Protein 1KFW (pdb70)

B-factor: mean 19.28, std 8.69, range [9.49, 60.05]

Foldseek 3Di:
DQALDLLQFAEEFEDELPCCPPVVDALQLCQVLVVLVLHSEYEYPAFAAAPVLRATAADCAQQQDDLCSRHRHHRNCQFFNPWDPLCSANQSHTDDLPQLGHHRLVRLVSVCVVPQSYAYAHEYAALRRQQRPQVQLPDPVSLLRHLVRCCQCAAQPQHDDDNSHGGGSSSYPRHQEYEYERVFELDCPGDHNGDYDVVCRQVSVLVSLQSNQVVQVVVCVVVVGDGFYEYEAEFQVVRCVSNVVLPQSSCVSHVAYEYEQFCLDAQVVQWFFAAGGWQAFDPPAPDDPSSTTGQVSRLVSSVVSVHQQLRYAYEFEQKWFKYFQFQDQDGGGTGHGQPCEPVDTRMYFNVVQVPAADKDADLVRLWIWHDNNTMIITHHDLSSLLSVLVVSVVVQHRYYYYPHQSRCSSCRSSVSNSVNQNVDNRHNHPHHGRD

CATH classification: 3.20.20.80 (+1 more: 3.10.50.10)

Sequence (435 aa):
PLTSTVNGYRNVGYFAQWGVYGRAFQAKQLDVSGTAKNLTHINYSFGNINNQTLTCFMANKAQGTGPNGSDGAGDAWADFGMGYAADKSVSGKADTWDQPLAGSFNQLKQLKAKNPKLKVMISLGGWTWSKNFSKAAATEASRQKLVSSSCIDLYIKGNLPNFEGRGGAGAAAGIFDGIDIDWEWPGTNSGLAGNGVDTVNDRANFKALLAEFRKQLDAYGSTNNKKYVLSAFLPANPADIDAGGWDDPANFKSLDFGSIQGYDLHGAWNPTLTGHQANLYDDPADPRAPSKKFSADKAVKKYLAAGIDPKQLGLGLAAYGRGWTGAKNVSPWGPATDGAPGTYETANEDYDKLKTLGTDHYDAATGSAWRYDGTQWWSYDNIATTKQKTDYIVSKGLGGGMWWELSGDRNGELVGAMSSDKFRAAAPGPVTEAAPP

Solvent-accessible surface area: 16045 Å² total; per-residue (Å²): 174,99,37,0,11,4,56,11,8,15,0,2,0,4,0,3,12,104,1,9,94,66,30,64,4,37,1,66,53,3,34,95,35,34,3,2,132,26,0,0,0,0,5,0,0,24,2,5,1,20,49,158,66,39,15,8,34,29,30,88,110,89,77,36,132,58,105,99,9,8,25,13,0,14,28,2,90,0,4,0,3,32,46,12,52,48,91,111,1,11,55,43,155,46,21,62,221,81,39,76,7,0,0,1,0,13,0,0,96,30,0,30,89,114,14,96,33,1,4,0,0,0,0,0,1,0,119,58,27,0,53,9,1,11,139,0,0,49,73,141,75,20,35,83,101,1,0,44,25,0,6,57,14,4,5,81,0,46,8,59,136,45,118,72,34,12,19,100,32,13,0,53,62,2,4,5,0,0,3,0,2,1,16,13,0,8,27,101,53,10,72,85,48,16,20,50,46,105,123,70,0,136,65,23,0,96,33,0,1,46,36,0,32,145,31,0,55,60,55,2,94,109,64,141,46,100,17,2,0,2,1,14,0,0,1,31,36,63,7,0,68,26,0,5,3,28,46,65,34,4,13,178,9,4,34,6,0,7,0,24,0,7,46,8,2,0,16,156,48,51,81,30,1,0,3,0,5,5,0,73,70,17,134,64,12,90,40,54,109,89,115,61,39,0,0,13,60,0,0,93,53,0,49,90,33,60,6,58,47,86,29,1,5,0,1,0,0,2,10,0,37,0,0,32,24,2,154,72,61,68,28,25,7,60,8,93,81,16,0,93,27,67,96,97,104,8,19,14,9,9,37,97,0,59,113,41,44,84,61,49,93,42,55,80,6,0,4,1,23,14,30,71,47,71,39,0,2,2,5,1,10,59,32,0,0,98,36,1,0,68,9,0,48,92,79,29,0,0,1,1,0,0,50,15,2,0,1,2,58,88,7,61,0,2,9,10,0,0,90,64,0,102,91,29,72,111,15,54,8,108,23,59,13,22,151

Nearest PDB structures (foldseek):
  1kfw-assembly1_A  TM=1.002E+00  e=0.000E+00  Arthrobacter sp. TAD20
  4w5u-assembly2_A  TM=9.413E-01  e=2.271E-41  Streptomyces thermoviolaceus
  4mnl-assembly1_A  TM=8.510E-01  e=1.611E-26  Cycas revoluta
  4p8w-assembly1_A  TM=8.434E-01  e=6.894E-26  Homo sapiens
  4r5e-assembly1_A  TM=8.473E-01  e=1.007E-25  Cycas revoluta

Radius of gyration: 20.58 Å; Cα contacts (8 Å, |Δi|>4): 1080; chains: 1; bounding box: 59×48×52 Å

InterPro domains:
  IPR001223 Glycoside hydrolase family 18, catalytic domain [PF00704] (57-455)
  IPR001223 Glycoside hydrolase family 18, catalytic domain [PS51910] (56-471)
  IPR001579 Glycosyl hydrolase family 18, active site [PS01095] (222-230)
  IPR003610 Carbohydrate binding module family 5/12 [PF02839] (532-570)
  IPR003610 Carbohydrate binding module family 5/12 [SM00495] (529-573)
  IPR011583 Chitinase II/V-like, catalytic domain [SM00636] (56-455)
  IPR017853 Glycoside hydrolase superfamily [SSF51445] (50-477)
  IPR029070 Chitinase insertion domain superfamily [G3DSA:3.10.50.10] (377-439)
  IPR029070 Chitinase insertion domain superfamily [SSF54556] (366-426)
  IPR036573 Carbohydrate-binding module superfamily 5/12 [SSF51055] (526-576)
  IPR050314 Glycosyl hydrolase family 18 [PTHR11177] (55-488)

Secondary structure (DSSP, 8-state):
--BSSBTTBEEEEEEEGGGGSTT---HHHHHHTS-GGG-SEEEEEEE-B-TTT-SB---EE---SSTTTTTT-EEHIIIII----TTTSSSSSPPPTT-S--HHHHHHHHHHTT-TT-EEEEEEE-SSS-TTHHHHTSSHHHHHHHHHHHIIIIIS--EEEETTEEETTTTTTT--EEEEE-S-TTSS-SSTT----TTTHHHHHHHHHHHHHHHHHHHHHHTT---EEEEEE-SSHHHHHHHTTT-GGGGGT-SEEEE--S-SS-TTSTTB---SS-SS--TT--S-GGG---HHHHHHHHHHTT--GGGEEEEEESEEEEEES---SSSS-B-SEEPP-SSBTTEEEHHHHTTSSEEEEETTTTEEEEE-SS-EEEE--HHHHHHHHHHHHHTT--EEEEE-GGG-TT-HHHHHHHHHHHHSSPPS--PBPP-

Structure (mmCIF, N/CA/C/O backbone):
data_1KFW
#
_entry.id   1KFW
#
_cell.length_a   114.280
_cell.length_b   114.280
_cell.length_c   102.780
_cell.angle_alpha   90.00
_cell.angle_beta   90.00
_cell.angle_gamma   120.00
#
_symmetry.space_group_name_H-M   'P 32 2 1'
#
loop_
_entity.id
_entity.type
_entity.pdbx_description
1 polymer 'chitinase B'
2 non-polymer GLYCEROL
3 water water
#
loop_
_atom_site.group_PDB
_atom_site.id
_atom_site.type_symbol
_atom_site.label_atom_id
_atom_site.label_alt_id
_atom_site.label_comp_id
_atom_site.label_asym_id
_atom_site.label_entity_id
_atom_site.label_seq_id
_atom_site.pdbx_PDB_ins_code
_atom_site.Cartn_x
_atom_site.Cartn_y
_atom_site.Cartn_z
_atom_site.occupancy
_atom_site.B_iso_or_equiv
_atom_site.auth_seq_id
_atom_site.auth_comp_id
_atom_site.auth_asym_id
_atom_site.auth_atom_id
_atom_site.pdbx_PDB_model_num
ATOM 1 N N . PRO A 1 1 ? 24.857 62.208 43.247 1.00 35.82 10 PRO A N 1
ATOM 2 C CA . PRO A 1 1 ? 25.768 61.395 42.408 1.00 34.56 10 PRO A CA 1
ATOM 3 C C . PRO A 1 1 ? 25.569 61.714 40.931 1.00 32.61 10 PRO A C 1
ATOM 4 O O . PRO A 1 1 ? 24.446 61.953 40.487 1.00 33.81 10 PRO A O 1
ATOM 8 N N . LEU A 1 2 ? 26.661 61.716 40.173 1.00 29.63 11 LEU A N 1
ATOM 9 C CA . LEU A 1 2 ? 26.591 62.008 38.747 1.00 26.26 11 LEU A CA 1
ATOM 10 C C . LEU A 1 2 ? 25.820 60.918 38.016 1.00 23.59 11 LEU A C 1
ATOM 11 O O . LEU A 1 2 ? 26.052 59.727 38.230 1.00 22.30 11 LEU A O 1
ATOM 16 N N . THR A 1 3 ? 24.895 61.331 37.157 1.00 20.95 12 THR A N 1
ATOM 17 C CA . THR A 1 3 ? 24.096 60.379 36.397 1.00 19.52 12 THR A CA 1
ATOM 18 C C . THR A 1 3 ? 24.317 60.597 34.907 1.00 17.81 12 THR A C 1
ATOM 19 O O . THR A 1 3 ? 24.697 61.688 34.480 1.00 17.68 12 THR A O 1
ATOM 23 N N . SER A 1 4 ? 24.096 59.550 34.121 1.00 16.56 13 SER A N 1
ATOM 24 C CA . SER A 1 4 ? 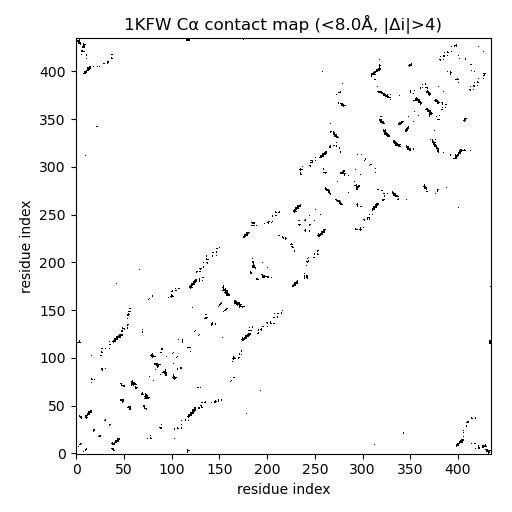24.270 59.658 32.679 1.00 15.53 13 SER A CA 1
ATOM 25 C C . SER A 1 4 ? 22.952 60.164 32.113 1.00 16.47 13 SER A C 1
ATOM 26 O O . SER A 1 4 ? 22.225 59.444 31.421 1.00 15.11 13 SER A O 1
ATOM 29 N N . THR A 1 5 ? 22.642 61.413 32.443 1.00 15.07 14 THR A N 1
ATOM 30 C CA . THR A 1 5 ? 21.417 62.051 31.985 1.00 15.47 14 THR A CA 1
ATOM 31 C C . THR A 1 5 ? 21.611 63.549 31.841 1.00 15.97 14 THR A C 1
ATOM 32 O O . THR A 1 5 ? 22.621 64.110 32.272 1.00 16.50 14 THR A O 1
ATOM 36 N N . VAL A 1 6 ? 20.621 64.176 31.216 1.00 15.40 15 VAL A N 1
ATOM 37 C CA . VAL A 1 6 ? 20.587 65.610 30.990 1.00 15.56 15 VAL A CA 1
ATOM 38 C C . VAL A 1 6 ? 19.323 65.938 31.778 1.00 16.52 15 VAL A C 1
ATOM 39 O O . VAL A 1 6 ? 18.211 65.743 31.294 1.00 15.05 15 VAL A O 1
ATOM 43 N N . ASN A 1 7 ? 19.506 66.390 33.014 1.00 16.91 16 ASN A N 1
ATOM 44 C CA . ASN A 1 7 ? 18.385 66.732 33.887 1.00 16.81 16 ASN A CA 1
ATOM 45 C C . ASN A 1 7 ? 17.408 65.560 34.024 1.00 17.04 16 ASN A C 1
ATOM 46 O O . ASN A 1 7 ? 16.191 65.737 33.964 1.00 16.59 16 ASN A O 1
ATOM 51 N N . GLY A 1 8 ? 17.956 64.357 34.182 1.00 15.94 17 GLY A N 1
ATOM 52 C CA . GLY A 1 8 ? 17.125 63.172 34.334 1.00 16.26 17 GLY A CA 1
ATOM 53 C C . GLY A 1 8 ? 16.601 62.492 33.082 1.00 15.56 17 GLY A C 1
ATOM 54 O O . GLY A 1 8 ? 15.765 61.593 33.177 1.00 15.90 17 GLY A O 1
ATOM 55 N N . TYR A 1 9 ? 17.074 62.915 31.916 1.00 14.18 18 TYR A N 1
ATOM 56 C CA . TYR A 1 9 ? 16.635 62.323 30.652 1.00 13.90 18 TYR A CA 1
ATOM 57 C C . TYR A 1 9 ? 17.833 61.839 29.855 1.00 13.40 18 TYR A C 1
ATOM 58 O O . TYR A 1 9 ? 18.908 62.432 29.921 1.00 13.83 18 TYR A O 1
ATOM 67 N N . ARG A 1 10 ? 17.646 60.766 29.094 1.00 13.10 19 ARG A N 1
ATOM 68 C CA . ARG A 1 10 ? 18.736 60.241 28.283 1.00 11.95 19 ARG A CA 1
ATOM 69 C C . ARG A 1 10 ? 18.652 60.879 26.902 1.00 11.75 19 ARG A C 1
ATOM 70 O O . ARG A 1 10 ? 17.579 61.288 26.457 1.00 10.98 19 ARG A O 1
ATOM 78 N N . ASN A 1 11 ? 19.797 60.978 26.239 1.00 11.71 20 ASN A N 1
ATOM 79 C CA . ASN A 1 11 ? 19.863 61.540 24.893 1.00 12.47 20 ASN A CA 1
ATOM 80 C C . ASN A 1 11 ? 20.946 60.663 24.279 1.00 12.51 20 ASN A C 1
ATOM 81 O O . ASN A 1 11 ? 22.141 60.949 24.375 1.00 13.32 20 ASN A O 1
ATOM 86 N N . VAL A 1 12 ? 20.495 59.567 23.679 1.00 12.15 21 VAL A N 1
ATOM 87 C CA . VAL A 1 12 ? 21.354 58.576 23.042 1.00 11.86 21 VAL A CA 1
ATOM 88 C C . VAL A 1 12 ? 21.652 58.850 21.575 1.00 11.02 21 VAL A C 1
ATOM 89 O O . VAL A 1 12 ? 20.756 59.168 20.803 1.00 13.23 21 VAL A O 1
ATOM 93 N N . GLY A 1 13 ? 22.917 58.714 21.190 1.00 10.41 22 GLY A N 1
ATOM 94 C CA . GLY A 1 13 ? 23.268 58.954 19.804 1.00 11.50 22 GLY A CA 1
ATOM 95 C C . GLY A 1 13 ? 24.047 57.808 19.190 1.00 11.39 22 GLY A C 1
ATOM 96 O O . GLY A 1 13 ? 25.018 57.325 19.778 1.00 12.61 22 GLY A O 1
ATOM 97 N N . TYR A 1 14 ? 23.618 57.350 18.017 1.00 11.82 23 TYR A N 1
ATOM 98 C CA . TYR A 1 14 ? 24.313 56.256 17.347 1.00 11.39 23 TYR A CA 1
ATOM 99 C C . TYR A 1 14 ? 25.500 56.809 16.565 1.00 12.15 23 TYR A C 1
ATOM 100 O O . TYR A 1 14 ? 25.379 57.827 15.876 1.00 12.76 23 TYR A O 1
ATOM 109 N N . PHE A 1 15 ? 26.646 56.144 16.687 1.00 11.39 24 PHE A N 1
ATOM 110 C CA . PHE A 1 15 ? 27.858 56.550 15.987 1.00 11.67 24 PHE A CA 1
ATOM 111 C C . PHE A 1 15 ? 28.150 55.415 15.009 1.00 11.96 24 PHE A C 1
ATOM 112 O O . PHE A 1 15 ? 28.371 54.270 15.411 1.00 11.82 24 PHE A O 1
ATOM 120 N N . ALA A 1 16 ? 28.138 55.736 13.723 1.00 11.70 25 ALA A N 1
ATOM 121 C CA . ALA A 1 16 ? 28.393 54.744 12.687 1.00 12.64 25 ALA A CA 1
ATOM 122 C C . ALA A 1 16 ? 29.865 54.418 12.467 1.00 13.75 25 ALA A C 1
ATOM 123 O O . ALA A 1 16 ? 30.683 55.299 12.215 1.00 14.03 25 ALA A O 1
ATOM 125 N N . GLN A 1 17 ? 30.184 53.132 12.554 1.00 12.63 26 GLN A N 1
ATOM 126 C CA . GLN A 1 17 ? 31.547 52.646 12.365 1.00 13.92 26 GLN A CA 1
ATOM 127 C C . GLN A 1 17 ? 32.113 53.102 11.022 1.00 13.65 26 GLN A C 1
ATOM 128 O O . GLN A 1 17 ? 33.252 53.568 10.931 1.00 13.42 26 GLN A O 1
ATOM 134 N N . TRP A 1 18 ? 31.295 52.972 9.984 1.00 13.50 27 TRP A N 1
ATOM 135 C CA . TRP A 1 18 ? 31.672 53.346 8.622 1.00 13.55 27 TRP A CA 1
ATOM 136 C C . TRP A 1 18 ? 31.706 54.844 8.331 1.00 14.08 27 TRP A C 1
ATOM 137 O O . TRP A 1 18 ? 32.218 55.264 7.290 1.00 14.03 27 TRP A O 1
ATOM 148 N N . GLY A 1 19 ? 31.168 55.649 9.240 1.00 13.29 28 GLY A N 1
ATOM 149 C CA . GLY A 1 19 ? 31.156 57.087 9.030 1.00 13.56 28 GLY A CA 1
ATOM 150 C C . GLY A 1 19 ? 32.502 57.787 8.976 1.00 15.75 28 GLY A C 1
ATOM 151 O O . GLY A 1 19 ? 32.595 58.905 8.468 1.00 15.12 28 GLY A O 1
ATOM 152 N N . VAL A 1 20 ? 33.549 57.138 9.480 1.00 14.83 29 VAL A N 1
ATOM 153 C CA . VAL A 1 20 ? 34.881 57.734 9.480 1.00 14.95 29 VAL A CA 1
ATOM 154 C C . VAL A 1 20 ? 35.550 57.777 8.111 1.00 16.56 29 VAL A C 1
ATOM 155 O O . VAL A 1 20 ? 36.562 58.455 7.933 1.00 16.69 29 VAL A O 1
ATOM 159 N N . TYR A 1 21 ? 34.976 57.064 7.151 1.00 16.10 30 TYR A N 1
ATOM 160 C CA . TYR A 1 21 ? 35.518 57.014 5.799 1.00 16.97 30 TYR A CA 1
ATOM 161 C C . TYR A 1 21 ? 34.992 58.127 4.885 1.00 16.28 30 TYR A C 1
ATOM 162 O O . TYR A 1 21 ? 35.332 59.296 5.068 1.00 17.25 30 TYR A O 1
ATOM 171 N N . GLY A 1 22 ? 34.165 57.760 3.911 1.00 16.57 31 GLY A N 1
ATOM 172 C CA . GLY A 1 22 ? 33.613 58.738 2.986 1.00 18.54 31 GLY A CA 1
ATOM 173 C C . GLY A 1 22 ? 32.942 59.939 3.629 1.00 18.37 31 GLY A C 1
ATOM 174 O O . GLY A 1 22 ? 33.172 61.081 3.227 1.00 19.54 31 GLY A O 1
ATOM 175 N N . ARG A 1 23 ? 32.108 59.687 4.630 1.00 17.22 32 ARG A N 1
ATOM 176 C CA . ARG A 1 23 ? 31.408 60.764 5.321 1.00 15.69 32 ARG A CA 1
ATOM 177 C C . ARG A 1 23 ? 32.374 61.615 6.138 1.00 15.89 32 ARG A C 1
ATOM 178 O O . ARG A 1 23 ? 32.059 62.742 6.520 1.00 16.56 32 ARG A O 1
ATOM 186 N N . ALA A 1 24 ? 33.554 61.064 6.404 1.00 15.83 33 ALA A N 1
ATOM 187 C CA . ALA A 1 24 ? 34.581 61.756 7.171 1.00 15.91 33 ALA A CA 1
ATOM 188 C C . ALA A 1 24 ? 34.069 62.316 8.492 1.00 15.82 33 ALA A C 1
ATOM 189 O O . ALA A 1 24 ? 34.410 63.440 8.873 1.00 16.50 33 ALA A O 1
ATOM 191 N N . PHE A 1 25 ? 33.239 61.539 9.184 1.00 15.26 34 PHE A N 1
ATOM 192 C CA . PHE A 1 25 ? 32.695 61.971 10.467 1.00 15.11 34 PHE A CA 1
ATOM 193 C C . PHE A 1 25 ? 33.404 61.189 11.563 1.00 14.79 34 PHE A C 1
ATOM 194 O O . PHE A 1 25 ? 33.222 59.975 11.696 1.00 14.29 34 PHE A O 1
ATOM 202 N N . GLN A 1 26 ? 34.214 61.893 12.343 1.00 14.23 35 GLN A N 1
ATOM 203 C CA . GLN A 1 26 ? 34.965 61.285 13.430 1.00 14.53 35 GLN A CA 1
ATOM 204 C C . GLN A 1 26 ? 34.593 61.884 14.782 1.00 14.17 35 GLN A C 1
ATOM 205 O O . GLN A 1 26 ? 34.009 62.963 14.852 1.00 15.18 35 GLN A O 1
ATOM 211 N N . ALA A 1 27 ? 34.943 61.178 15.854 1.00 15.00 36 ALA A N 1
ATOM 212 C CA . ALA A 1 27 ? 34.639 61.625 17.210 1.00 15.45 36 ALA A CA 1
ATOM 213 C C . ALA A 1 27 ? 34.998 63.073 17.521 1.00 15.47 36 ALA A C 1
ATOM 214 O O . ALA A 1 27 ? 34.305 63.728 18.296 1.00 14.66 36 ALA A O 1
ATOM 216 N N . LYS A 1 28 ? 36.075 63.579 16.928 1.00 15.87 37 LYS A N 1
ATOM 217 C CA . LYS A 1 28 ? 36.472 64.959 17.184 1.00 15.14 37 LYS A CA 1
ATOM 218 C C . LYS A 1 28 ? 35.351 65.965 16.934 1.00 16.33 37 LYS A C 1
ATOM 219 O O . LYS A 1 28 ? 35.194 66.917 17.696 1.00 15.19 37 LYS A O 1
ATOM 225 N N . GLN A 1 29 ? 34.569 65.758 15.877 1.00 15.74 38 GLN A N 1
ATOM 226 C CA . GLN A 1 29 ? 33.474 66.674 15.559 1.00 15.98 38 GLN A CA 1
ATOM 227 C C . GLN A 1 29 ? 32.446 66.765 16.688 1.00 15.65 38 GLN A C 1
ATOM 228 O O . GLN A 1 29 ? 31.844 67.816 16.898 1.00 15.71 38 GLN A O 1
ATOM 234 N N . LEU A 1 30 ? 32.251 65.668 17.413 1.00 15.91 39 LEU A N 1
ATOM 235 C CA . LEU A 1 30 ? 31.295 65.650 18.519 1.00 15.22 39 LEU A CA 1
ATOM 236 C C . LEU A 1 30 ? 31.802 66.547 19.644 1.00 16.23 39 LEU A C 1
ATOM 237 O O . LEU A 1 30 ? 31.019 67.144 20.384 1.00 17.06 39 LEU A O 1
ATOM 242 N N . ASP A 1 31 ? 33.121 66.645 19.769 1.00 16.42 40 ASP A N 1
ATOM 243 C CA . ASP A 1 31 ? 33.711 67.476 20.811 1.00 16.94 40 ASP A CA 1
ATOM 244 C C . ASP A 1 31 ? 33.678 68.960 20.454 1.00 17.52 40 ASP A C 1
ATOM 245 O O . ASP A 1 31 ? 33.066 69.762 21.163 1.00 17.19 40 ASP A O 1
ATOM 250 N N . VAL A 1 32 ? 34.317 69.321 19.345 1.00 17.60 41 VAL A N 1
ATOM 251 C CA . VAL A 1 32 ? 34.364 70.714 18.909 1.00 18.09 41 VAL A CA 1
ATOM 252 C C . VAL A 1 32 ? 33.015 71.373 18.633 1.00 18.47 41 VAL A C 1
ATOM 253 O O . VAL A 1 32 ? 32.887 72.591 18.750 1.00 18.21 41 VAL A O 1
ATOM 257 N N . SER A 1 33 ? 32.007 70.577 18.283 1.00 17.83 42 SER A N 1
ATOM 258 C CA . SER A 1 33 ? 30.679 71.114 17.996 1.00 17.28 42 SER A CA 1
ATOM 259 C C . SER A 1 33 ? 29.849 71.325 19.254 1.00 16.82 42 SER A C 1
ATOM 260 O O . SER A 1 33 ? 28.851 72.048 19.230 1.00 18.01 42 SER A O 1
ATOM 263 N N . GLY A 1 34 ? 30.257 70.681 20.342 1.00 17.47 43 GLY A N 1
ATOM 264 C CA . GLY A 1 34 ? 29.534 70.806 21.594 1.00 17.48 43 GLY A CA 1
ATOM 265 C C . GLY A 1 34 ? 28.423 69.773 21.683 1.00 17.11 43 GLY A C 1
ATOM 266 O O . GLY A 1 34 ? 27.699 69.704 22.676 1.00 16.81 43 GLY A O 1
ATOM 267 N N . THR A 1 35 ? 28.295 68.952 20.645 1.00 15.28 44 THR A N 1
ATOM 268 C CA . THR A 1 35 ? 27.261 67.921 20.618 1.00 15.40 44 THR A CA 1
ATOM 269 C C . THR A 1 35 ? 27.417 66.872 21.720 1.00 15.17 44 THR A C 1
ATOM 270 O O . THR A 1 35 ? 26.434 66.452 22.328 1.00 15.72 44 THR A O 1
ATOM 274 N N . ALA A 1 36 ? 28.650 66.450 21.984 1.00 15.42 45 ALA A N 1
ATOM 275 C CA . ALA A 1 36 ? 28.897 65.449 23.018 1.00 14.86 45 ALA A CA 1
ATOM 276 C C . ALA A 1 36 ? 28.407 65.891 24.398 1.00 15.39 45 ALA A C 1
ATOM 277 O O . ALA A 1 36 ? 27.977 65.064 25.203 1.00 15.05 45 ALA A O 1
ATOM 279 N N . LYS A 1 37 ? 28.471 67.192 24.668 1.00 15.15 46 LYS A N 1
ATOM 280 C CA . LYS A 1 37 ? 28.029 67.713 25.959 1.00 16.57 46 LYS A CA 1
ATOM 281 C C . LYS A 1 37 ? 26.523 67.525 26.128 1.00 16.24 46 LYS A C 1
ATOM 282 O O . LYS A 1 37 ? 26.006 67.532 27.248 1.00 15.93 46 LYS A O 1
ATOM 288 N N . ASN A 1 38 ? 25.821 67.346 25.013 1.00 15.50 47 ASN A N 1
ATOM 289 C CA . ASN A 1 38 ? 24.377 67.157 25.057 1.00 14.60 47 ASN A CA 1
ATOM 290 C C . ASN A 1 38 ? 23.933 65.704 24.955 1.00 14.98 47 ASN A C 1
ATOM 291 O O . ASN A 1 38 ? 22.734 65.418 24.946 1.00 15.22 47 ASN A O 1
ATOM 296 N N . LEU A 1 39 ? 24.895 64.789 24.883 1.00 13.38 48 LEU A N 1
ATOM 297 C CA . LEU A 1 39 ? 24.594 63.364 24.788 1.00 14.57 48 LEU A CA 1
ATOM 298 C C . LEU A 1 39 ? 24.869 62.682 26.124 1.00 15.23 48 LEU A C 1
ATOM 299 O O . LEU A 1 39 ? 25.679 63.163 26.919 1.00 16.23 48 LEU A O 1
ATOM 304 N N . THR A 1 40 ? 24.190 61.565 26.366 1.00 13.87 49 THR A N 1
ATOM 305 C CA . THR A 1 40 ? 24.365 60.814 27.601 1.00 12.93 49 THR A CA 1
ATOM 306 C C . THR A 1 40 ? 24.934 59.434 27.280 1.00 13.33 49 THR A C 1
ATOM 307 O O . THR A 1 40 ? 25.646 58.843 28.091 1.00 13.82 49 THR A O 1
ATOM 311 N N . HIS A 1 41 ? 24.605 58.925 26.095 1.00 12.65 50 HIS A N 1
ATOM 312 C CA . HIS A 1 41 ? 25.072 57.615 25.647 1.00 12.22 50 HIS A CA 1
ATOM 313 C C . HIS A 1 41 ? 25.364 57.631 24.154 1.00 12.96 50 HIS A C 1
ATOM 314 O O . HIS A 1 41 ? 24.649 58.267 23.383 1.00 13.37 50 HIS A O 1
ATOM 321 N N . ILE A 1 42 ? 26.414 56.928 23.752 1.00 13.22 51 ILE A N 1
ATOM 322 C CA . ILE A 1 42 ? 26.777 56.846 22.344 1.00 11.96 51 ILE A CA 1
ATOM 323 C C . ILE A 1 42 ? 26.787 55.356 22.027 1.00 12.22 51 ILE A C 1
ATOM 324 O O . ILE A 1 42 ? 27.497 54.581 22.674 1.00 13.19 51 ILE A O 1
ATOM 329 N N . ASN A 1 43 ? 25.965 54.947 21.065 1.00 11.00 52 ASN A N 1
ATOM 330 C CA . ASN A 1 43 ? 25.897 53.542 20.676 1.00 11.36 52 ASN A CA 1
ATOM 331 C C . ASN A 1 43 ? 26.843 53.337 19.499 1.00 12.50 52 ASN A C 1
ATOM 332 O O . ASN A 1 43 ? 26.606 53.885 18.424 1.00 12.83 52 ASN A O 1
ATOM 337 N N . TYR A 1 44 ? 27.909 52.563 19.691 1.00 11.56 53 TYR A N 1
ATOM 338 C CA . TYR A 1 44 ? 28.844 52.324 18.595 1.00 12.13 53 TYR A CA 1
ATOM 339 C C . TYR A 1 44 ? 28.227 51.238 17.714 1.00 11.79 53 TYR A C 1
ATOM 340 O O . TYR A 1 44 ? 27.973 50.127 18.180 1.00 12.24 53 TYR A O 1
ATOM 349 N N . SER A 1 45 ? 27.995 51.558 16.441 1.00 10.95 54 SER A N 1
ATOM 350 C CA . SER A 1 45 ? 27.395 50.611 15.497 1.00 13.12 54 SER A CA 1
ATOM 351 C C . SER A 1 45 ? 28.378 50.160 14.425 1.00 13.45 54 SER A C 1
ATOM 352 O O . SER A 1 45 ? 28.873 50.996 13.669 1.00 15.01 54 SER A O 1
ATOM 355 N N . PHE A 1 46 ? 28.643 48.857 14.312 1.00 13.33 55 PHE A N 1
ATOM 356 C CA . PHE A 1 46 ? 28.057 47.802 15.144 1.00 12.71 55 PHE A CA 1
ATOM 357 C C . PHE A 1 46 ? 29.090 46.702 15.383 1.00 13.71 55 PHE A C 1
ATOM 358 O O . PHE A 1 46 ? 30.228 46.767 14.911 1.00 13.85 55 PHE A O 1
ATOM 366 N N . GLY A 1 47 ? 28.638 45.679 16.103 1.00 13.84 56 GLY A N 1
ATOM 367 C CA . GLY A 1 47 ? 29.450 44.522 16.420 1.00 13.48 56 GLY A CA 1
ATOM 368 C C . GLY A 1 47 ? 28.693 43.447 15.654 1.00 13.97 56 GLY A C 1
ATOM 369 O O . GLY A 1 47 ? 27.460 43.437 15.675 1.00 13.77 56 GLY A O 1
ATOM 370 N N . ASN A 1 48 ? 29.404 42.553 14.972 1.00 12.68 57 ASN A N 1
ATOM 371 C CA . ASN A 1 48 ? 28.774 41.484 14.195 1.00 13.07 57 ASN A CA 1
ATOM 372 C C . ASN A 1 48 ? 28.785 40.179 14.990 1.00 14.21 57 ASN A C 1
ATOM 373 O O . ASN A 1 48 ? 29.478 40.067 16.001 1.00 15.02 57 ASN A O 1
ATOM 378 N N . ILE A 1 49 ? 27.990 39.212 14.546 1.00 14.30 58 ILE A N 1
ATOM 379 C CA . ILE A 1 49 ? 27.922 37.909 15.204 1.00 15.44 58 ILE A CA 1
ATOM 380 C C . ILE A 1 49 ? 28.419 36.940 14.138 1.00 15.07 58 ILE A C 1
ATOM 381 O O . ILE A 1 49 ? 27.897 36.915 13.023 1.00 14.70 58 ILE A O 1
ATOM 386 N N . ASN A 1 50 ? 29.436 36.153 14.476 1.00 15.47 59 ASN A N 1
ATOM 387 C CA . ASN A 1 50 ? 30.002 35.196 13.532 1.00 17.16 59 ASN A CA 1
ATOM 388 C C . ASN A 1 50 ? 29.047 34.073 13.144 1.00 17.30 59 ASN A C 1
ATOM 389 O O . ASN A 1 50 ? 28.494 33.387 14.000 1.00 18.13 59 ASN A O 1
ATOM 394 N N . ASN A 1 51 ? 28.865 33.886 11.839 1.00 16.89 60 ASN A N 1
ATOM 395 C CA . ASN A 1 51 ? 27.973 32.850 11.332 1.00 17.17 60 ASN A CA 1
ATOM 396 C C . ASN A 1 51 ? 28.455 31.435 11.631 1.00 17.95 60 ASN A C 1
ATOM 397 O O . ASN A 1 51 ? 27.651 30.507 11.730 1.00 18.16 60 ASN A O 1
ATOM 402 N N . GLN A 1 52 ? 29.764 31.273 11.781 1.00 19.15 61 GLN A N 1
ATOM 403 C CA . GLN A 1 52 ? 30.333 29.960 12.063 1.00 21.56 61 GLN A CA 1
ATOM 404 C C . GLN A 1 52 ? 30.431 29.613 13.541 1.00 20.87 61 GLN A C 1
ATOM 405 O O . GLN A 1 52 ? 30.062 28.512 13.945 1.00 23.74 61 GLN A O 1
ATOM 411 N N . THR A 1 53 ? 30.920 30.550 14.346 1.00 20.72 62 THR A N 1
ATOM 412 C CA . THR A 1 53 ? 31.067 30.322 15.781 1.00 19.95 62 THR A CA 1
ATOM 413 C C . THR A 1 53 ? 29.929 30.856 16.646 1.00 19.63 62 THR A C 1
ATOM 414 O O . THR A 1 53 ? 29.850 30.537 17.836 1.00 18.58 62 THR A O 1
ATOM 418 N N . LEU A 1 54 ? 29.059 31.668 16.050 1.00 18.60 63 LEU A N 1
ATOM 419 C CA . LEU A 1 54 ? 27.922 32.250 16.762 1.00 17.35 63 LEU A CA 1
ATOM 420 C C . LEU A 1 54 ? 28.366 33.018 18.003 1.00 17.24 63 LEU A C 1
ATOM 421 O O . LEU A 1 54 ? 27.773 32.907 19.082 1.00 17.21 63 LEU A O 1
ATOM 426 N N . THR A 1 55 ? 29.409 33.820 17.828 1.00 16.56 64 THR A N 1
ATOM 427 C CA . THR A 1 55 ? 29.967 34.626 18.905 1.00 15.54 64 THR A CA 1
ATOM 428 C C . THR A 1 55 ? 30.330 36.008 18.391 1.00 14.91 64 THR A C 1
ATOM 429 O O . THR A 1 55 ? 30.347 36.251 17.181 1.00 15.77 64 THR A O 1
ATOM 433 N N . CYS A 1 56 ? 30.604 36.918 19.318 1.00 15.33 65 CYS A N 1
ATOM 434 C CA . CYS A 1 56 ? 30.988 38.266 18.940 1.00 15.98 65 CYS A CA 1
ATOM 435 C C . CYS A 1 56 ? 32.416 38.040 18.475 1.00 16.31 65 CYS A C 1
ATOM 436 O O . CYS A 1 56 ? 33.087 37.124 18.957 1.00 17.34 65 CYS A O 1
ATOM 439 N N . PHE A 1 57 ? 32.889 38.854 17.544 1.00 16.19 66 PHE A N 1
ATOM 440 C CA . PHE A 1 57 ? 34.248 38.684 17.057 1.00 17.04 66 PHE A CA 1
ATOM 441 C C . PHE A 1 57 ? 34.785 39.957 16.442 1.00 17.68 66 PHE A C 1
ATOM 442 O O . PHE A 1 57 ? 34.058 40.932 16.263 1.00 16.44 66 PHE A O 1
ATOM 450 N N . MET A 1 58 ? 36.071 39.934 16.120 1.00 17.95 67 MET A N 1
ATOM 451 C CA . MET A 1 58 ? 36.732 41.075 15.521 1.00 19.33 67 MET A CA 1
ATOM 452 C C . MET A 1 58 ? 37.467 40.577 14.283 1.00 20.37 67 MET A C 1
ATOM 453 O O . MET A 1 58 ? 38.326 39.697 14.373 1.00 21.62 67 MET A O 1
ATOM 458 N N . ALA A 1 59 ? 37.109 41.122 13.126 1.00 17.94 68 ALA A N 1
ATOM 459 C CA . ALA A 1 59 ? 37.739 40.729 11.874 1.00 17.23 68 ALA A CA 1
ATOM 460 C C . ALA A 1 59 ? 37.844 41.931 10.953 1.00 17.22 68 ALA A C 1
ATOM 461 O O . ALA A 1 59 ? 37.300 42.996 11.241 1.00 15.82 68 ALA A O 1
ATOM 463 N N . ASN A 1 60 ? 38.557 41.755 9.846 1.00 15.74 69 ASN A N 1
ATOM 464 C CA . ASN A 1 60 ? 38.729 42.826 8.876 1.00 15.91 69 ASN A CA 1
ATOM 465 C C . ASN A 1 60 ? 38.319 42.238 7.532 1.00 15.33 69 ASN A C 1
ATOM 466 O O . ASN A 1 60 ? 39.154 41.795 6.744 1.00 15.75 69 ASN A O 1
ATOM 471 N N . LYS A 1 61 ? 37.014 42.231 7.285 1.00 14.73 70 LYS A N 1
ATOM 472 C CA . LYS A 1 61 ? 36.464 41.692 6.047 1.00 15.70 70 LYS A CA 1
ATOM 473 C C . LYS A 1 61 ? 35.265 42.523 5.623 1.00 15.95 70 LYS A C 1
ATOM 474 O O . LYS A 1 61 ? 34.346 42.746 6.408 1.00 15.76 70 LYS A O 1
ATOM 480 N N . ALA A 1 62 ? 35.274 42.979 4.377 1.00 16.29 71 ALA A N 1
ATOM 481 C CA . ALA A 1 62 ? 34.184 43.792 3.864 1.00 16.37 71 ALA A CA 1
ATOM 482 C C . ALA A 1 62 ? 32.828 43.095 3.802 1.00 16.50 71 ALA A C 1
ATOM 483 O O . ALA A 1 62 ? 32.732 41.891 3.559 1.00 16.54 71 ALA A O 1
ATOM 485 N N . GLN A 1 63 ? 31.779 43.872 4.048 1.00 16.21 72 GLN A N 1
ATOM 486 C CA . GLN A 1 63 ? 30.420 43.358 4.006 1.00 15.79 72 GLN A CA 1
ATOM 487 C C . GLN A 1 63 ? 30.172 43.203 2.508 1.00 16.45 72 GLN A C 1
ATOM 488 O O . GLN A 1 63 ? 30.425 44.132 1.740 1.00 17.79 72 GLN A O 1
ATOM 494 N N . GLY A 1 64 ? 29.708 42.031 2.091 1.00 16.50 73 GLY A N 1
ATOM 495 C CA . GLY A 1 64 ? 29.448 41.813 0.678 1.00 17.42 73 GLY A CA 1
ATOM 496 C C . GLY A 1 64 ? 27.958 41.845 0.413 1.00 17.99 73 GLY A C 1
ATOM 497 O O . GLY A 1 64 ? 27.202 42.449 1.171 1.00 18.40 73 GLY A O 1
ATOM 498 N N . THR A 1 65 ? 27.530 41.217 -0.675 1.00 18.74 74 THR A N 1
ATOM 499 C CA . THR A 1 65 ? 26.114 41.187 -1.008 1.00 18.67 74 THR A CA 1
ATOM 500 C C . THR A 1 65 ? 25.713 39.724 -1.106 1.00 19.21 74 THR A C 1
ATOM 501 O O . THR A 1 65 ? 26.547 38.833 -0.916 1.00 19.30 74 THR A O 1
ATOM 505 N N . GLY A 1 66 ? 24.444 39.472 -1.398 1.00 19.12 75 GLY A N 1
ATOM 506 C CA . GLY A 1 66 ? 23.988 38.101 -1.505 1.00 20.05 75 GLY A CA 1
ATOM 507 C C . GLY A 1 66 ? 23.693 37.553 -0.122 1.00 19.34 75 GLY A C 1
ATOM 508 O O . GLY A 1 66 ? 23.933 38.235 0.875 1.00 20.12 75 GLY A O 1
ATOM 509 N N . PRO A 1 67 ? 23.184 36.320 -0.025 1.00 20.05 76 PRO A N 1
ATOM 510 C CA . PRO A 1 67 ? 22.861 35.706 1.266 1.00 20.34 76 PRO A CA 1
ATOM 511 C C . PRO A 1 67 ? 24.027 35.497 2.233 1.00 20.32 76 PRO A C 1
ATOM 512 O O . PRO A 1 67 ? 23.808 35.331 3.432 1.00 20.11 76 PRO A O 1
ATOM 516 N N . ASN A 1 68 ? 25.259 35.522 1.728 1.00 18.64 77 ASN A N 1
ATOM 517 C CA . ASN A 1 68 ? 26.423 35.322 2.591 1.00 18.35 77 ASN A CA 1
ATOM 518 C C . ASN A 1 68 ? 27.298 36.555 2.782 1.00 17.25 77 ASN A C 1
ATOM 519 O O . ASN A 1 68 ? 28.381 36.467 3.358 1.00 16.99 77 ASN A O 1
ATOM 524 N N . GLY A 1 69 ? 26.824 37.705 2.315 1.00 16.90 78 GLY A N 1
ATOM 525 C CA . GLY A 1 69 ? 27.593 38.930 2.448 1.00 16.36 78 GLY A CA 1
ATOM 526 C C . GLY A 1 69 ? 28.065 39.318 3.840 1.00 15.57 78 GLY A C 1
ATOM 527 O O . GLY A 1 69 ? 29.149 39.884 3.990 1.00 15.38 78 GLY A O 1
ATOM 528 N N . SER A 1 70 ? 27.273 39.013 4.863 1.00 14.97 79 SER A N 1
ATOM 529 C CA . SER A 1 70 ? 27.654 39.363 6.227 1.00 15.56 79 SER A CA 1
ATOM 530 C C . SER A 1 70 ? 28.500 38.320 6.944 1.00 15.36 79 SER A C 1
ATOM 531 O O . SER A 1 70 ? 28.947 38.555 8.064 1.00 15.23 79 SER A O 1
ATOM 534 N N . ASP A 1 71 ? 28.729 37.175 6.309 1.00 14.94 80 ASP A N 1
ATOM 535 C CA . ASP A 1 71 ? 29.526 36.125 6.938 1.00 16.60 80 ASP A CA 1
ATOM 536 C C . ASP A 1 71 ? 30.951 36.568 7.256 1.00 16.55 80 ASP A C 1
ATOM 537 O O . ASP A 1 71 ? 31.753 36.828 6.354 1.00 17.17 80 ASP A O 1
ATOM 542 N N . GLY A 1 72 ? 31.256 36.656 8.549 1.00 15.35 81 GLY A N 1
ATOM 543 C CA . GLY A 1 72 ? 32.581 37.064 8.981 1.00 15.77 81 GLY A CA 1
ATOM 544 C C . GLY A 1 72 ? 32.948 38.511 8.710 1.00 15.89 81 GLY A C 1
ATOM 545 O O . GLY A 1 72 ? 34.109 38.890 8.862 1.00 15.69 81 GLY A O 1
ATOM 546 N N . ALA A 1 73 ? 31.968 39.327 8.329 1.00 14.95 82 ALA A N 1
ATOM 547 C CA . ALA A 1 73 ? 32.221 40.734 8.041 1.00 14.99 82 ALA A CA 1
ATOM 548 C C . ALA A 1 73 ? 32.581 41.539 9.286 1.00 14.89 82 ALA A C 1
ATOM 549 O O . ALA A 1 73 ? 32.058 41.295 10.372 1.00 15.84 82 ALA A O 1
ATOM 551 N N . GLY A 1 74 ? 33.481 42.502 9.119 1.00 13.94 83 GLY A N 1
ATOM 552 C CA . GLY A 1 74 ? 33.890 43.326 10.240 1.00 13.89 83 GLY A CA 1
ATOM 553 C C . GLY A 1 74 ? 34.904 44.372 9.832 1.00 13.96 83 GLY A C 1
ATOM 554 O O . GLY A 1 74 ? 35.497 44.281 8.756 1.00 14.81 83 GLY A O 1
ATOM 555 N N . ASP A 1 75 ? 35.105 45.377 10.679 1.00 13.47 84 ASP A N 1
ATOM 556 C CA . ASP A 1 75 ? 36.066 46.425 10.365 1.00 14.73 84 ASP A CA 1
ATOM 557 C C . ASP A 1 75 ? 36.934 46.759 11.570 1.00 14.35 84 ASP A C 1
ATOM 558 O O . ASP A 1 75 ? 36.776 47.809 12.196 1.00 14.60 84 ASP A O 1
ATOM 563 N N . ALA A 1 76 ? 37.853 45.854 11.891 1.00 12.78 85 ALA A N 1
ATOM 564 C CA . ALA A 1 76 ? 38.755 46.047 13.018 1.00 13.74 85 ALA A CA 1
ATOM 565 C C . ALA A 1 76 ? 39.591 47.307 12.801 1.00 13.38 85 ALA A C 1
ATOM 566 O O . ALA A 1 76 ? 40.010 47.957 13.754 1.00 13.71 85 ALA A O 1
ATOM 568 N N . TRP A 1 77 ? 39.831 47.650 11.539 1.00 14.25 86 TRP A N 1
ATOM 569 C CA . TRP A 1 77 ? 40.617 48.835 11.213 1.00 14.18 86 TRP A CA 1
ATOM 570 C C . TRP A 1 77 ? 39.929 50.095 11.745 1.00 14.50 86 TRP A C 1
ATOM 571 O O . TRP A 1 77 ? 40.523 50.873 12.492 1.00 14.13 86 TRP A O 1
ATOM 582 N N . ALA A 1 78 ? 38.671 50.290 11.369 1.00 13.77 87 ALA A N 1
ATOM 583 C CA . ALA A 1 78 ? 37.937 51.461 11.828 1.00 13.17 87 ALA A CA 1
ATOM 584 C C . ALA A 1 78 ? 37.755 51.427 13.343 1.00 12.28 87 ALA A C 1
ATOM 585 O O . ALA A 1 78 ? 37.857 52.458 14.010 1.00 14.17 87 ALA A O 1
ATOM 587 N N . ASP A 1 79 ? 37.492 50.237 13.878 1.00 13.29 88 ASP A N 1
ATOM 588 C CA . ASP A 1 79 ? 37.286 50.055 15.314 1.00 13.79 88 ASP A CA 1
ATOM 589 C C . ASP A 1 79 ? 38.468 50.414 16.209 1.00 14.42 88 ASP A C 1
ATOM 590 O O . ASP A 1 79 ? 38.336 51.251 17.102 1.00 14.48 88 ASP A O 1
ATOM 595 N N . PHE A 1 80 ? 39.624 49.792 15.984 1.00 15.34 89 PHE A N 1
ATOM 596 C CA . PHE A 1 80 ? 40.777 50.098 16.827 1.00 14.50 89 PHE A CA 1
ATOM 597 C C . PHE A 1 80 ? 42.147 50.130 16.154 1.00 15.52 89 PHE A C 1
ATOM 598 O O . PHE A 1 80 ? 43.150 50.364 16.823 1.00 15.48 89 PHE A O 1
ATOM 606 N N . GLY A 1 81 ? 42.204 49.911 14.847 1.00 15.81 90 GLY A N 1
ATOM 607 C CA . GLY A 1 81 ? 43.496 49.928 14.176 1.00 16.91 90 GLY A CA 1
ATOM 608 C C . GLY A 1 81 ? 43.949 51.250 13.580 1.00 17.90 90 GLY A C 1
ATOM 609 O O . GLY A 1 81 ? 45.119 51.628 13.693 1.00 18.89 90 GLY A O 1
ATOM 610 N N . MET A 1 82 ? 43.018 51.954 12.949 1.00 17.42 91 MET A N 1
ATOM 611 C CA . MET A 1 82 ? 43.277 53.241 12.310 1.00 17.97 91 MET A CA 1
ATOM 612 C C . MET A 1 82 ? 43.944 54.299 13.188 1.00 17.88 91 MET A C 1
ATOM 613 O O . MET A 1 82 ? 43.435 54.650 14.250 1.00 18.80 91 MET A O 1
ATOM 618 N N . GLY A 1 83 ? 45.076 54.822 12.726 1.00 18.44 92 GLY A N 1
ATOM 619 C CA . GLY A 1 83 ? 45.785 55.838 13.486 1.00 18.43 92 GLY A CA 1
ATOM 620 C C . GLY A 1 83 ? 45.313 57.245 13.170 1.00 19.47 92 GLY A C 1
ATOM 621 O O . GLY A 1 83 ? 45.098 57.588 12.008 1.00 21.47 92 GLY A O 1
ATOM 622 N N . TYR A 1 84 ? 45.145 58.063 14.206 1.00 18.25 93 TYR A N 1
ATOM 623 C CA . TYR A 1 84 ? 44.695 59.441 14.037 1.00 18.66 93 TYR A CA 1
ATOM 624 C C . TYR A 1 84 ? 45.811 60.459 14.241 1.00 20.56 93 TYR A C 1
ATOM 625 O O . TYR A 1 84 ? 46.575 60.364 15.200 1.00 21.29 93 TYR A O 1
ATOM 634 N N . ALA A 1 85 ? 45.883 61.435 13.341 1.00 21.56 94 ALA A N 1
ATOM 635 C CA . ALA A 1 85 ? 46.896 62.481 13.421 1.00 23.87 94 ALA A CA 1
ATOM 636 C C . ALA A 1 85 ? 46.470 63.462 14.514 1.00 24.69 94 ALA A C 1
ATOM 637 O O . ALA A 1 85 ? 45.304 63.500 14.904 1.00 24.78 94 ALA A O 1
ATOM 639 N N . ALA A 1 86 ? 47.416 64.258 15.001 1.00 25.60 95 ALA A N 1
ATOM 640 C CA . ALA A 1 86 ? 47.134 65.233 16.050 1.00 24.97 95 ALA A CA 1
ATOM 641 C C . ALA A 1 86 ? 46.032 66.230 15.689 1.00 24.85 95 ALA A C 1
ATOM 642 O O . ALA A 1 86 ? 45.285 66.675 16.561 1.00 24.43 95 ALA A O 1
ATOM 644 N N . ASP A 1 87 ? 45.930 66.577 14.410 1.00 24.88 96 ASP A N 1
ATOM 645 C CA . ASP A 1 87 ? 44.918 67.526 13.953 1.00 26.09 96 ASP A CA 1
ATOM 646 C C . ASP A 1 87 ? 43.566 66.882 13.648 1.00 25.29 96 ASP A C 1
ATOM 647 O O . ASP A 1 87 ? 42.644 67.557 13.186 1.00 25.14 96 ASP A O 1
ATOM 652 N N . LYS A 1 88 ? 43.443 65.583 13.908 1.00 24.35 97 LYS A N 1
ATOM 653 C CA . LYS A 1 88 ? 42.190 64.877 13.649 1.00 23.06 97 LYS A CA 1
ATOM 654 C C . LYS A 1 88 ? 41.637 64.177 14.886 1.00 22.17 97 LYS A C 1
ATOM 655 O O . LYS A 1 88 ? 40.494 63.723 14.887 1.00 21.55 97 LYS A O 1
ATOM 661 N N . SER A 1 89 ? 42.444 64.095 15.938 1.00 19.86 98 SER A N 1
ATOM 662 C CA . SER A 1 89 ? 42.022 63.441 17.173 1.00 19.37 98 SER A CA 1
ATOM 663 C C . SER A 1 89 ? 41.248 64.338 18.135 1.00 19.53 98 SER A C 1
ATOM 664 O O . SER A 1 89 ? 41.293 65.564 18.047 1.00 19.24 98 SER A O 1
ATOM 667 N N . VAL A 1 90 ? 40.535 63.703 19.060 1.00 19.29 99 VAL A N 1
ATOM 668 C CA . VAL A 1 90 ? 39.753 64.423 20.053 1.00 19.58 99 VAL A CA 1
ATOM 669 C C . VAL A 1 90 ? 40.706 65.105 21.040 1.00 21.21 99 VAL A C 1
ATOM 670 O O . VAL A 1 90 ? 40.511 66.264 21.410 1.00 20.91 99 VAL A O 1
ATOM 674 N N . SER A 1 91 ? 41.743 64.380 21.449 1.00 22.18 100 SER A N 1
ATOM 675 C CA . SER A 1 91 ? 42.724 64.905 22.396 1.00 23.74 100 SER A CA 1
ATOM 676 C C . SER A 1 91 ? 43.648 65.971 21.821 1.00 23.90 100 SER A C 1
ATOM 677 O O . SER A 1 91 ? 44.204 66.778 22.565 1.00 25.24 100 SER A O 1
ATOM 680 N N . GLY A 1 92 ? 43.813 65.973 20.504 1.00 23.53 101 GLY A N 1
ATOM 681 C CA . GLY A 1 92 ? 44.682 66.953 19.877 1.00 24.66 101 GLY A CA 1
ATOM 682 C C . GLY A 1 92 ? 46.083 66.392 19.718 1.00 25.73 101 GLY A C 1
ATOM 683 O O . GLY A 1 92 ? 46.987 67.070 19.223 1.00 25.91 101 GLY A O 1
ATOM 684 N N . LYS A 1 93 ? 46.262 65.149 20.151 1.00 25.19 102 LYS A N 1
ATOM 685 C CA . LYS A 1 93 ? 47.549 64.468 20.065 1.00 26.70 102 LYS A CA 1
ATOM 686 C C . LYS A 1 93 ? 47.401 63.285 19.115 1.00 26.31 102 LYS A C 1
ATOM 687 O O . LYS A 1 93 ? 46.332 62.681 19.026 1.00 26.04 102 LYS A O 1
ATOM 693 N N . ALA A 1 94 ? 48.473 62.956 18.404 1.00 25.48 103 ALA A N 1
ATOM 694 C CA . ALA A 1 94 ? 48.441 61.844 17.463 1.00 24.58 103 ALA A CA 1
ATOM 695 C C . ALA A 1 94 ? 48.589 60.500 18.159 1.00 23.88 103 ALA A C 1
ATOM 696 O O . ALA A 1 94 ? 49.179 60.411 19.237 1.00 23.59 103 ALA A O 1
ATOM 698 N N . ASP A 1 95 ? 48.035 59.454 17.549 1.00 23.09 104 ASP A N 1
ATOM 699 C CA . ASP A 1 95 ? 48.134 58.124 18.129 1.00 22.76 104 ASP A CA 1
ATOM 700 C C . ASP A 1 95 ? 49.600 57.737 18.000 1.00 23.67 104 ASP A C 1
ATOM 701 O O . ASP A 1 95 ? 50.207 57.928 16.944 1.00 25.19 104 ASP A O 1
ATOM 706 N N . THR A 1 96 ? 50.168 57.205 19.073 1.00 23.83 105 THR A N 1
ATOM 707 C CA . THR A 1 96 ? 51.567 56.803 19.060 1.00 24.98 105 THR A CA 1
ATOM 708 C C . THR A 1 96 ? 51.717 55.306 18.827 1.00 24.89 105 THR A C 1
ATOM 709 O O . THR A 1 96 ? 50.778 54.537 19.026 1.00 25.03 105 THR A O 1
ATOM 713 N N . TRP A 1 97 ? 52.907 54.901 18.396 1.00 24.18 106 TRP A N 1
ATOM 714 C CA . TRP A 1 97 ? 53.192 53.498 18.127 1.00 23.35 106 TRP A CA 1
ATOM 715 C C . TRP A 1 97 ? 52.945 52.594 19.330 1.00 23.47 106 TRP A C 1
ATOM 716 O O . TRP A 1 97 ? 52.527 51.449 19.176 1.00 21.55 106 TRP A O 1
ATOM 727 N N . ASP A 1 98 ? 53.205 53.117 20.524 1.00 23.97 107 ASP A N 1
ATOM 728 C CA . ASP A 1 98 ? 53.027 52.361 21.759 1.00 26.01 107 ASP A CA 1
ATOM 729 C C . ASP A 1 98 ? 51.590 52.101 22.207 1.00 25.78 107 ASP A C 1
ATOM 730 O O . ASP A 1 98 ? 51.365 51.309 23.118 1.00 27.75 107 ASP A O 1
ATOM 735 N N . GLN A 1 99 ? 50.621 52.746 21.567 1.00 25.22 108 GLN A N 1
ATOM 736 C CA . GLN A 1 99 ? 49.221 52.551 21.939 1.00 23.59 108 GLN A CA 1
ATOM 737 C C . GLN A 1 99 ? 48.627 51.229 21.459 1.00 22.46 108 GLN A C 1
ATOM 738 O O . GLN A 1 99 ? 48.614 50.938 20.263 1.00 22.85 108 GLN A O 1
ATOM 744 N N . PRO A 1 100 ? 48.140 50.398 22.391 1.00 21.50 109 PRO A N 1
ATOM 745 C CA . PRO A 1 100 ? 47.546 49.127 21.970 1.00 20.61 109 PRO A CA 1
ATOM 746 C C . PRO A 1 100 ? 46.165 49.404 21.368 1.00 19.62 109 PRO A C 1
ATOM 747 O O . PRO A 1 100 ? 45.576 48.551 20.709 1.00 20.07 109 PRO A O 1
ATOM 751 N N . LEU A 1 101 ? 45.659 50.610 21.600 1.00 18.18 110 LEU A N 1
ATOM 752 C CA . LEU A 1 101 ? 44.348 50.990 21.084 1.00 18.10 110 LEU A CA 1
ATOM 753 C C . LEU A 1 101 ? 44.346 52.269 20.257 1.00 17.30 110 LEU A C 1
ATOM 754 O O . LEU A 1 101 ? 44.864 53.302 20.681 1.00 17.19 110 LEU A O 1
ATOM 759 N N . ALA A 1 102 ? 43.754 52.189 19.069 1.00 16.24 111 ALA A N 1
ATOM 760 C CA . ALA A 1 102 ? 43.660 53.329 18.167 1.00 15.90 111 ALA A CA 1
ATOM 761 C C . ALA A 1 102 ? 42.236 53.292 17.624 1.00 15.41 111 ALA A C 1
ATOM 762 O O . ALA A 1 102 ? 41.321 52.873 18.334 1.00 14.67 111 ALA A O 1
ATOM 764 N N . GLY A 1 103 ? 42.049 53.726 16.381 1.00 14.32 112 GLY A N 1
ATOM 765 C CA . GLY A 1 103 ? 40.719 53.719 15.788 1.00 15.21 112 GLY A CA 1
ATOM 766 C C . GLY A 1 103 ? 39.685 54.552 16.527 1.00 14.87 112 GLY A C 1
ATOM 767 O O . GLY A 1 103 ? 40.028 55.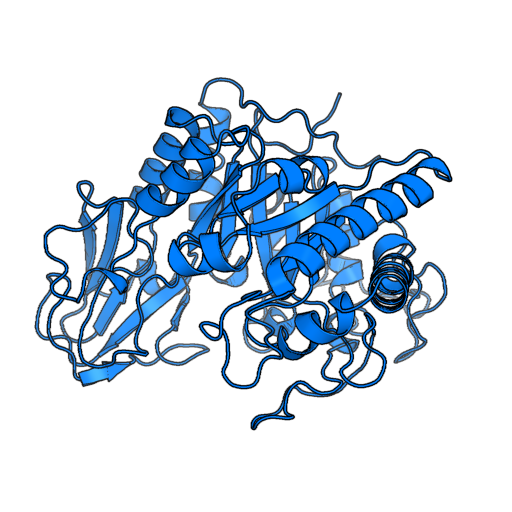395 17.357 1.00 14.30 112 GLY A O 1
ATOM 768 N N . SER A 1 104 ? 38.409 54.316 16.224 1.00 13.48 113 SER A N 1
ATOM 769 C CA . SER A 1 104 ? 37.331 55.058 16.871 1.00 14.62 113 SER A CA 1
ATOM 770 C C . SER A 1 104 ? 37.175 54.693 18.339 1.00 13.83 113 SER A C 1
ATOM 771 O O . SER A 1 104 ? 36.665 55.491 19.127 1.00 14.74 113 SER A O 1
ATOM 774 N N . PHE A 1 105 ? 37.603 53.490 18.710 1.00 14.28 114 PHE A N 1
ATOM 775 C CA . PHE A 1 105 ? 37.496 53.068 20.103 1.00 14.49 114 PHE A CA 1
ATOM 776 C C . PHE A 1 105 ? 38.312 54.029 20.960 1.00 15.69 114 PHE A C 1
ATOM 777 O O . PHE A 1 105 ? 37.846 54.496 21.999 1.00 14.84 114 PHE A O 1
ATOM 785 N N . ASN A 1 106 ? 39.533 54.333 20.522 1.00 15.73 115 ASN A N 1
ATOM 786 C CA . ASN A 1 106 ? 40.382 55.244 21.279 1.00 15.58 115 ASN A CA 1
ATOM 787 C C . ASN A 1 106 ? 39.858 56.677 21.197 1.00 15.88 115 ASN A C 1
ATOM 788 O O . ASN A 1 106 ? 39.973 57.444 22.153 1.00 15.98 115 ASN A O 1
ATOM 793 N N . GLN A 1 107 ? 39.274 57.044 20.060 1.00 14.96 116 GLN A N 1
ATOM 794 C CA . GLN A 1 107 ? 38.744 58.394 19.906 1.00 15.13 116 GLN A CA 1
ATOM 795 C C . GLN A 1 107 ? 37.571 58.606 20.859 1.00 14.61 116 GLN A C 1
ATOM 796 O O . GLN A 1 107 ? 37.418 59.684 21.432 1.00 14.55 116 GLN A O 1
ATOM 802 N N . LEU A 1 108 ? 36.748 57.575 21.029 1.00 13.82 117 LEU A N 1
ATOM 803 C CA . LEU A 1 108 ? 35.601 57.682 21.924 1.00 13.79 117 LEU A CA 1
ATOM 804 C C . LEU A 1 108 ? 36.109 57.691 23.364 1.00 14.96 117 LEU A C 1
ATOM 805 O O . LEU A 1 108 ? 35.514 58.318 24.240 1.00 14.67 117 LEU A O 1
ATOM 810 N N . LYS A 1 109 ? 37.219 56.999 23.599 1.00 14.71 118 LYS A N 1
ATOM 811 C CA . LYS A 1 109 ? 37.809 56.943 24.932 1.00 16.15 118 LYS A CA 1
ATOM 812 C C . LYS A 1 109 ? 38.226 58.374 25.283 1.00 16.41 118 LYS A C 1
ATOM 813 O O . LYS A 1 109 ? 38.022 58.837 26.407 1.00 16.83 118 LYS A O 1
ATOM 819 N N . GLN A 1 110 ? 38.798 59.079 24.307 1.00 15.89 119 GLN A N 1
ATOM 820 C CA . GLN A 1 110 ? 39.238 60.457 24.515 1.00 16.43 119 GLN A CA 1
ATOM 821 C C . GLN A 1 110 ? 38.035 61.373 24.730 1.00 17.19 119 GLN A C 1
ATOM 822 O O . GLN A 1 110 ? 38.111 62.349 25.478 1.00 17.45 119 GLN A O 1
ATOM 828 N N . LEU A 1 111 ? 36.922 61.057 24.072 1.00 16.53 120 LEU A N 1
ATOM 829 C CA . LEU A 1 111 ? 35.716 61.864 24.208 1.00 15.93 120 LEU A CA 1
ATOM 830 C C . LEU A 1 111 ? 35.144 61.688 25.616 1.00 15.99 120 LEU A C 1
ATOM 831 O O . LEU A 1 111 ? 34.679 62.650 26.229 1.00 16.26 120 LEU A O 1
ATOM 836 N N . LYS A 1 112 ? 35.182 60.461 26.127 1.00 16.45 121 LYS A N 1
ATOM 837 C CA . LYS A 1 112 ? 34.664 60.191 27.467 1.00 16.83 121 LYS A CA 1
ATOM 838 C C . LYS A 1 112 ? 35.498 60.953 28.492 1.00 18.06 121 LYS A C 1
ATOM 839 O O . LYS A 1 112 ? 34.984 61.398 29.520 1.00 17.56 121 LYS A O 1
ATOM 845 N N . ALA A 1 113 ? 36.787 61.104 28.202 1.00 18.30 122 ALA A N 1
ATOM 846 C CA . ALA A 1 113 ? 37.691 61.814 29.101 1.00 19.64 122 ALA A CA 1
ATOM 847 C C . ALA A 1 113 ? 37.330 63.290 29.241 1.00 20.22 122 ALA A C 1
ATOM 848 O O . ALA A 1 113 ? 37.782 63.958 30.173 1.00 21.46 122 ALA A O 1
ATOM 850 N N . LYS A 1 114 ? 36.518 63.803 28.320 1.00 19.43 123 LYS A N 1
ATOM 851 C CA . LYS A 1 114 ? 36.112 65.204 28.369 1.00 20.33 123 LYS A CA 1
ATOM 852 C C . LYS A 1 114 ? 34.638 65.343 28.753 1.00 20.01 123 LYS A C 1
ATOM 853 O O . LYS A 1 114 ? 34.123 66.455 28.862 1.00 20.16 123 LYS A O 1
ATOM 859 N N . ASN A 1 115 ? 33.973 64.209 28.960 1.00 18.60 124 ASN A N 1
ATOM 860 C CA . ASN A 1 115 ? 32.555 64.181 29.327 1.00 18.86 124 ASN A CA 1
ATOM 861 C C . ASN A 1 115 ? 32.302 63.095 30.371 1.00 17.95 124 ASN A C 1
ATOM 862 O O . ASN A 1 115 ? 31.914 61.978 30.039 1.00 17.85 124 ASN A O 1
ATOM 867 N N . PRO A 1 116 ? 32.503 63.417 31.655 1.00 18.32 125 PRO A N 1
ATOM 868 C CA . PRO A 1 116 ? 32.298 62.446 32.734 1.00 18.40 125 PRO A CA 1
ATOM 869 C C . PRO A 1 116 ? 30.958 61.708 32.804 1.00 17.93 125 PRO A C 1
ATOM 870 O O . PRO A 1 116 ? 30.905 60.590 33.308 1.00 18.50 125 PRO A O 1
ATOM 874 N N . LYS A 1 117 ? 29.884 62.309 32.298 1.00 17.53 126 LYS A N 1
ATOM 875 C CA . LYS A 1 117 ? 28.575 61.649 32.345 1.00 15.90 126 LYS A CA 1
ATOM 876 C C . LYS A 1 117 ? 28.300 60.768 31.129 1.00 16.43 126 LYS A C 1
ATOM 877 O O . LYS A 1 117 ? 27.354 59.983 31.127 1.00 16.29 126 LYS A O 1
ATOM 883 N N . LEU A 1 118 ? 29.141 60.889 30.108 1.00 15.26 127 LEU A N 1
ATOM 884 C CA . LEU A 1 118 ? 28.979 60.117 28.877 1.00 14.75 127 LEU A CA 1
ATOM 885 C C . LEU A 1 118 ? 29.345 58.635 28.887 1.00 15.28 127 LEU A C 1
ATOM 886 O O . LEU A 1 118 ? 30.438 58.248 29.295 1.00 14.68 127 LEU A O 1
ATOM 891 N N . LYS A 1 119 ? 28.419 57.809 28.410 1.00 14.67 128 LYS A N 1
ATOM 892 C CA . LYS A 1 119 ? 28.640 56.372 28.347 1.00 13.70 128 LYS A CA 1
ATOM 893 C C . LYS A 1 119 ? 28.777 55.974 26.885 1.00 13.68 128 LYS A C 1
ATOM 894 O O . LYS A 1 119 ? 28.286 56.671 25.993 1.00 14.09 128 LYS A O 1
ATOM 900 N N . VAL A 1 120 ? 29.469 54.867 26.648 1.00 13.19 129 VAL A N 1
ATOM 901 C CA . VAL A 1 120 ? 29.671 54.357 25.300 1.00 12.97 129 VAL A CA 1
ATOM 902 C C . VAL A 1 120 ? 29.192 52.918 25.345 1.00 13.40 129 VAL A C 1
ATOM 903 O O . VAL A 1 120 ? 29.624 52.129 26.187 1.00 13.92 129 VAL A O 1
ATOM 907 N N . MET A 1 121 ? 28.273 52.591 24.446 1.00 13.30 130 MET A N 1
ATOM 908 C CA . MET A 1 121 ? 27.710 51.252 24.367 1.00 13.08 130 MET A CA 1
ATOM 909 C C . MET A 1 121 ? 28.086 50.599 23.052 1.00 13.51 130 MET A C 1
ATOM 910 O O . MET A 1 121 ? 28.326 51.291 22.067 1.00 14.27 130 MET A O 1
ATOM 915 N N . ILE A 1 122 ? 28.147 49.271 23.037 1.00 13.00 131 ILE A N 1
ATOM 916 C CA . ILE A 1 122 ? 28.474 48.569 21.805 1.00 11.96 131 ILE A CA 1
ATOM 917 C C . ILE A 1 122 ? 27.137 48.005 21.328 1.00 13.19 131 ILE A C 1
ATOM 918 O O . ILE A 1 122 ? 26.461 47.267 22.056 1.00 12.88 131 ILE A O 1
ATOM 923 N N . SER A 1 123 ? 26.727 48.400 20.127 1.00 12.07 132 SER A N 1
ATOM 924 C CA . SER A 1 123 ? 25.471 47.920 19.571 1.00 12.46 132 SER A CA 1
ATOM 925 C C . SER A 1 123 ? 25.773 46.694 18.733 1.00 12.31 132 SER A C 1
ATOM 926 O O . SER A 1 123 ? 26.592 46.742 17.814 1.00 12.82 132 SER A O 1
ATOM 929 N N . LEU A 1 124 ? 25.109 45.594 19.060 1.00 12.04 133 LEU A N 1
ATOM 930 C CA . LEU A 1 124 ? 25.304 44.346 18.341 1.00 12.97 133 LEU A CA 1
ATOM 931 C C . LEU A 1 124 ? 24.202 44.121 17.325 1.00 13.50 133 LEU A C 1
ATOM 932 O O . LEU A 1 124 ? 23.020 44.289 17.631 1.00 14.17 133 LEU A O 1
ATOM 937 N N . GLY A 1 125 ? 24.593 43.751 16.111 1.00 11.77 134 GLY A N 1
ATOM 938 C CA . GLY A 1 125 ? 23.610 43.504 15.078 1.00 13.66 134 GLY A CA 1
ATOM 939 C C . GLY A 1 125 ? 23.339 44.628 14.103 1.00 14.24 134 GLY A C 1
ATOM 940 O O . GLY A 1 125 ? 24.228 45.073 13.378 1.00 14.17 134 GLY A O 1
ATOM 941 N N . GLY A 1 126 ? 22.094 45.090 14.096 1.00 13.46 135 GLY A N 1
ATOM 942 C CA . GLY A 1 126 ? 21.707 46.158 13.197 1.00 13.71 135 GLY A CA 1
ATOM 943 C C . GLY A 1 126 ? 20.970 45.500 12.046 1.00 13.85 135 GLY A C 1
ATOM 944 O O . GLY A 1 126 ? 20.879 44.276 11.980 1.00 14.56 135 GLY A O 1
ATOM 945 N N . TRP A 1 127 ? 20.452 46.303 11.128 1.00 13.25 136 TRP A N 1
ATOM 946 C CA . TRP A 1 127 ? 19.720 45.769 9.989 1.00 13.19 136 TRP A CA 1
ATOM 947 C C . TRP A 1 127 ? 20.509 44.794 9.114 1.00 13.66 136 TRP A C 1
ATOM 948 O O . TRP A 1 127 ? 19.978 43.778 8.661 1.00 13.45 136 TRP A O 1
ATOM 959 N N . THR A 1 128 ? 21.782 45.099 8.896 1.00 13.33 137 THR A N 1
ATOM 960 C CA . THR A 1 128 ? 22.641 44.266 8.065 1.00 13.97 137 THR A CA 1
ATOM 961 C C . THR A 1 128 ? 23.317 43.071 8.733 1.00 13.72 137 THR A C 1
ATOM 962 O O . THR A 1 128 ? 23.658 42.094 8.060 1.00 14.17 137 THR A O 1
ATOM 966 N N . TRP A 1 129 ? 23.497 43.135 10.048 1.00 13.82 138 TRP A N 1
ATOM 967 C CA . TRP A 1 129 ? 24.145 42.046 10.775 1.00 13.74 138 TRP A CA 1
ATOM 968 C C . TRP A 1 129 ? 23.272 41.314 11.798 1.00 13.15 138 TRP A C 1
ATOM 969 O O . TRP A 1 129 ? 23.725 41.030 12.906 1.00 12.44 138 TRP A O 1
ATOM 980 N N . SER A 1 130 ? 22.036 40.989 11.424 1.00 12.91 139 SER A N 1
ATOM 981 C CA . SER A 1 130 ? 21.122 40.286 12.331 1.00 13.15 139 SER A CA 1
ATOM 982 C C . SER A 1 130 ? 20.867 38.838 11.924 1.00 13.84 139 SER A C 1
ATOM 983 O O . SER A 1 130 ? 20.098 38.128 12.567 1.00 14.62 139 SER A O 1
ATOM 986 N N . LYS A 1 131 ? 21.527 38.396 10.864 1.00 15.46 140 LYS A N 1
ATOM 987 C CA . LYS A 1 131 ? 21.356 37.034 10.373 1.00 15.96 140 LYS A CA 1
ATOM 988 C C . LYS A 1 131 ? 21.556 35.870 11.342 1.00 14.72 140 LYS A C 1
ATOM 989 O O . LYS A 1 131 ? 20.813 34.889 11.295 1.00 16.07 140 LYS A O 1
ATOM 995 N N . ASN A 1 132 ? 22.529 35.985 12.236 1.00 15.06 141 ASN A N 1
ATOM 996 C CA . ASN A 1 132 ? 22.812 34.909 13.177 1.00 14.27 141 ASN A CA 1
ATOM 997 C C . ASN A 1 132 ? 22.269 34.908 14.599 1.00 14.68 141 ASN A C 1
ATOM 998 O O . ASN A 1 132 ? 22.604 34.019 15.382 1.00 14.50 141 ASN A O 1
ATOM 1003 N N . PHE A 1 133 ? 21.425 35.873 14.936 1.00 13.64 142 PHE A N 1
ATOM 1004 C CA . PHE A 1 133 ? 20.861 35.935 16.282 1.00 14.49 142 PHE A CA 1
ATOM 1005 C C . PHE A 1 133 ? 20.004 34.722 16.637 1.00 14.81 142 PHE A C 1
ATOM 1006 O O . PHE A 1 133 ? 20.118 34.176 17.735 1.00 15.10 142 PHE A O 1
ATOM 1014 N N . SER A 1 134 ? 19.139 34.312 15.714 1.00 14.90 143 SER A N 1
ATOM 1015 C CA . SER A 1 134 ? 18.261 33.169 15.949 1.00 15.26 143 SER A CA 1
ATOM 1016 C C . SER A 1 134 ? 19.020 31.912 16.362 1.00 16.83 143 SER A C 1
ATOM 1017 O O . SER A 1 134 ? 18.686 31.288 17.368 1.00 16.19 143 SER A O 1
ATOM 1020 N N . LYS A 1 135 ? 20.037 31.539 15.592 1.00 17.55 144 LYS A N 1
ATOM 1021 C CA . LYS A 1 135 ? 20.819 30.347 15.915 1.00 19.06 144 LYS A CA 1
ATOM 1022 C C . LYS A 1 135 ? 21.652 30.522 17.181 1.00 18.57 144 LYS A C 1
ATOM 1023 O O . LYS A 1 135 ? 21.788 29.593 17.981 1.00 18.93 144 LYS A O 1
ATOM 1029 N N . ALA A 1 136 ? 22.211 31.713 17.367 1.00 16.92 145 ALA A N 1
ATOM 1030 C CA . ALA A 1 136 ? 23.027 31.983 18.545 1.00 17.57 145 ALA A CA 1
ATOM 1031 C C . ALA A 1 136 ? 22.218 31.930 19.838 1.00 17.49 145 ALA A C 1
ATOM 1032 O O . ALA A 1 136 ? 22.751 31.609 20.901 1.00 17.92 145 ALA A O 1
ATOM 1034 N N . ALA A 1 137 ? 20.928 32.235 19.754 1.00 17.49 146 ALA A N 1
ATOM 1035 C CA . ALA A 1 137 ? 20.081 32.215 20.944 1.00 18.10 146 ALA A CA 1
ATOM 1036 C C . ALA A 1 137 ? 19.300 30.915 21.120 1.00 18.66 146 ALA A C 1
ATOM 1037 O O . ALA A 1 137 ? 18.531 30.778 22.067 1.00 18.57 146 ALA A O 1
ATOM 1039 N N . ALA A 1 138 ? 19.518 29.960 20.219 1.00 20.30 147 ALA A N 1
ATOM 1040 C CA . ALA A 1 138 ? 18.830 28.669 20.255 1.00 21.15 147 ALA A CA 1
ATOM 1041 C C . ALA A 1 138 ? 18.867 27.837 21.539 1.00 22.24 147 ALA A C 1
ATOM 1042 O O . ALA A 1 138 ? 17.839 27.299 21.955 1.00 23.01 147 ALA A O 1
ATOM 1044 N N . THR A 1 139 ? 20.033 27.712 22.162 1.00 22.10 148 THR A N 1
ATOM 1045 C CA . THR A 1 139 ? 20.129 26.921 23.387 1.00 22.57 148 THR A CA 1
ATOM 1046 C C . THR A 1 139 ? 20.822 27.631 24.536 1.00 22.03 148 THR A C 1
ATOM 1047 O O . THR A 1 139 ? 21.422 28.688 24.361 1.00 21.39 148 THR A O 1
ATOM 1051 N N . GLU A 1 140 ? 20.737 27.034 25.720 1.00 21.51 149 GLU A N 1
ATOM 1052 C CA . GLU A 1 140 ? 21.365 27.612 26.895 1.00 22.22 149 GLU A CA 1
ATOM 1053 C C . GLU A 1 140 ? 22.867 27.692 26.641 1.00 21.28 149 GLU A C 1
ATOM 1054 O O . GLU A 1 140 ? 23.520 28.667 27.014 1.00 21.32 149 GLU A O 1
ATOM 1060 N N . ALA A 1 141 ? 23.407 26.664 25.994 1.00 20.79 150 ALA A N 1
ATOM 1061 C CA . ALA A 1 141 ? 24.831 26.621 25.690 1.00 20.07 150 ALA A CA 1
ATOM 1062 C C . ALA A 1 141 ? 25.223 27.703 24.686 1.00 19.19 150 ALA A C 1
ATOM 1063 O O . ALA A 1 141 ? 26.211 28.409 24.885 1.00 19.47 150 ALA A O 1
ATOM 1065 N N . SER A 1 142 ? 24.451 27.838 23.611 1.00 19.33 151 SER A N 1
ATOM 1066 C CA . SER A 1 142 ? 24.756 28.847 22.598 1.00 18.49 151 SER A CA 1
ATOM 1067 C C . SER A 1 142 ? 24.603 30.257 23.158 1.00 18.20 151 SER A C 1
ATOM 1068 O O . SER A 1 142 ? 25.391 31.148 22.832 1.00 17.93 151 SER A O 1
ATOM 1071 N N . ARG A 1 143 ? 23.600 30.461 24.008 1.00 17.57 152 ARG A N 1
ATOM 1072 C CA . ARG A 1 143 ? 23.381 31.776 24.596 1.00 17.04 152 ARG A CA 1
ATOM 1073 C C . ARG A 1 143 ? 24.530 32.144 25.531 1.00 17.47 152 ARG A C 1
ATOM 1074 O O . ARG A 1 143 ? 25.003 33.278 25.529 1.00 17.61 152 ARG A O 1
ATOM 1082 N N . GLN A 1 144 ? 24.984 31.178 26.327 1.00 17.05 153 GLN A N 1
ATOM 1083 C CA . GLN A 1 144 ? 26.080 31.412 27.259 1.00 17.60 153 GLN A CA 1
ATOM 1084 C C . GLN A 1 144 ? 27.349 31.764 26.489 1.00 16.95 153 GLN A C 1
ATOM 1085 O O . GLN A 1 144 ? 28.079 32.679 26.866 1.00 16.44 153 GLN A O 1
ATOM 1091 N N . LYS A 1 145 ? 27.596 31.036 25.404 1.00 18.11 154 LYS A N 1
ATOM 1092 C CA . LYS A 1 145 ? 28.776 31.258 24.572 1.00 17.58 154 LYS A CA 1
ATOM 1093 C C . LYS A 1 145 ? 28.779 32.641 23.922 1.00 17.66 154 LYS A C 1
ATOM 1094 O O . LYS A 1 145 ? 29.800 33.333 23.923 1.00 16.55 154 LYS A O 1
ATOM 1100 N N . LEU A 1 146 ? 27.641 33.035 23.359 1.00 16.24 155 LEU A N 1
ATOM 1101 C CA . LEU A 1 146 ? 27.537 34.340 22.713 1.00 15.35 155 LEU A CA 1
ATOM 1102 C C . LEU A 1 146 ? 27.778 35.462 23.711 1.00 15.08 155 LEU A C 1
ATOM 1103 O O . LEU A 1 146 ? 28.628 36.322 23.496 1.00 15.41 155 LEU A O 1
ATOM 1108 N N . VAL A 1 147 ? 27.024 35.454 24.804 1.00 14.92 156 VAL A N 1
ATOM 1109 C CA . VAL A 1 147 ? 27.169 36.485 25.823 1.00 15.20 156 VAL A CA 1
ATOM 1110 C C . VAL A 1 147 ? 28.597 36.582 26.349 1.00 15.53 156 VAL A C 1
ATOM 1111 O O . VAL A 1 147 ? 29.148 37.674 26.464 1.00 15.22 156 VAL A O 1
ATOM 1115 N N A SER A 1 148 ? 29.194 35.436 26.659 0.50 15.88 157 SER A N 1
ATOM 1116 N N B SER A 1 148 ? 29.194 35.436 26.659 0.50 15.88 157 SER A N 1
ATOM 1117 C CA A SER A 1 148 ? 30.559 35.408 27.171 0.50 16.22 157 SER A CA 1
ATOM 1118 C CA B SER A 1 148 ? 30.559 35.408 27.171 0.50 16.22 157 SER A CA 1
ATOM 1119 C C A SER A 1 148 ? 31.544 36.042 26.191 0.50 15.84 157 SER A C 1
ATOM 1120 C C B SER A 1 148 ? 31.544 36.042 26.191 0.50 15.84 157 SER A C 1
ATOM 1121 O O A SER A 1 148 ? 32.397 36.838 26.583 0.50 16.15 157 SER A O 1
ATOM 1122 O O B SER A 1 148 ? 32.397 36.838 26.583 0.50 16.15 157 SER A O 1
ATOM 1127 N N . SER A 1 149 ? 31.416 35.693 24.915 1.00 16.45 158 SER A N 1
ATOM 1128 C CA . SER A 1 149 ? 32.302 36.230 23.883 1.00 15.95 158 SER A CA 1
ATOM 1129 C C . SER A 1 149 ? 32.187 37.743 23.714 1.00 16.44 158 SER A C 1
ATOM 1130 O O . SER A 1 149 ? 33.188 38.431 23.509 1.00 15.25 158 SER A O 1
ATOM 1133 N N . CYS A 1 150 ? 30.967 38.259 23.801 1.00 16.53 159 CYS A N 1
ATOM 1134 C CA . CYS A 1 150 ? 30.738 39.690 23.653 1.00 16.27 159 CYS A CA 1
ATOM 1135 C C . CYS A 1 150 ? 31.281 40.484 24.837 1.00 16.37 159 CYS A C 1
ATOM 1136 O O . CYS A 1 150 ? 31.834 41.572 24.671 1.00 16.44 159 CYS A O 1
ATOM 1139 N N . ILE A 1 151 ? 31.130 39.942 26.039 1.00 16.12 160 ILE A N 1
ATOM 1140 C CA . ILE A 1 151 ? 31.625 40.628 27.219 1.00 15.47 160 ILE A CA 1
ATOM 1141 C C . ILE A 1 151 ? 33.155 40.590 27.210 1.00 15.04 160 ILE A C 1
ATOM 1142 O O . ILE A 1 151 ? 33.813 41.573 27.537 1.00 15.04 160 ILE A O 1
ATOM 1147 N N . ASP A 1 152 ? 33.719 39.459 26.808 1.00 15.31 161 ASP A N 1
ATOM 1148 C CA . ASP A 1 152 ? 35.171 39.325 26.765 1.00 16.83 161 ASP A CA 1
ATOM 1149 C C . ASP A 1 152 ? 35.791 40.310 25.775 1.00 16.14 161 ASP A C 1
ATOM 1150 O O . ASP A 1 152 ? 36.795 40.956 26.067 1.00 15.82 161 ASP A O 1
ATOM 1155 N N . LEU A 1 153 ? 35.174 40.430 24.607 1.00 15.61 162 LEU A N 1
ATOM 1156 C CA . LEU A 1 153 ? 35.666 41.327 23.571 1.00 15.28 162 LEU A CA 1
ATOM 1157 C C . LEU A 1 153 ? 35.467 42.816 23.837 1.00 15.37 162 LEU A C 1
ATOM 1158 O O . LEU A 1 153 ? 36.424 43.590 23.836 1.00 16.12 162 LEU A O 1
ATOM 1163 N N . TYR A 1 154 ? 34.224 43.213 24.084 1.00 14.79 163 TYR A N 1
ATOM 1164 C CA . TYR A 1 154 ? 33.905 44.611 24.333 1.00 14.32 163 TYR A CA 1
ATOM 1165 C C . TYR A 1 154 ? 33.959 45.149 25.756 1.00 13.84 163 TYR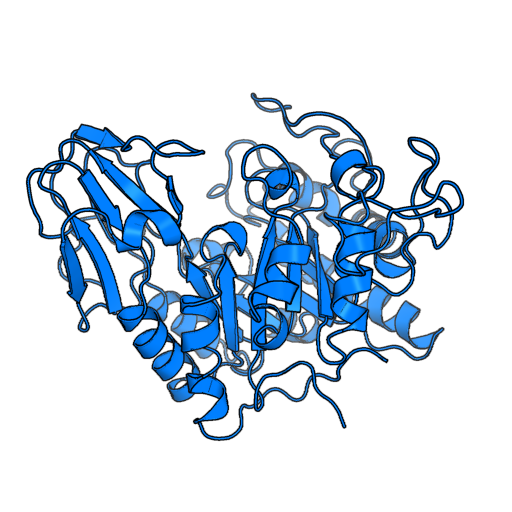 A C 1
ATOM 1166 O O . TYR A 1 154 ? 34.457 46.250 25.976 1.00 15.47 163 TYR A O 1
ATOM 1175 N N . ILE A 1 155 ? 33.435 44.393 26.714 1.00 15.55 164 ILE A N 1
ATOM 1176 C CA . ILE A 1 155 ? 33.436 44.845 28.101 1.00 15.43 164 ILE A CA 1
ATOM 1177 C C . ILE A 1 155 ? 34.795 44.707 28.783 1.00 16.28 164 ILE A C 1
ATOM 1178 O O . ILE A 1 155 ? 35.264 45.652 29.416 1.00 17.08 164 ILE A O 1
ATOM 1183 N N . LYS A 1 156 ? 35.424 43.542 28.666 1.00 17.12 165 LYS A N 1
ATOM 1184 C CA . LYS A 1 156 ? 36.735 43.349 29.280 1.00 18.55 165 LYS A CA 1
ATOM 1185 C C . LYS A 1 156 ? 37.732 44.078 28.383 1.00 19.15 165 LYS A C 1
ATOM 1186 O O . LYS A 1 156 ? 38.807 44.499 28.821 1.00 19.89 165 LYS A O 1
ATOM 1192 N N . GLY A 1 157 ? 37.357 44.227 27.115 1.00 18.94 166 GLY A N 1
ATOM 1193 C CA . GLY A 1 157 ? 38.211 44.910 26.160 1.00 17.41 166 GLY A CA 1
ATOM 1194 C C . GLY A 1 157 ? 39.350 44.099 25.576 1.00 16.88 166 GLY A C 1
ATOM 1195 O O . GLY A 1 157 ? 40.355 44.672 25.151 1.00 18.23 166 GLY A O 1
ATOM 1196 N N . ASN A 1 158 ? 39.204 42.779 25.548 1.00 17.59 167 ASN A N 1
ATOM 1197 C CA . ASN A 1 158 ? 40.247 41.914 25.002 1.00 17.99 167 ASN A CA 1
ATOM 1198 C C . ASN A 1 158 ? 40.128 41.851 23.484 1.00 17.88 167 ASN A C 1
ATOM 1199 O O . ASN A 1 158 ? 39.239 41.192 22.943 1.00 18.05 167 ASN A O 1
ATOM 1204 N N . LEU A 1 159 ? 41.040 42.537 22.802 1.00 17.52 168 LEU A N 1
ATOM 1205 C CA . LEU A 1 159 ? 41.048 42.575 21.344 1.00 18.30 168 LEU A CA 1
ATOM 1206 C C . LEU A 1 159 ? 42.167 41.725 20.746 1.00 19.72 168 LEU A C 1
ATOM 1207 O O . LEU A 1 159 ? 43.209 41.531 21.367 1.00 20.01 168 LEU A O 1
ATOM 1212 N N . PRO A 1 160 ? 41.959 41.202 19.529 1.00 20.60 169 PRO A N 1
ATOM 1213 C CA . PRO A 1 160 ? 42.993 40.383 18.891 1.00 20.91 169 PRO A CA 1
ATOM 1214 C C . PRO A 1 160 ? 44.096 41.290 18.353 1.00 21.35 169 PRO A C 1
ATOM 1215 O O . PRO A 1 160 ? 43.896 42.498 18.220 1.00 21.00 169 PRO A O 1
ATOM 1219 N N . ASN A 1 161 ? 45.261 40.716 18.059 1.00 21.41 170 ASN A N 1
ATOM 1220 C CA . ASN A 1 161 ? 46.375 41.503 17.533 1.00 21.84 170 ASN A CA 1
ATOM 1221 C C . ASN A 1 161 ? 46.040 41.871 16.094 1.00 20.24 170 ASN A C 1
ATOM 1222 O O . ASN A 1 161 ? 45.702 41.003 15.289 1.00 22.27 170 ASN A O 1
ATOM 1227 N N . PHE A 1 162 ? 46.145 43.154 15.769 1.00 18.73 171 PHE A N 1
ATOM 1228 C CA . PHE A 1 162 ? 45.835 43.613 14.421 1.00 18.06 171 PHE A CA 1
ATOM 1229 C C . PHE A 1 162 ? 46.539 44.924 14.086 1.00 16.97 171 PHE A C 1
ATOM 1230 O O . PHE A 1 162 ? 46.412 45.906 14.813 1.00 17.42 171 PHE A O 1
ATOM 1238 N N . GLU A 1 163 ? 47.286 44.932 12.985 1.00 16.30 172 GLU A N 1
ATOM 1239 C CA . GLU A 1 163 ? 48.005 46.127 12.551 1.00 17.34 172 GLU A CA 1
ATOM 1240 C C . GLU A 1 163 ? 48.772 46.850 13.660 1.00 18.81 172 GLU A C 1
ATOM 1241 O O . GLU A 1 163 ? 48.707 48.077 13.767 1.00 19.17 172 GLU A O 1
ATOM 1247 N N . GLY A 1 164 ? 49.491 46.092 14.480 1.00 19.71 173 GLY A N 1
ATOM 1248 C CA . GLY A 1 164 ? 50.259 46.688 15.562 1.00 20.91 173 GLY A CA 1
ATOM 1249 C C . GLY A 1 164 ? 49.451 47.182 16.749 1.00 22.20 173 GLY A C 1
ATOM 1250 O O . GLY A 1 164 ? 49.965 47.927 17.588 1.00 22.67 173 GLY A O 1
ATOM 1251 N N . ARG A 1 165 ? 48.187 46.780 16.820 1.00 20.55 174 ARG A N 1
ATOM 1252 C CA . ARG A 1 165 ? 47.316 47.190 17.919 1.00 19.81 174 ARG A CA 1
ATOM 1253 C C . ARG A 1 165 ? 46.642 45.950 18.492 1.00 19.69 174 ARG A C 1
ATOM 1254 O O . ARG A 1 165 ? 46.861 44.834 18.017 1.00 18.95 174 ARG A O 1
ATOM 1262 N N . GLY A 1 166 ? 45.818 46.151 19.515 1.00 19.96 175 GLY A N 1
ATOM 1263 C CA . GLY A 1 166 ? 45.121 45.037 20.127 1.00 19.96 175 GLY A CA 1
ATOM 1264 C C . GLY A 1 166 ? 45.786 44.446 21.352 1.00 20.43 175 GLY A C 1
ATOM 1265 O O . GLY A 1 166 ? 46.786 44.965 21.849 1.00 20.78 175 GLY A O 1
ATOM 1266 N N . GLY A 1 167 ? 45.215 43.351 21.841 1.00 20.16 176 GLY A N 1
ATOM 1267 C CA . GLY A 1 167 ? 45.760 42.692 23.011 1.00 21.26 176 GLY A CA 1
ATOM 1268 C C . GLY A 1 167 ? 44.789 42.666 24.173 1.00 21.56 176 GLY A C 1
ATOM 1269 O O . GLY A 1 167 ? 43.752 43.334 24.152 1.00 20.72 176 GLY A O 1
ATOM 1270 N N . ALA A 1 168 ? 45.126 41.891 25.195 1.00 20.59 177 ALA A N 1
ATOM 1271 C CA . ALA A 1 168 ? 44.277 41.780 26.373 1.00 20.86 177 ALA A CA 1
ATOM 1272 C C . ALA A 1 168 ? 44.077 43.142 27.026 1.00 20.56 177 ALA A C 1
ATOM 1273 O O . ALA A 1 168 ? 45.034 43.888 27.234 1.00 20.46 177 ALA A O 1
ATOM 1275 N N . GLY A 1 169 ? 42.822 43.465 27.328 1.00 19.87 178 GLY A N 1
ATOM 1276 C CA . GLY A 1 169 ? 42.499 44.734 27.959 1.00 18.44 178 GLY A CA 1
ATOM 1277 C C . GLY A 1 169 ? 42.759 45.992 27.150 1.00 17.54 178 GLY A C 1
ATOM 1278 O O . GLY A 1 169 ? 42.711 47.097 27.688 1.00 19.04 178 GLY A O 1
ATOM 1279 N N . ALA A 1 170 ? 43.025 45.842 25.857 1.00 17.53 179 ALA A N 1
ATOM 1280 C CA . ALA A 1 170 ? 43.289 47.000 25.013 1.00 16.77 179 ALA A CA 1
ATOM 1281 C C . ALA A 1 170 ? 42.166 48.039 25.063 1.00 17.22 179 ALA A C 1
ATOM 1282 O O . ALA A 1 170 ? 42.430 49.239 25.099 1.00 17.03 179 ALA A O 1
ATOM 1284 N N . ALA A 1 171 ? 40.919 47.578 25.078 1.00 17.40 180 ALA A N 1
ATOM 1285 C CA . ALA A 1 171 ? 39.777 48.492 25.121 1.00 17.74 180 ALA A CA 1
ATOM 1286 C C . ALA A 1 171 ? 39.107 48.561 26.489 1.00 17.89 180 ALA A C 1
ATOM 1287 O O . ALA A 1 171 ? 37.940 48.943 26.597 1.00 17.28 180 ALA A O 1
ATOM 1289 N N . ALA A 1 172 ? 39.844 48.204 27.535 1.00 17.90 181 ALA A N 1
ATOM 1290 C CA . ALA A 1 172 ? 39.295 48.231 28.886 1.00 17.79 181 ALA A CA 1
ATOM 1291 C C . ALA A 1 172 ? 38.730 49.585 29.306 1.00 17.97 181 ALA A C 1
ATOM 1292 O O . ALA A 1 172 ? 39.278 50.636 28.968 1.00 18.38 181 ALA A O 1
ATOM 1294 N N . GLY A 1 173 ? 37.618 49.537 30.038 1.00 18.44 182 GLY A N 1
ATOM 1295 C CA . GLY A 1 173 ? 36.960 50.736 30.531 1.00 18.63 182 GLY A CA 1
ATOM 1296 C C . GLY A 1 173 ? 36.149 51.601 29.585 1.00 18.33 182 GLY A C 1
ATOM 1297 O O . GLY A 1 173 ? 35.376 52.445 30.035 1.00 18.72 182 GLY A O 1
ATOM 1298 N N . ILE A 1 174 ? 36.299 51.395 28.284 1.00 16.95 183 ILE A N 1
ATOM 1299 C CA . ILE A 1 174 ? 35.562 52.194 27.314 1.00 16.26 183 ILE A CA 1
ATOM 1300 C C . ILE A 1 174 ? 34.066 51.913 27.211 1.00 16.60 183 ILE A C 1
ATOM 1301 O O . ILE A 1 174 ? 33.259 52.846 27.231 1.00 16.82 183 ILE A O 1
ATOM 1306 N N . PHE A 1 175 ? 33.695 50.642 27.091 1.00 15.02 184 PHE A N 1
ATOM 1307 C CA . PHE A 1 175 ? 32.286 50.283 26.980 1.00 14.41 184 PHE A CA 1
ATOM 1308 C C . PHE A 1 175 ? 31.603 50.092 28.322 1.00 15.27 184 PHE A C 1
ATOM 1309 O O . PHE A 1 175 ? 32.036 49.292 29.150 1.00 15.76 184 PHE A O 1
ATOM 1317 N N . ASP A 1 176 ? 30.523 50.846 28.512 1.00 14.06 185 ASP A N 1
ATOM 1318 C CA . ASP A 1 176 ? 29.729 50.818 29.736 1.00 14.41 185 ASP A CA 1
ATOM 1319 C C . ASP A 1 176 ? 28.522 49.899 29.649 1.00 14.84 185 ASP A C 1
ATOM 1320 O O . ASP A 1 176 ? 27.772 49.750 30.613 1.00 14.84 185 ASP A O 1
ATOM 1325 N N . GLY A 1 177 ? 28.330 49.285 28.491 1.00 14.85 186 GLY A N 1
ATOM 1326 C CA . GLY A 1 177 ? 27.198 48.396 28.333 1.00 14.03 186 GLY A CA 1
ATOM 1327 C C . GLY A 1 177 ? 27.071 47.856 26.927 1.00 13.33 186 GLY A C 1
ATOM 1328 O O . GLY A 1 177 ? 27.883 48.163 26.053 1.00 13.71 186 GLY A O 1
ATOM 1329 N N . ILE A 1 178 ? 26.031 47.058 26.720 1.00 12.85 187 ILE A N 1
ATOM 1330 C CA . ILE A 1 178 ? 25.753 46.441 25.432 1.00 11.38 187 ILE A CA 1
ATOM 1331 C C . ILE A 1 178 ? 24.339 46.793 24.987 1.00 12.96 187 ILE A C 1
ATOM 1332 O O . ILE A 1 178 ? 23.408 46.760 25.789 1.00 11.94 187 ILE A O 1
ATOM 1337 N N . ASP A 1 179 ? 24.196 47.146 23.712 1.00 12.38 188 ASP A N 1
ATOM 1338 C CA . ASP A 1 179 ? 22.903 47.504 23.127 1.00 12.54 188 ASP A CA 1
ATOM 1339 C C . ASP A 1 179 ? 22.599 46.409 22.106 1.00 12.41 188 ASP A C 1
ATOM 1340 O O . ASP A 1 179 ? 23.398 46.152 21.210 1.00 12.85 188 ASP A O 1
ATOM 1345 N N . ILE A 1 180 ? 21.447 45.760 22.249 1.00 12.31 189 ILE A N 1
ATOM 1346 C CA . ILE A 1 180 ? 21.052 44.684 21.340 1.00 11.78 189 ILE A CA 1
ATOM 1347 C C . ILE A 1 180 ? 20.145 45.164 20.212 1.00 11.68 189 ILE A C 1
ATOM 1348 O O . ILE A 1 180 ? 19.055 45.671 20.461 1.00 13.71 189 ILE A O 1
ATOM 1353 N N . ASP A 1 181 ? 20.601 44.988 18.974 1.00 11.31 190 ASP A N 1
ATOM 1354 C CA . ASP A 1 181 ? 19.832 45.405 17.807 1.00 11.48 190 ASP A CA 1
ATOM 1355 C C . ASP A 1 181 ? 19.510 44.251 16.861 1.00 12.19 190 ASP A C 1
ATOM 1356 O O . ASP A 1 181 ? 19.990 44.211 15.730 1.00 13.99 190 ASP A O 1
ATOM 1361 N N . TRP A 1 182 ? 18.702 43.309 17.336 1.00 12.05 191 TRP A N 1
ATOM 1362 C CA . TRP A 1 182 ? 18.303 42.152 16.535 1.00 12.36 191 TRP A CA 1
ATOM 1363 C C . TRP A 1 182 ? 17.055 42.583 15.771 1.00 12.73 191 TRP A C 1
ATOM 1364 O O . TRP A 1 182 ? 16.000 42.810 16.364 1.00 13.46 191 TRP A O 1
ATOM 1375 N N . GLU A 1 183 ? 17.179 42.697 14.454 1.00 11.32 192 GLU A N 1
ATOM 1376 C CA . GLU A 1 183 ? 16.058 43.109 13.617 1.00 12.22 192 GLU A CA 1
ATOM 1377 C C . GLU A 1 183 ? 15.673 42.017 12.614 1.00 13.34 192 GLU A C 1
ATOM 1378 O O . GLU A 1 183 ? 16.277 41.930 11.547 1.00 14.16 192 GLU A O 1
ATOM 1384 N N . TRP A 1 184 ? 14.671 41.189 12.926 1.00 12.76 193 TRP A N 1
ATOM 1385 C CA . TRP A 1 184 ? 13.893 41.230 14.167 1.00 13.01 193 TRP A CA 1
ATOM 1386 C C . TRP A 1 184 ? 13.592 39.787 14.567 1.00 13.30 193 TRP A C 1
ATOM 1387 O O . TRP A 1 184 ? 13.346 38.938 13.710 1.00 13.73 193 TRP A O 1
ATOM 1398 N N . PRO A 1 185 ? 13.583 39.492 15.872 1.00 13.44 194 PRO A N 1
ATOM 1399 C CA . PRO A 1 185 ? 13.303 38.120 16.311 1.00 13.39 194 PRO A CA 1
ATOM 1400 C C . PRO A 1 185 ? 11.865 37.635 16.109 1.00 14.77 194 PRO A C 1
ATOM 1401 O O . PRO A 1 185 ? 10.911 38.399 16.262 1.00 14.90 194 PRO A O 1
ATOM 1405 N N . GLY A 1 186 ? 11.730 36.358 15.750 1.00 14.79 195 GLY A N 1
ATOM 1406 C CA . GLY A 1 186 ? 10.420 35.758 15.539 1.00 16.36 195 GLY A CA 1
ATOM 1407 C C . GLY A 1 186 ? 9.589 36.161 14.337 1.00 16.25 195 GLY A C 1
ATOM 1408 O O . GLY A 1 186 ? 8.416 35.791 14.251 1.00 17.44 195 GLY A O 1
ATOM 1409 N N . THR A 1 187 ? 10.177 36.907 13.411 1.00 15.46 196 THR A N 1
ATOM 1410 C CA . THR A 1 187 ? 9.457 37.342 12.222 1.00 16.03 196 THR A CA 1
ATOM 1411 C C . THR A 1 187 ? 10.430 37.533 11.067 1.00 17.74 196 THR A C 1
ATOM 1412 O O . THR A 1 187 ? 11.623 37.749 11.282 1.00 17.37 196 THR A O 1
ATOM 1416 N N . ASN A 1 188 ? 9.926 37.447 9.840 1.00 18.66 197 ASN A N 1
ATOM 1417 C CA . ASN A 1 188 ? 10.782 37.618 8.676 1.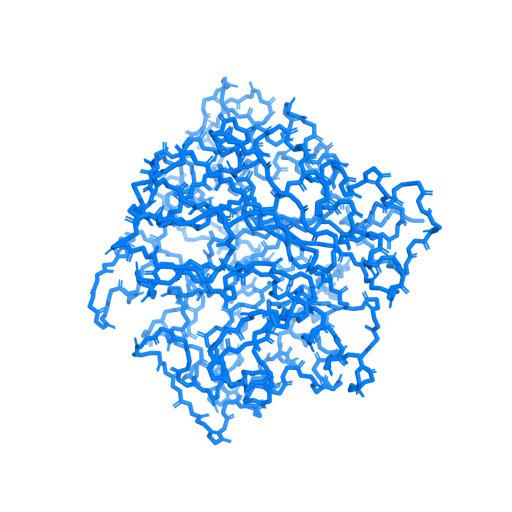00 20.34 197 ASN A CA 1
ATOM 1418 C C . ASN A 1 188 ? 10.652 39.026 8.101 1.00 19.73 197 ASN A C 1
ATOM 1419 O O . ASN A 1 188 ? 10.863 39.243 6.908 1.00 20.64 197 ASN A O 1
ATOM 1424 N N . SER A 1 189 ? 10.313 39.984 8.961 1.00 18.33 198 SER A N 1
ATOM 1425 C CA . SER A 1 189 ? 10.158 41.372 8.535 1.00 17.39 198 SER A CA 1
ATOM 1426 C C . SER A 1 189 ? 11.515 42.049 8.371 1.00 17.77 198 SER A C 1
ATOM 1427 O O . SER A 1 189 ? 11.611 43.132 7.791 1.00 18.98 198 SER A O 1
ATOM 1430 N N . GLY A 1 190 ? 12.557 41.413 8.897 1.00 17.15 199 GLY A N 1
ATOM 1431 C CA . GLY A 1 190 ? 13.893 41.972 8.792 1.00 16.69 199 GLY A CA 1
ATOM 1432 C C . GLY A 1 190 ? 14.484 41.659 7.430 1.00 17.32 199 GLY A C 1
ATOM 1433 O O . GLY A 1 190 ? 13.761 41.306 6.498 1.00 18.45 199 GLY A O 1
ATOM 1434 N N . LEU A 1 191 ? 15.799 41.786 7.310 1.00 16.35 200 LEU A N 1
ATOM 1435 C CA . LEU A 1 191 ? 16.474 41.510 6.048 1.00 16.72 200 LEU A CA 1
ATOM 1436 C C . LEU A 1 191 ? 16.202 40.071 5.620 1.00 17.11 200 LEU A C 1
ATOM 1437 O O . LEU A 1 191 ? 16.255 39.150 6.436 1.00 17.77 200 LEU A O 1
ATOM 1442 N N . ALA A 1 192 ? 15.899 39.875 4.341 1.00 17.95 201 ALA A N 1
ATOM 1443 C CA . ALA A 1 192 ? 15.629 38.532 3.848 1.00 18.73 201 ALA A CA 1
ATOM 1444 C C . ALA A 1 192 ? 16.864 37.667 4.083 1.00 18.66 201 ALA A C 1
ATOM 1445 O O . ALA A 1 192 ? 17.991 38.121 3.891 1.00 18.76 201 ALA A O 1
ATOM 1447 N N . GLY A 1 193 ? 16.656 36.426 4.513 1.00 18.88 202 GLY A N 1
ATOM 1448 C CA . GLY A 1 193 ? 17.786 35.546 4.757 1.00 20.34 202 GLY A CA 1
ATOM 1449 C C . GLY A 1 193 ? 18.191 35.404 6.212 1.00 20.25 202 GLY A C 1
ATOM 1450 O O . GLY A 1 193 ? 18.947 34.498 6.557 1.00 21.41 202 GLY A O 1
ATOM 1451 N N . ASN A 1 194 ? 17.715 36.302 7.070 1.00 19.03 203 ASN A N 1
ATOM 1452 C CA . ASN A 1 194 ? 18.057 36.226 8.486 1.00 17.73 203 ASN A CA 1
ATOM 1453 C C . ASN A 1 194 ? 17.541 34.916 9.058 1.00 18.24 203 ASN A C 1
ATOM 1454 O O . ASN A 1 194 ? 16.562 34.356 8.560 1.00 19.30 203 ASN A O 1
ATOM 1459 N N . GLY A 1 195 ? 18.202 34.427 10.101 1.00 18.04 204 GLY A N 1
ATOM 1460 C CA . GLY A 1 195 ? 17.759 33.193 10.714 1.00 17.88 204 GLY A CA 1
ATOM 1461 C C . GLY A 1 195 ? 16.478 33.598 11.419 1.00 18.81 204 GLY A C 1
ATOM 1462 O O . GLY A 1 195 ? 16.427 34.657 12.049 1.00 18.20 204 GLY A O 1
ATOM 1463 N N . VAL A 1 196 ? 15.435 32.785 11.304 1.00 18.67 205 VAL A N 1
ATOM 1464 C CA . VAL A 1 196 ? 14.166 33.102 11.946 1.00 19.46 205 VAL A CA 1
ATOM 1465 C C . VAL A 1 196 ? 13.437 31.861 12.445 1.00 19.81 205 VAL A C 1
ATOM 1466 O O . VAL A 1 196 ? 13.321 30.867 11.730 1.00 19.79 205 VAL A O 1
ATOM 1470 N N . ASP A 1 197 ? 12.960 31.925 13.683 1.00 19.55 206 ASP A N 1
ATOM 1471 C CA . ASP A 1 197 ? 12.225 30.818 14.286 1.00 19.98 206 ASP A CA 1
ATOM 1472 C C . ASP A 1 197 ? 10.978 31.484 14.855 1.00 21.60 206 ASP A C 1
ATOM 1473 O O . ASP A 1 197 ? 10.993 31.998 15.975 1.00 20.55 206 ASP A O 1
ATOM 1478 N N . THR A 1 198 ? 9.907 31.496 14.068 1.00 23.07 207 THR A N 1
ATOM 1479 C CA . THR A 1 198 ? 8.654 32.109 14.490 1.00 23.71 207 THR A CA 1
ATOM 1480 C C . THR A 1 198 ? 8.051 31.464 15.729 1.00 24.80 207 THR A C 1
ATOM 1481 O O . THR A 1 198 ? 7.196 32.054 16.386 1.00 26.17 207 THR A O 1
ATOM 1485 N N . VAL A 1 199 ? 8.504 30.260 16.056 1.00 24.78 208 VAL A N 1
ATOM 1486 C CA . VAL A 1 199 ? 7.985 29.560 17.222 1.00 25.24 208 VAL A CA 1
ATOM 1487 C C . VAL A 1 199 ? 8.795 29.751 18.500 1.00 24.16 208 VAL A C 1
ATOM 1488 O O . VAL A 1 199 ? 8.225 29.960 19.571 1.00 25.70 208 VAL A O 1
ATOM 1492 N N . ASN A 1 200 ? 10.119 29.701 18.389 1.00 22.57 209 ASN A N 1
ATOM 1493 C CA . ASN A 1 200 ? 10.974 29.854 19.562 1.00 20.34 209 ASN A CA 1
ATOM 1494 C C . ASN A 1 200 ? 11.797 31.129 19.748 1.00 18.77 209 ASN A C 1
ATOM 1495 O O . ASN A 1 200 ? 12.313 31.356 20.838 1.00 17.10 209 ASN A O 1
ATOM 1500 N N . ASP A 1 201 ? 11.937 31.957 18.715 1.00 18.02 210 ASP A N 1
ATOM 1501 C CA . ASP A 1 201 ? 12.727 33.182 18.871 1.00 17.41 210 ASP A CA 1
ATOM 1502 C C . ASP A 1 201 ? 12.308 34.042 20.065 1.00 16.76 210 ASP A C 1
ATOM 1503 O O . ASP A 1 201 ? 13.158 34.546 20.794 1.00 15.76 210 ASP A O 1
ATOM 1508 N N . ARG A 1 202 ? 11.004 34.211 20.269 1.00 16.72 211 ARG A N 1
ATOM 1509 C CA . ARG A 1 202 ? 10.528 35.025 21.385 1.00 16.53 211 ARG A CA 1
ATOM 1510 C C . ARG A 1 202 ? 11.040 34.555 22.744 1.00 16.45 211 ARG A C 1
ATOM 1511 O O . ARG A 1 202 ? 11.560 35.350 23.525 1.00 15.36 211 ARG A O 1
ATOM 1519 N N . ALA A 1 203 ? 10.892 33.265 23.026 1.00 16.71 212 ALA A N 1
ATOM 1520 C CA . ALA A 1 203 ? 11.348 32.713 24.297 1.00 16.76 212 ALA A CA 1
ATOM 1521 C C . ALA A 1 203 ? 12.874 32.681 24.372 1.00 16.23 212 ALA A C 1
ATOM 1522 O O . ALA A 1 203 ? 13.456 32.935 25.426 1.00 15.64 212 ALA A O 1
ATOM 1524 N N . ASN A 1 204 ? 13.519 32.367 23.253 1.00 15.85 213 ASN A N 1
ATOM 1525 C CA . ASN A 1 204 ? 14.978 32.311 23.221 1.00 15.93 213 ASN A CA 1
ATOM 1526 C C . ASN A 1 204 ? 15.577 33.701 23.418 1.00 16.77 213 ASN A C 1
ATOM 1527 O O . ASN A 1 204 ? 16.613 33.854 24.066 1.00 16.44 213 ASN A O 1
ATOM 1532 N N . PHE A 1 205 ? 14.919 34.716 22.863 1.00 16.30 214 PHE A N 1
ATOM 1533 C CA . PHE A 1 205 ? 15.396 36.090 22.986 1.00 16.29 214 PHE A CA 1
ATOM 1534 C C . PHE A 1 205 ? 15.274 36.544 24.436 1.00 15.23 214 PHE A C 1
ATOM 1535 O O . PHE A 1 205 ? 16.166 37.201 24.967 1.00 14.94 214 PHE A O 1
ATOM 1543 N N . LYS A 1 206 ? 14.164 36.193 25.076 1.00 15.61 215 LYS A N 1
ATOM 1544 C CA . LYS A 1 206 ? 13.953 36.568 26.470 1.00 15.89 215 LYS A CA 1
ATOM 1545 C C . LYS A 1 206 ? 15.082 35.940 27.287 1.00 15.48 215 LYS A C 1
ATOM 1546 O O . LYS A 1 206 ? 15.663 36.575 28.167 1.00 15.97 215 LYS A O 1
ATOM 1552 N N . ALA A 1 207 ? 15.398 34.686 26.980 1.00 15.97 216 ALA A N 1
ATOM 1553 C CA . ALA A 1 207 ? 16.459 33.981 27.689 1.00 16.44 216 ALA A CA 1
ATOM 1554 C C . ALA A 1 207 ? 17.821 34.609 27.396 1.00 15.36 216 ALA A C 1
ATOM 1555 O O . ALA A 1 207 ? 18.675 34.689 28.278 1.00 17.17 216 ALA A O 1
ATOM 1557 N N . LEU A 1 208 ? 18.022 35.059 26.160 1.00 16.02 217 LEU A N 1
ATOM 1558 C CA . LEU A 1 208 ? 19.287 35.678 25.775 1.00 14.73 217 LEU A CA 1
ATOM 1559 C C . LEU A 1 208 ? 19.510 36.972 26.555 1.00 15.20 217 LEU A C 1
ATOM 1560 O O . LEU A 1 208 ? 20.591 37.203 27.090 1.00 14.89 217 LEU A O 1
ATOM 1565 N N . LEU A 1 209 ? 18.489 37.822 26.616 1.00 14.92 218 LEU A N 1
ATOM 1566 C CA . LEU A 1 209 ? 18.618 39.078 27.345 1.00 14.78 218 LEU A CA 1
ATOM 1567 C C . LEU A 1 209 ? 18.891 38.806 28.822 1.00 14.62 218 LEU A C 1
ATOM 1568 O O . LEU A 1 209 ? 19.644 39.534 29.467 1.00 14.79 218 LEU A O 1
ATOM 1573 N N . ALA A 1 210 ? 18.277 37.754 29.355 1.00 15.52 219 ALA A N 1
ATOM 1574 C CA . ALA A 1 210 ? 18.473 37.408 30.757 1.00 16.62 219 ALA A CA 1
ATOM 1575 C C . ALA A 1 210 ? 19.913 36.957 30.999 1.00 15.67 219 ALA A C 1
ATOM 1576 O O . ALA A 1 210 ? 20.491 37.242 32.049 1.00 15.73 219 ALA A O 1
ATOM 1578 N N . GLU A 1 211 ? 20.489 36.259 30.024 1.00 16.90 220 GLU A N 1
ATOM 1579 C CA . GLU A 1 211 ? 21.863 35.778 30.148 1.00 16.96 220 GLU A CA 1
ATOM 1580 C C . GLU A 1 211 ? 22.829 36.963 30.081 1.00 16.70 220 GLU A C 1
ATOM 1581 O O . GLU A 1 211 ? 23.840 36.981 30.778 1.00 16.28 220 GLU A O 1
ATOM 1587 N N . PHE A 1 212 ? 22.517 37.957 29.250 1.00 16.65 221 PHE A N 1
ATOM 1588 C CA . PHE A 1 212 ? 23.380 39.133 29.134 1.00 16.34 221 PHE A CA 1
ATOM 1589 C C . PHE A 1 212 ? 23.363 39.850 30.483 1.00 15.94 221 PHE A C 1
ATOM 1590 O O . PHE A 1 212 ? 24.400 40.258 30.998 1.00 16.05 221 PHE A O 1
ATOM 1598 N N . ARG A 1 213 ? 22.167 40.002 31.046 1.00 15.69 222 ARG A N 1
ATOM 1599 C CA . ARG A 1 213 ? 21.985 40.663 32.334 1.00 15.77 222 ARG A CA 1
ATOM 1600 C C . ARG A 1 213 ? 22.789 39.949 33.417 1.00 16.15 222 ARG A C 1
ATOM 1601 O O . ARG A 1 213 ? 23.530 40.576 34.174 1.00 17.13 222 ARG A O 1
ATOM 1609 N N . LYS A 1 214 ? 22.626 38.633 33.476 1.00 17.12 223 LYS A N 1
ATOM 1610 C CA . LYS A 1 214 ? 23.317 37.801 34.457 1.00 17.93 223 LYS A CA 1
ATOM 1611 C C . LYS A 1 214 ? 24.836 37.895 34.358 1.00 18.05 223 LYS A C 1
ATOM 1612 O O . LYS A 1 214 ? 25.513 38.142 35.357 1.00 18.89 223 LYS A O 1
ATOM 1618 N N . GLN A 1 215 ? 25.378 37.703 33.159 1.00 17.65 224 GLN A N 1
ATOM 1619 C CA . GLN A 1 215 ? 26.826 37.775 32.990 1.00 17.71 224 GLN A CA 1
ATOM 1620 C C . GLN A 1 215 ? 27.399 39.176 33.187 1.00 16.96 224 GLN A C 1
ATOM 1621 O O . GLN A 1 215 ? 28.508 39.326 33.704 1.00 17.26 224 GLN A O 1
ATOM 1627 N N . LEU A 1 216 ? 26.663 40.208 32.781 1.00 16.80 225 LEU A N 1
ATOM 1628 C CA . LEU A 1 216 ? 27.162 41.567 32.953 1.00 16.90 225 LEU A CA 1
ATOM 1629 C C . LEU A 1 216 ? 27.268 41.891 34.441 1.00 18.77 225 LEU A C 1
ATOM 1630 O O . LEU A 1 216 ? 28.253 42.479 34.885 1.00 18.97 225 LEU A O 1
ATOM 1635 N N . ASP A 1 217 ? 26.258 41.500 35.213 1.00 19.09 226 ASP A N 1
ATOM 1636 C CA . ASP A 1 217 ? 26.276 41.768 36.647 1.00 20.32 226 ASP A CA 1
ATOM 1637 C C . ASP A 1 217 ? 27.340 40.933 37.349 1.00 21.22 226 ASP A C 1
ATOM 1638 O O . ASP A 1 217 ? 27.960 41.392 38.307 1.00 22.29 226 ASP A O 1
ATOM 1643 N N . ALA A 1 218 ? 27.554 39.711 36.870 1.00 22.05 227 ALA A N 1
ATOM 1644 C CA . ALA A 1 218 ? 28.555 38.834 37.467 1.00 23.05 227 ALA A CA 1
ATOM 1645 C C . ALA A 1 218 ? 29.924 39.493 37.318 1.00 24.56 227 ALA A C 1
ATOM 1646 O O . ALA A 1 218 ? 30.703 39.559 38.269 1.00 25.01 227 ALA A O 1
ATOM 1648 N N . TYR A 1 219 ? 30.210 39.991 36.119 1.00 24.16 228 TYR A N 1
ATOM 1649 C CA . TYR A 1 219 ? 31.485 40.645 35.858 1.00 24.81 228 TYR A CA 1
ATOM 1650 C C . TYR A 1 219 ? 31.584 41.961 36.625 1.00 25.82 228 TYR A C 1
ATOM 1651 O O . TYR A 1 219 ? 32.631 42.285 37.187 1.00 26.17 228 TYR A O 1
ATOM 1660 N N . GLY A 1 220 ? 30.490 42.717 36.647 1.00 26.16 229 GLY A N 1
ATOM 1661 C CA . GLY A 1 220 ? 30.481 43.987 37.349 1.00 28.04 229 GLY A CA 1
ATOM 1662 C C . GLY A 1 220 ? 30.745 43.847 38.837 1.00 30.48 229 GLY A C 1
ATOM 1663 O O . GLY A 1 220 ? 31.236 44.776 39.479 1.00 30.63 229 GLY A O 1
ATOM 1664 N N . SER A 1 221 ? 30.421 42.682 39.387 1.00 32.63 230 SER A N 1
ATOM 1665 C CA . SER A 1 221 ? 30.628 42.432 40.809 1.00 35.95 230 SER A CA 1
ATOM 1666 C C . SER A 1 221 ? 32.096 42.181 41.136 1.00 37.49 230 SER A C 1
ATOM 1667 O O . SER A 1 221 ? 32.531 42.411 42.265 1.00 38.47 230 SER A O 1
ATOM 1670 N N . THR A 1 222 ? 32.855 41.715 40.149 1.00 38.42 231 THR A N 1
ATOM 1671 C CA . THR A 1 222 ? 34.274 41.436 40.349 1.00 39.60 231 THR A CA 1
ATOM 1672 C C . THR A 1 222 ? 35.121 42.703 40.353 1.00 40.52 231 THR A C 1
ATOM 1673 O O . THR A 1 222 ? 36.198 42.733 40.949 1.00 41.70 231 THR A O 1
ATOM 1677 N N . ASN A 1 223 ? 34.637 43.748 39.688 1.00 40.94 232 ASN A N 1
ATOM 1678 C CA . ASN A 1 223 ? 35.369 45.008 39.628 1.00 41.36 232 ASN A CA 1
ATOM 1679 C C . ASN A 1 223 ? 34.550 46.187 40.146 1.00 41.63 232 ASN A C 1
ATOM 1680 O O . ASN A 1 223 ? 34.817 47.340 39.803 1.00 41.86 232 ASN A O 1
ATOM 1685 N N . ASN A 1 224 ? 33.552 45.888 40.973 1.00 41.74 233 ASN A N 1
ATOM 1686 C CA . ASN A 1 224 ? 32.686 46.911 41.552 1.00 41.98 233 ASN A CA 1
ATOM 1687 C C . ASN A 1 224 ? 32.215 47.921 40.506 1.00 40.95 233 ASN A C 1
ATOM 1688 O O . ASN A 1 224 ? 32.452 49.122 40.636 1.00 41.39 233 ASN A O 1
ATOM 1693 N N . LYS A 1 225 ? 31.540 47.427 39.472 1.00 39.09 234 LYS A N 1
ATOM 1694 C CA . LYS A 1 225 ? 31.038 48.286 38.405 1.00 36.69 234 LYS A CA 1
ATOM 1695 C C . LYS A 1 225 ? 29.620 47.860 38.013 1.00 33.37 234 LYS A C 1
ATOM 1696 O O . LYS A 1 225 ? 29.256 46.695 38.167 1.00 33.65 234 LYS A O 1
ATOM 1702 N N . LYS A 1 226 ? 28.825 48.806 37.514 1.00 30.86 235 LYS A N 1
ATOM 1703 C CA . LYS A 1 226 ? 27.448 48.528 37.105 1.00 27.91 235 LYS A CA 1
ATOM 1704 C C . LYS A 1 226 ? 27.204 48.752 35.612 1.00 25.75 235 LYS A C 1
ATOM 1705 O O . LYS A 1 226 ? 26.952 49.878 35.172 1.00 26.37 235 LYS A O 1
ATOM 1711 N N . TYR A 1 227 ? 27.259 47.670 34.844 1.00 20.74 236 TYR A N 1
ATOM 1712 C CA . TYR A 1 227 ? 27.049 47.733 33.400 1.00 18.99 236 TYR A CA 1
ATOM 1713 C C . TYR A 1 227 ? 25.571 47.763 33.049 1.00 18.65 236 TYR A C 1
ATOM 1714 O O . TYR A 1 227 ? 24.739 47.232 33.784 1.00 18.53 236 TYR A O 1
ATOM 1723 N N . VAL A 1 228 ? 25.246 48.385 31.920 1.00 17.09 237 VAL A N 1
ATOM 1724 C CA . VAL A 1 228 ? 23.859 48.468 31.492 1.00 16.42 237 VAL A CA 1
ATOM 1725 C C . VAL A 1 228 ? 23.617 47.714 30.192 1.00 15.90 237 VAL A C 1
ATOM 1726 O O . VAL A 1 228 ? 24.536 47.486 29.398 1.00 14.69 237 VAL A O 1
ATOM 1730 N N . LEU A 1 229 ? 22.367 47.309 29.999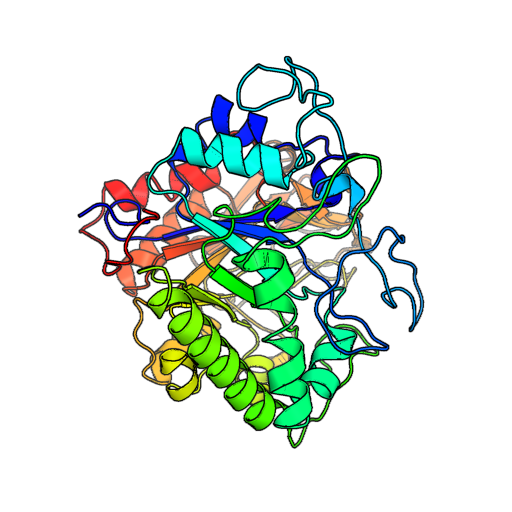 1.00 14.06 238 LEU A N 1
ATOM 1731 C CA . LEU A 1 229 ? 21.960 46.575 28.812 1.00 12.95 238 LEU A CA 1
ATOM 1732 C C . LEU A 1 229 ? 20.764 47.284 28.194 1.00 13.51 238 LEU A C 1
ATOM 1733 O O . LEU A 1 229 ? 19.786 47.581 28.881 1.00 13.73 238 LEU A O 1
ATOM 1738 N N . SER A 1 230 ? 20.844 47.562 26.899 1.00 12.69 239 SER A N 1
ATOM 1739 C CA . SER A 1 230 ? 19.745 48.235 26.220 1.00 11.65 239 SER A CA 1
ATOM 1740 C C . SER A 1 230 ? 19.446 47.502 24.924 1.00 11.29 239 SER A C 1
ATOM 1741 O O . SER A 1 230 ? 20.113 46.524 24.586 1.00 12.25 239 SER A O 1
ATOM 1744 N N . ALA A 1 231 ? 18.422 47.957 24.213 1.00 11.48 240 ALA A N 1
ATOM 1745 C CA . ALA A 1 231 ? 18.055 47.337 22.952 1.00 11.62 240 ALA A CA 1
ATOM 1746 C C . ALA A 1 231 ? 17.270 48.325 22.110 1.00 11.13 240 ALA A C 1
ATOM 1747 O O . ALA A 1 231 ? 16.682 49.277 22.632 1.00 11.87 240 ALA A O 1
ATOM 1749 N N . PHE A 1 232 ? 17.291 48.095 20.803 1.00 10.99 241 PHE A N 1
ATOM 1750 C CA . PHE A 1 232 ? 16.588 48.930 19.841 1.00 11.05 241 PHE A CA 1
ATOM 1751 C C . PHE A 1 232 ? 15.208 48.273 19.724 1.00 11.91 241 PHE A C 1
ATOM 1752 O O . PHE A 1 232 ? 15.081 47.152 19.221 1.00 12.11 241 PHE A O 1
ATOM 1760 N N . LEU A 1 233 ? 14.183 48.970 20.215 1.00 11.35 242 LEU A N 1
ATOM 1761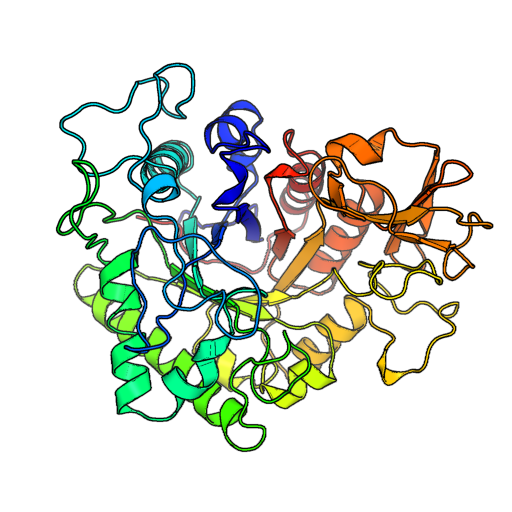 C CA . LEU A 1 233 ? 12.804 48.478 20.198 1.00 11.12 242 LEU A CA 1
ATOM 1762 C C . LEU A 1 233 ? 12.048 48.817 18.911 1.00 11.13 242 LEU A C 1
ATOM 1763 O O . LEU A 1 233 ? 12.053 49.963 18.461 1.00 11.98 242 LEU A O 1
ATOM 1768 N N . PRO A 1 234 ? 11.368 47.822 18.312 1.00 11.29 243 PRO A N 1
ATOM 1769 C CA . PRO A 1 234 ? 10.616 48.036 17.069 1.00 11.49 243 PRO A CA 1
ATOM 1770 C C . PRO A 1 234 ? 9.359 48.891 17.178 1.00 11.96 243 PRO A C 1
ATOM 1771 O O . PRO A 1 234 ? 8.746 48.986 18.241 1.00 11.57 243 PRO A O 1
ATOM 1775 N N . ALA A 1 235 ? 8.978 49.498 16.055 1.00 11.30 244 ALA A N 1
ATOM 1776 C CA . ALA A 1 235 ? 7.792 50.351 15.989 1.00 11.54 244 ALA A CA 1
ATOM 1777 C C . ALA A 1 235 ? 6.579 49.592 15.452 1.00 12.86 244 ALA A C 1
ATOM 1778 O O . ALA A 1 235 ? 5.437 49.912 15.787 1.00 13.72 244 ALA A O 1
ATOM 1780 N N . ASN A 1 236 ? 6.831 48.597 14.605 1.00 13.15 245 ASN A N 1
ATOM 1781 C CA . ASN A 1 236 ? 5.767 47.786 14.012 1.00 14.75 245 ASN A CA 1
ATOM 1782 C C . ASN A 1 236 ? 5.180 46.861 15.079 1.00 14.23 245 ASN A C 1
ATOM 1783 O O . ASN A 1 236 ? 5.874 45.987 15.597 1.00 15.48 245 ASN A O 1
ATOM 1788 N N . PRO A 1 237 ? 3.891 47.037 15.420 1.00 15.62 246 PRO A N 1
ATOM 1789 C CA . PRO A 1 237 ? 3.266 46.185 16.438 1.00 15.26 246 PRO A CA 1
ATOM 1790 C C . PRO A 1 237 ? 3.449 44.695 16.161 1.00 15.46 246 PRO A C 1
ATOM 1791 O O . PRO A 1 237 ? 3.527 43.893 17.090 1.00 15.75 246 PRO A O 1
ATOM 1795 N N . ALA A 1 238 ? 3.518 44.330 14.883 1.00 15.47 247 ALA A N 1
ATOM 1796 C CA . ALA A 1 238 ? 3.697 42.928 14.507 1.00 16.00 247 ALA A CA 1
ATOM 1797 C C . ALA A 1 238 ? 5.068 42.456 14.987 1.00 15.19 247 ALA A C 1
ATOM 1798 O O . ALA A 1 238 ? 5.211 41.333 15.473 1.00 16.70 247 ALA A O 1
ATOM 1800 N N . ASP A 1 239 ? 6.076 43.313 14.841 1.00 14.16 248 ASP A N 1
ATOM 1801 C CA . ASP A 1 239 ? 7.425 42.964 15.273 1.00 13.75 248 ASP A CA 1
ATOM 1802 C C . ASP A 1 239 ? 7.453 42.922 16.795 1.00 13.14 248 ASP A C 1
ATOM 1803 O O . ASP A 1 239 ? 8.095 42.056 17.390 1.00 12.62 248 ASP A O 1
ATOM 1808 N N . ILE A 1 240 ? 6.756 43.865 17.423 1.00 12.37 249 ILE A N 1
ATOM 1809 C CA . ILE A 1 240 ? 6.713 43.919 18.878 1.00 12.76 249 ILE A CA 1
ATOM 1810 C C . ILE A 1 240 ? 6.178 42.596 19.434 1.00 13.79 249 ILE A C 1
ATOM 1811 O O . ILE A 1 240 ? 6.778 42.011 20.334 1.00 14.37 249 ILE A O 1
ATOM 1816 N N . ASP A 1 241 ? 5.059 42.121 18.894 1.00 13.69 250 ASP A N 1
ATOM 1817 C CA . ASP A 1 241 ? 4.470 40.863 19.357 1.00 15.74 250 ASP A CA 1
ATOM 1818 C C . ASP A 1 241 ? 5.357 39.657 19.058 1.00 16.76 250 ASP A C 1
ATOM 1819 O O . ASP A 1 241 ? 5.563 38.793 19.914 1.00 16.93 250 ASP A O 1
ATOM 1824 N N . ALA A 1 242 ? 5.868 39.599 17.834 1.00 15.70 251 ALA A N 1
ATOM 1825 C CA . ALA A 1 242 ? 6.725 38.500 17.407 1.00 16.09 251 ALA A CA 1
ATOM 1826 C C . ALA A 1 242 ? 7.941 38.261 18.294 1.00 16.02 251 ALA A C 1
ATOM 1827 O O . ALA A 1 242 ? 8.293 37.113 18.568 1.00 15.65 251 ALA A O 1
ATOM 1829 N N . GLY A 1 243 ? 8.582 39.336 18.742 1.00 14.26 252 GLY A N 1
ATOM 1830 C CA . GLY A 1 243 ? 9.752 39.180 19.586 1.00 13.94 252 GLY A CA 1
ATOM 1831 C C . GLY A 1 243 ? 9.532 39.316 21.077 1.00 13.73 252 GLY A C 1
ATOM 1832 O O . GLY A 1 243 ? 10.474 39.153 21.854 1.00 14.21 252 GLY A O 1
ATOM 1833 N N . GLY A 1 244 ? 8.296 39.598 21.483 1.00 13.40 253 GLY A N 1
ATOM 1834 C CA . GLY A 1 244 ? 8.005 39.751 22.897 1.00 13.28 253 GLY A CA 1
ATOM 1835 C C . GLY A 1 244 ? 8.687 40.997 23.438 1.00 13.61 253 GLY A C 1
ATOM 1836 O O . GLY A 1 244 ? 9.063 41.059 24.608 1.00 13.37 253 GLY A O 1
ATOM 1837 N N . TRP A 1 245 ? 8.846 42.000 22.578 1.00 12.60 254 TRP A N 1
ATOM 1838 C CA . TRP A 1 245 ? 9.489 43.246 22.973 1.00 13.10 254 TRP A CA 1
ATOM 1839 C C . TRP A 1 245 ? 8.715 44.009 24.039 1.00 13.77 254 TRP A C 1
ATOM 1840 O O . TRP A 1 245 ? 9.288 44.833 24.752 1.00 14.57 254 TRP A O 1
ATOM 1851 N N . ASP A 1 246 ? 7.416 43.742 24.142 1.00 14.01 255 ASP A N 1
ATOM 1852 C CA . ASP A 1 246 ? 6.588 44.418 25.136 1.00 15.78 255 ASP A CA 1
ATOM 1853 C C . ASP A 1 246 ? 6.282 43.516 26.335 1.00 16.59 255 ASP A C 1
ATOM 1854 O O . ASP A 1 246 ? 5.285 43.703 27.034 1.00 16.72 255 ASP A O 1
ATOM 1859 N N . ASP A 1 247 ? 7.146 42.531 26.557 1.00 15.57 256 ASP A N 1
ATOM 1860 C CA . ASP A 1 247 ? 6.990 41.601 27.670 1.00 16.78 256 ASP A CA 1
ATOM 1861 C C . ASP A 1 247 ? 7.705 42.280 28.838 1.00 17.00 256 ASP A C 1
ATOM 1862 O O . ASP A 1 247 ? 8.914 42.496 28.790 1.00 16.11 256 ASP A O 1
ATOM 1867 N N . PRO A 1 248 ? 6.964 42.645 29.897 1.00 17.24 257 PRO A N 1
ATOM 1868 C CA . PRO A 1 248 ? 7.569 43.306 31.058 1.00 17.88 257 PRO A CA 1
ATOM 1869 C C . PRO A 1 248 ? 8.784 42.569 31.622 1.00 17.15 257 PRO A C 1
ATOM 1870 O O . PRO A 1 248 ? 9.707 43.191 32.146 1.00 17.43 257 PRO A O 1
ATOM 1874 N N . ALA A 1 249 ? 8.772 41.244 31.514 1.00 16.80 258 ALA A N 1
ATOM 1875 C CA . ALA A 1 249 ? 9.867 40.420 32.014 1.00 17.84 258 ALA A CA 1
ATOM 1876 C C . ALA A 1 249 ? 11.193 40.801 31.365 1.00 16.97 258 ALA A C 1
ATOM 1877 O O . ALA A 1 249 ? 12.247 40.740 31.999 1.00 17.86 258 ALA A O 1
ATOM 1879 N N . ASN A 1 250 ? 11.140 41.193 30.097 1.00 16.05 259 ASN A N 1
ATOM 1880 C CA . ASN A 1 250 ? 12.354 41.577 29.392 1.00 14.94 259 ASN A CA 1
ATOM 1881 C C . ASN A 1 250 ? 12.953 42.852 29.955 1.00 15.22 259 ASN A C 1
ATOM 1882 O O . ASN A 1 250 ? 14.145 43.115 29.773 1.00 15.12 259 ASN A O 1
ATOM 1887 N N . PHE A 1 251 ? 12.139 43.642 30.652 1.00 14.80 260 PHE A N 1
ATOM 1888 C CA . PHE A 1 251 ? 12.646 44.878 31.222 1.00 15.94 260 PHE A CA 1
ATOM 1889 C C . PHE A 1 251 ? 13.205 44.717 32.628 1.00 16.78 260 PHE A C 1
ATOM 1890 O O . PHE A 1 251 ? 13.411 45.684 33.359 1.00 17.11 260 PHE A O 1
ATOM 1898 N N . LYS A 1 252 ? 13.443 43.461 32.990 1.00 18.00 261 LYS A N 1
ATOM 1899 C CA . LYS A 1 252 ? 14.009 43.123 34.282 1.00 18.43 261 LYS A CA 1
ATOM 1900 C C . LYS A 1 252 ? 15.450 42.816 33.862 1.00 17.29 261 LYS A C 1
ATOM 1901 O O . LYS A 1 252 ? 16.370 42.807 34.680 1.00 18.30 261 LYS A O 1
ATOM 1907 N N . SER A 1 253 ? 15.625 42.583 32.558 1.00 15.63 262 SER A N 1
ATOM 1908 C CA . SER A 1 253 ? 16.936 42.281 31.974 1.00 15.10 262 SER A CA 1
ATOM 1909 C C . SER A 1 253 ? 17.501 43.573 31.388 1.00 15.20 262 SER A C 1
ATOM 1910 O O . SER A 1 253 ? 18.632 43.961 31.672 1.00 14.25 262 SER A O 1
ATOM 1913 N N . LEU A 1 254 ? 16.702 44.235 30.559 1.00 14.95 263 LEU A N 1
ATOM 1914 C CA . LEU A 1 254 ? 17.117 45.485 29.936 1.00 14.03 263 LEU A CA 1
ATOM 1915 C C . LEU A 1 254 ? 16.999 46.632 30.925 1.00 14.84 263 LEU A C 1
ATOM 1916 O O . LEU A 1 254 ? 16.046 46.688 31.709 1.00 16.03 263 LEU A O 1
ATOM 1921 N N . ASP A 1 255 ? 17.968 47.541 30.906 1.00 12.91 264 ASP A N 1
ATOM 1922 C CA . ASP A 1 255 ? 17.919 48.684 31.804 1.00 13.32 264 ASP A CA 1
ATOM 1923 C C . ASP A 1 255 ? 16.970 49.658 31.107 1.00 14.02 264 ASP A C 1
ATOM 1924 O O . ASP A 1 255 ? 16.172 50.342 31.747 1.00 15.40 264 ASP A O 1
ATOM 1929 N N . PHE A 1 256 ? 17.059 49.702 29.779 1.00 14.37 265 PHE A N 1
ATOM 1930 C CA . PHE A 1 256 ? 16.210 50.581 28.976 1.00 12.86 265 PHE A CA 1
ATOM 1931 C C . PHE A 1 256 ? 16.276 50.186 27.508 1.00 13.07 265 PHE A C 1
ATOM 1932 O O . PHE A 1 256 ? 17.080 49.338 27.120 1.00 13.42 265 PHE A O 1
ATOM 1940 N N . GLY A 1 257 ? 15.414 50.799 26.702 1.00 12.35 266 GLY A N 1
ATOM 1941 C CA . GLY A 1 257 ? 15.385 50.513 25.279 1.00 12.43 266 GLY A CA 1
ATOM 1942 C C . GLY A 1 257 ? 14.939 51.763 24.546 1.00 12.30 266 GLY A C 1
ATOM 1943 O O . GLY A 1 257 ? 14.133 52.523 25.075 1.00 13.96 266 GLY A O 1
ATOM 1944 N N . SER A 1 258 ? 15.469 51.997 23.348 1.00 11.48 267 SER A N 1
ATOM 1945 C CA . SER A 1 258 ? 15.090 53.177 22.572 1.00 11.00 267 SER A CA 1
ATOM 1946 C C . SER A 1 258 ? 14.198 52.701 21.435 1.00 10.51 267 SER A C 1
ATOM 1947 O O . SER A 1 258 ? 14.571 51.819 20.662 1.00 11.22 267 SER A O 1
ATOM 1950 N N . ILE A 1 259 ? 13.015 53.298 21.343 1.00 11.60 268 ILE A N 1
ATOM 1951 C CA . ILE A 1 259 ? 12.039 52.946 20.323 1.00 10.28 268 ILE A CA 1
ATOM 1952 C C . ILE A 1 259 ? 12.248 53.526 18.933 1.00 11.01 268 ILE A C 1
ATOM 1953 O O . ILE A 1 259 ? 12.518 54.713 18.766 1.00 12.54 268 ILE A O 1
ATOM 1958 N N . GLN A 1 260 ? 12.121 52.657 17.938 1.00 11.12 269 GLN A N 1
ATOM 1959 C CA . GLN A 1 260 ? 12.274 53.046 16.545 1.00 11.37 269 GLN A CA 1
ATOM 1960 C C . GLN A 1 260 ? 11.210 54.106 16.256 1.00 11.75 269 GLN A C 1
ATOM 1961 O O . GLN A 1 260 ? 10.019 53.852 16.433 1.00 12.41 269 GLN A O 1
ATOM 1967 N N . GLY A 1 261 ? 11.634 55.289 15.822 1.00 10.82 270 GLY A N 1
ATOM 1968 C CA . GLY A 1 261 ? 10.682 56.347 15.521 1.00 10.43 270 GLY A CA 1
ATOM 1969 C C . GLY A 1 261 ? 10.929 56.864 14.118 1.00 11.41 270 GLY A C 1
ATOM 1970 O O . GLY A 1 261 ? 10.460 57.940 13.739 1.00 12.39 270 GLY A O 1
ATOM 1971 N N . TYR A 1 262 ? 11.664 56.074 13.342 1.00 10.88 271 TYR A N 1
ATOM 1972 C CA . TYR A 1 262 ? 12.003 56.424 11.967 1.00 9.49 271 TYR A CA 1
ATOM 1973 C C . TYR A 1 262 ? 11.928 55.196 11.057 1.00 10.45 271 TYR A C 1
ATOM 1974 O O . TYR A 1 262 ? 11.638 54.096 11.527 1.00 10.47 271 TYR A O 1
ATOM 1983 N N . ASP A 1 263 ? 12.202 55.385 9.766 1.00 9.71 272 ASP A N 1
ATOM 1984 C CA . ASP A 1 263 ? 12.151 54.295 8.788 1.00 11.12 272 ASP A CA 1
ATOM 1985 C C . ASP A 1 263 ? 10.746 53.674 8.771 1.00 11.13 272 ASP A C 1
ATOM 1986 O O . ASP A 1 263 ? 10.586 52.481 8.486 1.00 11.89 272 ASP A O 1
ATOM 1991 N N . LEU A 1 264 ? 9.728 54.482 9.066 1.00 10.12 273 LEU A N 1
ATOM 1992 C CA . LEU A 1 264 ? 8.348 53.994 9.082 1.00 10.68 273 LEU A CA 1
ATOM 1993 C C . LEU A 1 264 ? 7.762 53.909 7.674 1.00 11.88 273 LEU A C 1
ATOM 1994 O O . LEU A 1 264 ? 6.687 53.350 7.466 1.00 12.84 273 LEU A O 1
ATOM 1999 N N . HIS A 1 265 ? 8.492 54.482 6.723 1.00 11.31 274 HIS A N 1
ATOM 2000 C CA . HIS A 1 265 ? 8.128 54.506 5.311 1.00 11.33 274 HIS A CA 1
ATOM 2001 C C . HIS A 1 265 ? 9.404 54.949 4.609 1.00 11.83 274 HIS A C 1
ATOM 2002 O O . HIS A 1 265 ? 10.272 55.552 5.235 1.00 12.21 274 HIS A O 1
ATOM 2009 N N . GLY A 1 266 ? 9.529 54.648 3.321 1.00 12.05 275 GLY A N 1
ATOM 2010 C CA . GLY A 1 266 ? 10.731 55.042 2.610 1.00 11.79 275 GLY A CA 1
ATOM 2011 C C . GLY A 1 266 ? 10.652 54.735 1.130 1.00 12.63 275 GLY A C 1
ATOM 2012 O O . GLY A 1 266 ? 9.670 54.159 0.660 1.00 14.02 275 GLY A O 1
ATOM 2013 N N . ALA A 1 267 ? 11.704 55.101 0.404 1.00 13.46 276 ALA A N 1
ATOM 2014 C CA . ALA A 1 267 ? 11.770 54.884 -1.034 1.00 15.92 276 ALA A CA 1
ATOM 2015 C C . ALA A 1 267 ? 11.687 53.437 -1.497 1.00 17.78 276 ALA A C 1
ATOM 2016 O O . ALA A 1 267 ? 11.681 53.177 -2.706 1.00 17.90 276 ALA A O 1
ATOM 2018 N N . TRP A 1 268 ? 11.632 52.491 -0.560 1.00 17.87 277 TRP A N 1
ATOM 2019 C CA . TRP A 1 268 ? 11.533 51.090 -0.954 1.00 17.95 277 TRP A CA 1
ATOM 2020 C C . TRP A 1 268 ? 10.192 50.962 -1.677 1.00 18.40 277 TRP A C 1
ATOM 2021 O O . TRP A 1 268 ? 9.896 49.947 -2.308 1.00 17.64 277 TRP A O 1
ATOM 2032 N N . ASN A 1 269 ? 9.382 52.014 -1.551 1.00 17.65 278 ASN A N 1
ATOM 2033 C CA . ASN A 1 269 ? 8.067 52.118 -2.188 1.00 15.88 278 ASN A CA 1
ATOM 2034 C C . ASN A 1 269 ? 8.383 53.391 -2.965 1.00 16.02 278 ASN A C 1
ATOM 2035 O O . ASN A 1 269 ? 8.097 54.502 -2.509 1.00 15.18 278 ASN A O 1
ATOM 2040 N N . PRO A 1 270 ? 8.997 53.245 -4.145 1.00 15.76 279 PRO A N 1
ATOM 2041 C CA . PRO A 1 270 ? 9.393 54.364 -5.002 1.00 16.13 279 PRO A CA 1
ATOM 2042 C C . PRO A 1 270 ? 8.336 55.264 -5.625 1.00 16.57 279 PRO A C 1
ATOM 2043 O O . PRO A 1 270 ? 8.670 56.348 -6.105 1.00 18.16 279 PRO A O 1
ATOM 2047 N N . THR A 1 271 ? 7.076 54.842 -5.613 1.00 15.14 280 THR A N 1
ATOM 2048 C CA . THR A 1 271 ? 6.022 55.657 -6.207 1.00 16.09 280 THR A CA 1
ATOM 2049 C C . THR A 1 271 ? 5.077 56.370 -5.246 1.00 15.09 280 THR A C 1
ATOM 2050 O O . THR A 1 271 ? 4.121 57.005 -5.686 1.00 15.97 280 THR A O 1
ATOM 2054 N N . LEU A 1 272 ? 5.333 56.270 -3.945 1.00 13.97 281 LEU A N 1
ATOM 2055 C CA . LEU A 1 272 ? 4.471 56.927 -2.964 1.00 13.85 281 LEU A CA 1
ATOM 2056 C C . LEU A 1 272 ? 5.272 57.640 -1.882 1.00 13.40 281 LEU A C 1
ATOM 2057 O O . LEU A 1 272 ? 5.965 56.996 -1.093 1.00 14.45 281 LEU A O 1
ATOM 2062 N N . THR A 1 273 ? 5.188 58.968 -1.841 1.00 13.10 282 THR A N 1
ATOM 2063 C CA . THR A 1 273 ? 5.923 59.719 -0.824 1.00 11.69 282 THR A CA 1
ATOM 2064 C C . THR A 1 273 ? 5.171 59.541 0.490 1.00 12.17 282 THR A C 1
ATOM 2065 O O . THR A 1 273 ? 3.998 59.171 0.494 1.00 12.12 282 THR A O 1
ATOM 2069 N N . GLY A 1 274 ? 5.843 59.807 1.603 1.00 11.78 283 GLY A N 1
ATOM 2070 C CA . GLY A 1 274 ? 5.186 59.659 2.888 1.00 12.81 283 GLY A CA 1
ATOM 2071 C C . GLY A 1 274 ? 6.121 59.890 4.056 1.00 11.26 283 GLY A C 1
ATOM 2072 O O . GLY A 1 274 ? 7.333 60.002 3.882 1.00 11.34 283 GLY A O 1
ATOM 2073 N N . HIS A 1 275 ? 5.550 59.944 5.254 1.00 10.83 284 HIS A N 1
ATOM 2074 C CA . HIS A 1 275 ? 6.327 60.168 6.467 1.00 10.32 284 HIS A CA 1
ATOM 2075 C C . HIS A 1 275 ? 7.091 58.945 6.954 1.00 10.08 284 HIS A C 1
ATOM 2076 O O . HIS A 1 275 ? 6.522 57.861 7.088 1.00 12.20 284 HIS A O 1
ATOM 2083 N N . GLN A 1 276 ? 8.379 59.132 7.233 1.00 10.43 285 GLN A N 1
ATOM 2084 C CA . GLN A 1 276 ? 9.216 58.036 7.719 1.00 10.31 285 GLN A CA 1
ATOM 2085 C C . GLN A 1 276 ? 9.360 58.147 9.234 1.00 10.43 285 GLN A C 1
ATOM 2086 O O . GLN A 1 276 ? 9.808 57.206 9.888 1.00 10.84 285 GLN A O 1
ATOM 2092 N N . ALA A 1 277 ? 8.971 59.293 9.792 1.00 10.33 286 ALA A N 1
ATOM 2093 C CA . ALA A 1 277 ? 9.091 59.495 11.235 1.00 10.11 286 ALA A CA 1
ATOM 2094 C C . ALA A 1 277 ? 7.965 60.309 11.859 1.00 9.72 286 ALA A C 1
ATOM 2095 O O . ALA A 1 277 ? 8.213 61.191 12.685 1.00 12.02 286 ALA A O 1
ATOM 2097 N N . ASN A 1 278 ? 6.729 60.018 11.477 1.00 10.18 287 ASN A N 1
ATOM 2098 C CA . ASN A 1 278 ? 5.596 60.753 12.029 1.00 9.77 287 ASN A CA 1
ATOM 2099 C C . ASN A 1 278 ? 5.328 60.389 13.487 1.00 10.62 287 ASN A C 1
ATOM 2100 O O . ASN A 1 278 ? 5.286 59.214 13.847 1.00 11.72 287 ASN A O 1
ATOM 2105 N N . LEU A 1 279 ? 5.155 61.402 14.330 1.00 10.15 288 LEU A N 1
ATOM 2106 C CA . LEU A 1 279 ? 4.887 61.155 15.739 1.00 11.04 288 LEU A CA 1
ATOM 2107 C C . LEU A 1 279 ? 3.505 60.523 15.911 1.00 11.50 288 LEU A C 1
ATOM 2108 O O . LEU A 1 279 ? 3.347 59.567 16.666 1.00 11.89 288 LEU A O 1
ATOM 2113 N N . TYR A 1 280 ? 2.512 61.046 15.192 1.00 12.26 289 TYR A N 1
ATOM 2114 C CA . TYR A 1 280 ? 1.146 60.524 15.290 1.00 12.80 289 TYR A CA 1
ATOM 2115 C C . TYR A 1 280 ? 0.604 59.860 14.032 1.00 11.86 289 TYR A C 1
ATOM 2116 O O . TYR A 1 280 ? 1.097 60.099 12.928 1.00 12.54 289 TYR A O 1
ATOM 2125 N N . ASP A 1 281 ? -0.422 59.028 14.209 1.00 13.14 290 ASP A N 1
ATOM 2126 C CA . ASP A 1 281 ? -1.041 58.337 13.083 1.00 14.02 290 ASP A CA 1
ATOM 2127 C C . ASP A 1 281 ? -1.519 59.415 12.120 1.00 14.12 290 ASP A C 1
ATOM 2128 O O . ASP A 1 281 ? -2.003 60.468 12.544 1.00 14.73 290 ASP A O 1
ATOM 2133 N N . ASP A 1 282 ? -1.386 59.150 10.826 1.00 13.43 291 ASP A N 1
ATOM 2134 C CA . ASP A 1 282 ? -1.798 60.102 9.805 1.00 14.79 291 ASP A CA 1
ATOM 2135 C C . ASP A 1 282 ? -3.064 59.644 9.080 1.00 15.96 291 ASP A C 1
ATOM 2136 O O . ASP A 1 282 ? -3.046 58.655 8.353 1.00 16.56 291 ASP A O 1
ATOM 2141 N N . PRO A 1 283 ? -4.179 60.366 9.270 1.00 17.77 292 PRO A N 1
ATOM 2142 C CA . PRO A 1 283 ? -5.456 60.029 8.629 1.00 19.06 292 PRO A CA 1
ATOM 2143 C C . PRO A 1 283 ? -5.389 60.069 7.100 1.00 19.50 292 PRO A C 1
ATOM 2144 O O . PRO A 1 283 ? -6.237 59.492 6.417 1.00 18.78 292 PRO A O 1
ATOM 2148 N N . ALA A 1 284 ? -4.385 60.758 6.565 1.00 17.77 293 ALA A N 1
ATOM 2149 C CA . ALA A 1 284 ? -4.225 60.869 5.118 1.00 17.35 293 ALA A CA 1
ATOM 2150 C C . ALA A 1 284 ? -3.465 59.704 4.479 1.00 17.63 293 ALA A C 1
ATOM 2151 O O . ALA A 1 284 ? -3.439 59.578 3.252 1.00 17.15 293 ALA A O 1
ATOM 2153 N N . ASP A 1 285 ? -2.843 58.864 5.304 1.00 17.23 294 ASP A N 1
ATOM 2154 C CA . ASP A 1 285 ? -2.089 57.712 4.804 1.00 17.70 294 ASP A CA 1
ATOM 2155 C C . ASP A 1 285 ? -3.085 56.782 4.111 1.00 18.15 294 ASP A C 1
ATOM 2156 O O . ASP A 1 285 ? -4.016 56.282 4.744 1.00 17.33 294 ASP A O 1
ATOM 2161 N N . PRO A 1 286 ? -2.899 56.530 2.804 1.00 19.44 295 PRO A N 1
ATOM 2162 C CA . PRO A 1 286 ? -3.799 55.664 2.034 1.00 20.29 295 PRO A CA 1
ATOM 2163 C C . PRO A 1 286 ? -3.478 54.173 1.987 1.00 22.06 295 PRO A C 1
ATOM 2164 O O . PRO A 1 286 ? -4.210 53.404 1.363 1.00 24.24 295 PRO A O 1
ATOM 2168 N N . ARG A 1 287 ? -2.402 53.756 2.639 1.00 21.71 296 ARG A N 1
ATOM 2169 C CA . ARG A 1 287 ? -2.031 52.346 2.624 1.00 22.79 296 ARG A CA 1
ATOM 2170 C C . ARG A 1 287 ? -2.806 51.425 3.555 1.00 21.77 296 ARG A C 1
ATOM 2171 O O . ARG A 1 287 ? -3.569 51.874 4.412 1.00 22.03 296 ARG A O 1
ATOM 2179 N N . ALA A 1 288 ? -2.596 50.125 3.368 1.00 22.68 297 ALA A N 1
ATOM 2180 C CA . ALA A 1 288 ? -3.261 49.112 4.177 1.00 23.09 297 ALA A CA 1
ATOM 2181 C C . ALA A 1 288 ? -2.895 49.317 5.642 1.00 22.20 297 ALA A C 1
ATOM 2182 O O . ALA A 1 288 ? -1.765 49.680 5.965 1.00 20.45 297 ALA A O 1
ATOM 2184 N N . PRO A 1 289 ? -3.851 49.081 6.550 1.00 22.99 298 PRO A N 1
ATOM 2185 C CA . PRO A 1 289 ? -3.641 49.242 7.991 1.00 22.75 298 PRO A CA 1
ATOM 2186 C C . PRO A 1 289 ? -2.387 48.578 8.561 1.00 21.83 298 PRO A C 1
ATOM 2187 O O . PRO A 1 289 ? -1.733 49.143 9.437 1.00 21.72 298 PRO A O 1
ATOM 2191 N N . SER A 1 290 ? -2.047 47.392 8.065 1.00 20.88 299 SER A N 1
ATOM 2192 C CA . SER A 1 290 ? -0.868 46.681 8.556 1.00 20.80 299 SER A CA 1
ATOM 2193 C C . SER A 1 290 ? 0.457 47.358 8.215 1.00 20.50 299 SER A C 1
ATOM 2194 O O . SER A 1 290 ? 1.503 46.972 8.735 1.00 20.53 299 SER A O 1
ATOM 2197 N N . LYS A 1 291 ? 0.415 48.366 7.349 1.00 19.22 300 LYS A N 1
ATOM 2198 C CA . LYS A 1 291 ? 1.632 49.073 6.959 1.00 19.32 300 LYS A CA 1
ATOM 2199 C C . LYS A 1 291 ? 1.724 50.488 7.516 1.00 18.00 300 LYS A C 1
ATOM 2200 O O . LYS A 1 291 ? 2.745 51.156 7.344 1.00 18.61 300 LYS A O 1
ATOM 2206 N N . LYS A 1 292 ? 0.668 50.945 8.182 1.00 15.92 301 LYS A N 1
ATOM 2207 C CA . LYS A 1 292 ? 0.661 52.295 8.748 1.00 14.91 301 LYS A CA 1
ATOM 2208 C C . LYS A 1 292 ? 1.183 52.354 10.180 1.00 14.73 301 LYS A C 1
ATOM 2209 O O . LYS A 1 292 ? 0.600 51.770 11.092 1.00 15.60 301 LYS A O 1
ATOM 2215 N N . PHE A 1 293 ? 2.279 53.081 10.373 1.00 12.96 302 PHE A N 1
ATOM 2216 C CA . PHE A 1 293 ? 2.879 53.210 11.697 1.00 13.71 302 PHE A CA 1
ATOM 2217 C C . PHE A 1 293 ? 3.030 54.665 12.128 1.00 13.63 302 PHE A C 1
ATOM 2218 O O . PHE A 1 293 ? 2.784 55.587 11.354 1.00 13.61 302 PHE A O 1
ATOM 2226 N N . SER A 1 294 ? 3.433 54.842 13.382 1.00 13.91 303 SER A N 1
ATOM 2227 C CA . SER A 1 294 ? 3.656 56.156 13.978 1.00 12.75 303 SER A CA 1
ATOM 2228 C C . SER A 1 294 ? 4.435 55.896 15.261 1.00 12.44 303 SER A C 1
ATOM 2229 O O . SER A 1 294 ? 4.352 54.806 15.831 1.00 12.43 303 SER A O 1
ATOM 2232 N N . ALA A 1 295 ? 5.209 56.879 15.703 1.00 10.68 304 ALA A N 1
ATOM 2233 C CA . ALA A 1 295 ? 5.983 56.710 16.925 1.00 11.87 304 ALA A CA 1
ATOM 2234 C C . ALA A 1 295 ? 5.018 56.514 18.095 1.00 12.22 304 ALA A C 1
ATOM 2235 O O . ALA A 1 295 ? 5.230 55.662 18.955 1.00 12.27 304 ALA A O 1
ATOM 2237 N N . ASP A 1 296 ? 3.945 57.299 18.103 1.00 12.57 305 ASP A N 1
ATOM 2238 C CA . ASP A 1 296 ? 2.934 57.235 19.155 1.00 12.14 305 ASP A CA 1
ATOM 2239 C C . ASP A 1 296 ? 2.305 55.844 19.280 1.00 12.19 305 ASP A C 1
ATOM 2240 O O . ASP A 1 296 ? 2.121 55.336 20.387 1.00 12.64 305 ASP A O 1
ATOM 2245 N N . LYS A 1 297 ? 1.984 55.226 18.148 1.00 11.83 306 LYS A N 1
ATOM 2246 C CA . LYS A 1 297 ? 1.382 53.896 18.161 1.00 12.27 306 LYS A CA 1
ATOM 2247 C C . LYS A 1 297 ? 2.312 52.900 18.855 1.00 12.85 306 LYS A C 1
ATOM 2248 O O . LYS A 1 297 ? 1.864 52.063 19.639 1.00 13.63 306 LYS A O 1
ATOM 2254 N N . ALA A 1 298 ? 3.609 53.003 18.571 1.00 13.05 307 ALA A N 1
ATOM 2255 C CA . ALA A 1 298 ? 4.598 52.109 19.172 1.00 12.20 307 ALA A CA 1
ATOM 2256 C C . ALA A 1 298 ? 4.750 52.380 20.666 1.00 11.75 307 ALA A C 1
ATOM 2257 O O . ALA A 1 298 ? 4.705 51.459 21.480 1.00 12.92 307 ALA A O 1
ATOM 2259 N N . VAL A 1 299 ? 4.925 53.649 21.024 1.00 11.47 308 VAL A N 1
ATOM 2260 C CA . VAL A 1 299 ? 5.084 54.027 22.425 1.00 12.47 308 VAL A CA 1
ATOM 2261 C C . VAL A 1 299 ? 3.916 53.530 23.272 1.00 12.78 308 VAL A C 1
ATOM 2262 O O . VAL A 1 299 ? 4.113 52.960 24.346 1.00 13.33 308 VAL A O 1
ATOM 2266 N N . LYS A 1 300 ? 2.700 53.735 22.784 1.00 13.30 309 LYS A N 1
ATOM 2267 C CA . LYS A 1 300 ? 1.522 53.301 23.521 1.00 14.17 309 LYS A CA 1
ATOM 2268 C C . LYS A 1 300 ? 1.451 51.793 23.720 1.00 14.37 309 LYS A C 1
ATOM 2269 O O . LYS A 1 300 ? 0.931 51.327 24.734 1.00 14.98 309 LYS A O 1
ATOM 2275 N N . LYS A 1 301 ? 1.972 51.024 22.769 1.00 14.11 310 LYS A N 1
ATOM 2276 C CA . LYS A 1 301 ? 1.934 49.573 22.905 1.00 13.88 310 LYS A CA 1
ATOM 2277 C C . LYS A 1 301 ? 2.836 49.137 24.055 1.00 14.09 310 LYS A C 1
ATOM 2278 O O . LYS A 1 301 ? 2.477 48.253 24.835 1.00 13.84 310 LYS A O 1
ATOM 2284 N N . TYR A 1 302 ? 4.007 49.758 24.168 1.00 12.76 311 TYR A N 1
ATOM 2285 C CA . TYR A 1 302 ? 4.930 49.411 25.244 1.00 12.87 311 TYR A CA 1
ATOM 2286 C C . TYR A 1 302 ? 4.348 49.849 26.585 1.00 13.05 311 TYR A C 1
ATOM 2287 O O . TYR A 1 302 ? 4.433 49.121 27.573 1.00 13.59 311 TYR A O 1
ATOM 2296 N N . LEU A 1 303 ? 3.759 51.040 26.621 1.00 12.64 312 LEU A N 1
ATOM 2297 C CA . LEU A 1 303 ? 3.176 51.539 27.863 1.00 13.71 312 LEU A CA 1
ATOM 2298 C C . LEU A 1 303 ? 1.972 50.706 28.293 1.00 13.92 312 LEU A C 1
ATOM 2299 O O . LEU A 1 303 ? 1.761 50.484 29.485 1.00 14.54 312 LEU A O 1
ATOM 2304 N N . ALA A 1 304 ? 1.192 50.237 27.323 1.00 14.36 313 ALA A N 1
ATOM 2305 C CA . ALA A 1 304 ? 0.010 49.428 27.614 1.00 15.89 313 ALA A CA 1
ATOM 2306 C C . ALA A 1 304 ? 0.394 48.118 28.297 1.00 17.88 313 ALA A C 1
ATOM 2307 O O . ALA A 1 304 ? -0.391 47.551 29.061 1.00 16.86 313 ALA A O 1
ATOM 2309 N N . ALA A 1 305 ? 1.606 47.644 28.020 1.00 17.83 314 ALA A N 1
ATOM 2310 C CA . ALA A 1 305 ? 2.097 46.400 28.604 1.00 18.90 314 ALA A CA 1
ATOM 2311 C C . ALA A 1 305 ? 2.538 46.550 30.057 1.00 19.18 314 ALA A C 1
ATOM 2312 O O . ALA A 1 305 ? 2.834 45.560 30.726 1.00 21.25 314 ALA A O 1
ATOM 2314 N N . GLY A 1 306 ? 2.587 47.784 30.547 1.00 17.63 315 GLY A N 1
ATOM 2315 C CA . GLY A 1 306 ? 2.995 48.004 31.922 1.00 17.82 315 GLY A CA 1
ATOM 2316 C C . GLY A 1 306 ? 4.487 48.232 32.082 1.00 17.73 315 GLY A C 1
ATOM 2317 O O . GLY A 1 306 ? 5.014 48.185 33.192 1.00 19.53 315 GLY A O 1
ATOM 2318 N N . ILE A 1 307 ? 5.173 48.469 30.972 1.00 16.64 316 ILE A N 1
ATOM 2319 C CA . ILE A 1 307 ? 6.607 48.706 31.024 1.00 15.71 316 ILE A CA 1
ATOM 2320 C C . ILE A 1 307 ? 6.835 50.098 31.608 1.00 15.39 316 ILE A C 1
ATOM 2321 O O . ILE A 1 307 ? 6.182 51.062 31.207 1.00 16.26 316 ILE A O 1
ATOM 2326 N N . ASP A 1 308 ? 7.747 50.187 32.571 1.00 15.79 317 ASP A N 1
ATOM 2327 C CA . ASP A 1 308 ? 8.081 51.449 33.231 1.00 16.28 317 ASP A CA 1
ATOM 2328 C C . ASP A 1 308 ? 8.543 52.443 32.162 1.00 17.21 317 ASP A C 1
ATOM 2329 O O . ASP A 1 308 ? 9.514 52.185 31.457 1.00 16.47 317 ASP A O 1
ATOM 2334 N N . PRO A 1 309 ? 7.859 53.593 32.035 1.00 16.71 318 PRO A N 1
ATOM 2335 C CA . PRO A 1 309 ? 8.255 54.580 31.025 1.00 16.20 318 PRO A CA 1
ATOM 2336 C C . PRO A 1 309 ? 9.692 55.099 31.129 1.00 15.45 318 PRO A C 1
ATOM 2337 O O . PRO A 1 309 ? 10.271 55.511 30.125 1.00 14.78 318 PRO A O 1
ATOM 2341 N N . LYS A 1 310 ? 10.276 55.077 32.325 1.00 13.74 319 LYS A N 1
ATOM 2342 C CA . LYS A 1 310 ? 11.648 55.562 32.472 1.00 14.09 319 LYS A CA 1
ATOM 2343 C C . LYS A 1 310 ? 12.639 54.621 31.783 1.00 14.08 319 LYS A C 1
ATOM 2344 O O . LYS A 1 310 ? 13.801 54.976 31.579 1.00 14.99 319 LYS A O 1
ATOM 2350 N N . GLN A 1 311 ? 12.177 53.424 31.430 1.00 13.21 320 GLN A N 1
ATOM 2351 C CA . GLN A 1 311 ? 13.029 52.440 30.761 1.00 13.93 320 GLN A CA 1
ATOM 2352 C C . GLN A 1 311 ? 12.848 52.503 29.251 1.00 13.59 320 GLN A C 1
ATOM 2353 O O . GLN A 1 311 ? 13.319 51.628 28.524 1.00 13.84 320 GLN A O 1
ATOM 2359 N N . LEU A 1 312 ? 12.157 53.537 28.786 1.00 13.29 321 LEU A N 1
ATOM 2360 C CA . LEU A 1 312 ? 11.914 53.710 27.360 1.00 13.04 321 LEU A CA 1
ATOM 2361 C C . LEU A 1 312 ? 12.445 55.044 26.862 1.00 13.21 321 LEU A C 1
ATOM 2362 O O . LEU A 1 312 ? 12.622 55.987 27.631 1.00 12.95 321 LEU A O 1
ATOM 2367 N N . GLY A 1 313 ? 12.693 55.104 25.559 1.00 12.30 322 GLY A N 1
ATOM 2368 C CA . GLY A 1 313 ? 13.191 56.313 24.942 1.00 11.73 322 GLY A CA 1
ATOM 2369 C C . GLY A 1 313 ? 12.628 56.336 23.536 1.00 11.04 322 GLY A C 1
ATOM 2370 O O . GLY A 1 313 ? 12.201 55.294 23.030 1.00 11.31 322 GLY A O 1
ATOM 2371 N N . LEU A 1 314 ? 12.603 57.505 22.905 1.00 10.98 323 LEU A N 1
ATOM 2372 C CA . LEU A 1 314 ? 12.080 57.607 21.546 1.00 10.87 323 LEU A CA 1
ATOM 2373 C C . LEU A 1 314 ? 13.164 58.066 20.579 1.00 10.65 323 LEU A C 1
ATOM 2374 O O . LEU A 1 314 ? 13.818 59.083 20.805 1.00 10.81 323 LEU A O 1
ATOM 2379 N N . GLY A 1 315 ? 13.344 57.313 19.498 1.00 10.20 324 GLY A N 1
ATOM 2380 C CA . GLY A 1 315 ? 14.351 57.661 18.513 1.00 9.54 324 GLY A CA 1
ATOM 2381 C C . GLY A 1 315 ? 13.858 58.596 17.419 1.00 10.46 324 GLY A C 1
ATOM 2382 O O . GLY A 1 315 ? 12.715 58.500 16.967 1.00 11.46 324 GLY A O 1
ATOM 2383 N N . LEU A 1 316 ? 14.733 59.509 17.008 1.00 10.18 325 LEU A N 1
ATOM 2384 C CA . LEU A 1 316 ? 14.445 60.487 15.962 1.00 10.56 325 LEU A CA 1
ATOM 2385 C C . LEU A 1 316 ? 15.509 60.332 14.882 1.00 10.72 325 LEU A C 1
ATOM 2386 O O . LEU A 1 316 ? 16.564 59.743 15.123 1.00 11.10 325 LEU A O 1
ATOM 2391 N N . ALA A 1 317 ? 15.235 60.881 13.702 1.00 10.92 326 ALA A N 1
ATOM 2392 C CA . ALA A 1 317 ? 16.160 60.797 12.577 1.00 11.02 326 ALA A CA 1
ATOM 2393 C C . ALA A 1 317 ? 16.955 62.059 12.274 1.00 11.54 326 ALA A C 1
ATOM 2394 O O . ALA A 1 317 ? 16.409 63.157 12.265 1.00 11.74 326 ALA A O 1
ATOM 2396 N N . ALA A 1 318 ? 18.248 61.889 12.008 1.00 10.35 327 ALA A N 1
ATOM 2397 C CA . ALA A 1 318 ? 19.120 63.015 11.687 1.00 10.57 327 ALA A CA 1
ATOM 2398 C C . ALA A 1 318 ? 19.364 62.936 10.178 1.00 11.51 327 ALA A C 1
ATOM 2399 O O . ALA A 1 318 ? 20.384 63.405 9.666 1.00 12.17 327 ALA A O 1
ATOM 2401 N N . TYR A 1 319 ? 18.414 62.320 9.481 1.00 11.00 328 TYR A N 1
ATOM 2402 C CA . TYR A 1 319 ? 18.477 62.151 8.032 1.00 10.70 328 TYR A CA 1
ATOM 2403 C C . TYR A 1 319 ? 17.057 62.081 7.494 1.00 11.18 328 TYR A C 1
ATOM 2404 O O . TYR A 1 319 ? 16.094 61.949 8.251 1.00 11.11 328 TYR A O 1
ATOM 2413 N N . GLY A 1 320 ? 16.938 62.164 6.177 1.00 11.83 329 GLY A N 1
ATOM 2414 C CA . GLY A 1 320 ? 15.633 62.095 5.558 1.00 11.14 329 GLY A CA 1
ATOM 2415 C C . GLY A 1 320 ? 15.644 61.026 4.485 1.00 11.94 329 GLY A C 1
ATOM 2416 O O . GLY A 1 320 ? 16.713 60.571 4.061 1.00 12.34 329 GLY A O 1
ATOM 2417 N N . ARG A 1 321 ? 14.459 60.589 4.076 1.00 10.62 330 ARG A N 1
ATOM 2418 C CA . ARG A 1 321 ? 14.333 59.576 3.035 1.00 11.43 330 ARG A CA 1
ATOM 2419 C C . ARG A 1 321 ? 13.645 60.352 1.930 1.00 12.13 330 ARG A C 1
ATOM 2420 O O . ARG A 1 321 ? 12.684 61.081 2.187 1.00 11.41 330 ARG A O 1
ATOM 2428 N N . GLY A 1 322 ? 14.137 60.224 0.702 1.00 11.58 331 GLY A N 1
ATOM 2429 C CA . GLY A 1 322 ? 13.509 60.974 -0.363 1.00 12.45 331 GLY A CA 1
ATOM 2430 C C . GLY A 1 322 ? 13.160 60.301 -1.663 1.00 12.55 331 GLY A C 1
ATOM 2431 O O . GLY A 1 322 ? 13.692 59.248 -2.018 1.00 12.26 331 GLY A O 1
ATOM 2432 N N . TRP A 1 323 ? 12.248 60.960 -2.368 1.00 11.73 332 TRP A N 1
ATOM 2433 C CA . TRP A 1 323 ? 11.740 60.522 -3.658 1.00 12.14 332 TRP A CA 1
ATOM 2434 C C . TRP A 1 323 ? 11.961 61.633 -4.673 1.00 12.22 332 TRP A C 1
ATOM 2435 O O . TRP A 1 323 ? 12.054 62.810 -4.313 1.00 11.68 332 TRP A O 1
ATOM 2446 N N . THR A 1 324 ? 12.059 61.259 -5.943 1.00 12.40 333 THR A N 1
ATOM 2447 C CA . THR A 1 324 ? 12.245 62.250 -6.990 1.00 13.88 333 THR A CA 1
ATOM 2448 C C . THR A 1 324 ? 11.019 62.086 -7.879 1.00 14.26 333 THR A C 1
ATOM 2449 O O . THR A 1 324 ? 10.347 61.052 -7.828 1.00 14.43 333 THR A O 1
ATOM 2453 N N . GLY A 1 325 ? 10.717 63.101 -8.681 1.00 14.56 334 GLY A N 1
ATOM 2454 C CA . GLY A 1 325 ? 9.557 63.019 -9.546 1.00 15.59 334 GLY A CA 1
ATOM 2455 C C . GLY A 1 325 ? 8.289 63.113 -8.708 1.00 13.94 334 GLY A C 1
ATOM 2456 O O . GLY A 1 325 ? 7.233 62.630 -9.111 1.00 14.00 334 GLY A O 1
ATOM 2457 N N . ALA A 1 326 ? 8.400 63.732 -7.534 1.00 14.28 335 ALA A N 1
ATOM 2458 C CA . ALA A 1 326 ? 7.258 63.889 -6.632 1.00 14.42 335 ALA A CA 1
ATOM 2459 C C . ALA A 1 326 ? 6.379 65.013 -7.162 1.00 13.92 335 ALA A C 1
ATOM 2460 O O . ALA A 1 326 ? 6.771 66.177 -7.154 1.00 14.04 335 ALA A O 1
ATOM 2462 N N . LYS A 1 327 ? 5.183 64.651 -7.609 1.00 14.18 336 LYS A N 1
ATOM 2463 C CA . LYS A 1 327 ? 4.239 65.616 -8.161 1.00 15.56 336 LYS A CA 1
ATOM 2464 C C . LYS A 1 327 ? 3.643 66.646 -7.213 1.00 14.88 336 LYS A C 1
ATOM 2465 O O . LYS A 1 327 ? 3.485 67.810 -7.583 1.00 14.91 336 LYS A O 1
ATOM 2471 N N . ASN A 1 328 ? 3.335 66.221 -5.992 1.00 14.72 337 ASN A N 1
ATOM 2472 C CA . ASN A 1 328 ? 2.733 67.092 -4.983 1.00 14.82 337 ASN A CA 1
ATOM 2473 C C . ASN A 1 328 ? 3.583 67.458 -3.772 1.00 14.65 337 ASN A C 1
ATOM 2474 O O . ASN A 1 328 ? 4.540 66.767 -3.431 1.00 14.61 337 ASN A O 1
ATOM 2479 N N . VAL A 1 329 ? 3.199 68.545 -3.108 1.00 13.57 338 VAL A N 1
ATOM 2480 C CA . VAL A 1 329 ? 3.919 68.985 -1.921 1.00 12.37 338 VAL A CA 1
ATOM 2481 C C . VAL A 1 329 ? 3.330 68.212 -0.734 1.00 13.60 338 VAL A C 1
ATOM 2482 O O . VAL A 1 329 ? 4.020 67.945 0.252 1.00 12.85 338 VAL A O 1
ATOM 2486 N N . SER A 1 330 ? 2.058 67.833 -0.831 1.00 13.89 339 SER A N 1
ATOM 2487 C CA . SER A 1 330 ? 1.418 67.090 0.257 1.00 13.70 339 SER A CA 1
ATOM 2488 C C . SER A 1 330 ? 1.901 65.643 0.308 1.00 13.04 339 SER A C 1
ATOM 2489 O O . SER A 1 330 ? 2.126 65.016 -0.724 1.00 13.33 339 SER A O 1
ATOM 2492 N N . PRO A 1 331 ? 2.066 65.091 1.518 1.00 12.19 340 PRO A N 1
ATOM 2493 C CA . PRO A 1 331 ? 2.528 63.703 1.628 1.00 12.53 340 PRO A CA 1
ATOM 2494 C C . PRO A 1 331 ? 1.558 62.691 1.024 1.00 13.32 340 PRO A C 1
ATOM 2495 O O . PRO A 1 331 ? 0.392 63.006 0.758 1.00 14.38 340 PRO A O 1
ATOM 2499 N N . TRP A 1 332 ? 2.059 61.478 0.806 1.00 13.22 341 TRP A N 1
ATOM 2500 C CA . TRP A 1 332 ? 1.279 60.384 0.239 1.00 12.88 341 TRP A CA 1
ATOM 2501 C C . TRP A 1 332 ? 0.847 60.674 -1.193 1.00 13.25 341 TRP A C 1
ATOM 2502 O O . TRP A 1 332 ? -0.276 60.363 -1.598 1.00 15.49 341 TRP A O 1
ATOM 2513 N N . GLY A 1 333 ? 1.765 61.264 -1.952 1.00 13.69 342 GLY A N 1
ATOM 2514 C CA . GLY A 1 333 ? 1.499 61.597 -3.339 1.00 14.54 342 GLY A CA 1
ATOM 2515 C C . GLY A 1 333 ? 2.388 60.775 -4.255 1.00 15.00 342 GLY A C 1
ATOM 2516 O O . GLY A 1 333 ? 3.324 60.114 -3.792 1.00 13.80 342 GLY A O 1
ATOM 2517 N N . PRO A 1 334 ? 2.130 60.800 -5.569 1.00 14.48 343 PRO A N 1
ATOM 2518 C CA . PRO A 1 334 ? 2.945 60.029 -6.510 1.00 14.87 343 PRO A CA 1
ATOM 2519 C C . PRO A 1 334 ? 4.364 60.543 -6.725 1.00 14.42 343 PRO A C 1
ATOM 2520 O O . PRO A 1 334 ? 4.638 61.741 -6.622 1.00 13.49 343 PRO A O 1
ATOM 2524 N N . ALA A 1 335 ? 5.262 59.610 -7.019 1.00 14.93 344 ALA A N 1
ATOM 2525 C CA . ALA A 1 335 ? 6.668 59.907 -7.269 1.00 14.91 344 ALA A CA 1
ATOM 2526 C C . ALA A 1 335 ? 7.124 58.848 -8.265 1.00 15.04 344 ALA A C 1
ATOM 2527 O O . ALA A 1 335 ? 6.407 57.872 -8.498 1.00 15.35 344 ALA A O 1
ATOM 2529 N N . THR A 1 336 ? 8.306 59.025 -8.845 1.00 16.50 345 THR A N 1
ATOM 2530 C CA . THR A 1 336 ? 8.808 58.060 -9.815 1.00 17.81 345 THR A CA 1
ATOM 2531 C C . THR A 1 336 ? 9.925 57.146 -9.321 1.00 18.18 345 THR A C 1
ATOM 2532 O O . THR A 1 336 ? 10.069 56.023 -9.810 1.00 19.10 345 THR A O 1
ATOM 2536 N N . ASP A 1 337 ? 10.718 57.612 -8.363 1.00 17.06 346 ASP A N 1
ATOM 2537 C CA . ASP A 1 337 ? 11.804 56.783 -7.851 1.00 18.03 346 ASP A CA 1
ATOM 2538 C C . ASP A 1 337 ? 12.464 57.409 -6.632 1.00 17.43 346 ASP A C 1
ATOM 2539 O O . ASP A 1 337 ? 12.082 58.492 -6.194 1.00 15.57 346 ASP A O 1
ATOM 2544 N N . GLY A 1 338 ? 13.455 56.714 -6.084 1.00 18.35 347 GLY A N 1
ATOM 2545 C CA . GLY A 1 338 ? 14.154 57.234 -4.924 1.00 16.56 347 GLY A CA 1
ATOM 2546 C C . GLY A 1 338 ? 14.994 58.400 -5.404 1.00 15.24 347 GLY A C 1
ATOM 2547 O O . GLY A 1 338 ? 15.460 58.404 -6.544 1.00 15.87 347 GLY A O 1
ATOM 2548 N N . ALA A 1 339 ? 15.191 59.398 -4.550 1.00 14.25 348 ALA A N 1
ATOM 2549 C CA . ALA A 1 339 ? 15.982 60.564 -4.929 1.00 14.36 348 ALA A CA 1
ATOM 2550 C C . ALA A 1 339 ? 17.482 60.358 -4.742 1.00 15.76 348 ALA A C 1
ATOM 2551 O O . ALA A 1 339 ? 17.911 59.513 -3.959 1.00 15.94 348 ALA A O 1
ATOM 2553 N N . PRO A 1 340 ? 18.301 61.124 -5.478 1.00 15.50 349 PRO A N 1
ATOM 2554 C CA . PRO A 1 340 ? 19.754 60.992 -5.344 1.00 16.45 349 PRO A CA 1
ATOM 2555 C C . PRO A 1 340 ? 20.163 61.412 -3.933 1.00 16.66 349 PRO A C 1
ATOM 2556 O O . PRO A 1 340 ? 19.548 62.303 -3.342 1.00 16.06 349 PRO A O 1
ATOM 2560 N N . GLY A 1 341 ? 21.194 60.769 -3.400 1.00 16.75 350 GLY A N 1
ATOM 2561 C CA . GLY A 1 341 ? 21.664 61.099 -2.066 1.00 17.34 350 GLY A CA 1
ATOM 2562 C C . GLY A 1 341 ? 23.144 61.405 -2.147 1.00 19.18 350 GLY A C 1
ATOM 2563 O O . GLY A 1 341 ? 23.803 60.997 -3.101 1.00 20.70 350 GLY A O 1
ATOM 2564 N N . THR A 1 342 ? 23.678 62.124 -1.166 1.00 18.08 351 THR A N 1
ATOM 2565 C CA . THR A 1 342 ? 25.099 62.456 -1.182 1.00 19.54 351 THR A CA 1
ATOM 2566 C C . THR A 1 342 ? 25.973 61.219 -0.966 1.00 19.45 351 THR A C 1
ATOM 2567 O O . THR A 1 342 ? 26.973 61.025 -1.664 1.00 20.01 351 THR A O 1
ATOM 2571 N N . TYR A 1 343 ? 25.584 60.380 -0.013 1.00 18.72 352 TYR A N 1
ATOM 2572 C CA . TYR A 1 343 ? 26.334 59.167 0.301 1.00 19.86 352 TYR A CA 1
ATOM 2573 C C . TYR A 1 343 ? 25.584 57.871 0.023 1.00 21.17 352 TYR A C 1
ATOM 2574 O O . TYR A 1 343 ? 26.193 56.849 -0.293 1.00 22.20 352 TYR A O 1
ATOM 2583 N N . GLU A 1 344 ? 24.262 57.915 0.149 1.00 19.29 353 GLU A N 1
ATOM 2584 C CA . GLU A 1 344 ? 23.432 56.742 -0.079 1.00 20.17 353 GLU A CA 1
ATOM 2585 C C . GLU A 1 344 ? 22.170 57.150 -0.823 1.00 19.00 353 GLU A C 1
ATOM 2586 O O . GLU A 1 344 ? 21.581 58.181 -0.524 1.00 18.13 353 GLU A O 1
ATOM 2592 N N . THR A 1 345 ? 21.754 56.333 -1.783 1.00 17.86 354 THR A N 1
ATOM 2593 C CA . THR A 1 345 ? 20.557 56.629 -2.560 1.00 15.56 354 THR A CA 1
ATOM 2594 C C . THR A 1 345 ? 19.300 56.759 -1.697 1.00 14.49 354 THR A C 1
ATOM 2595 O O . THR A 1 345 ? 19.080 55.971 -0.778 1.00 14.68 354 THR A O 1
ATOM 2599 N N . ALA A 1 346 ? 18.488 57.769 -2.006 1.00 13.95 355 ALA A N 1
ATOM 2600 C CA . ALA A 1 346 ? 17.237 58.037 -1.293 1.00 12.56 355 ALA A CA 1
ATOM 2601 C C . ALA A 1 346 ? 17.382 58.303 0.203 1.00 12.84 355 ALA A C 1
ATOM 2602 O O . ALA A 1 346 ? 16.431 58.133 0.968 1.00 12.63 355 ALA A O 1
ATOM 2604 N N . ASN A 1 347 ? 18.570 58.736 0.606 1.00 12.23 356 ASN A N 1
ATOM 2605 C CA . ASN A 1 347 ? 18.863 59.035 2.004 1.00 13.29 356 ASN A CA 1
ATOM 2606 C C . ASN A 1 347 ? 19.737 60.287 1.981 1.00 13.29 356 ASN A C 1
ATOM 2607 O O . ASN A 1 347 ? 20.631 60.404 1.143 1.00 14.77 356 ASN A O 1
ATOM 2612 N N . GLU A 1 348 ? 19.472 61.235 2.872 1.00 11.30 357 GLU A N 1
ATOM 2613 C CA . GLU A 1 348 ? 20.270 62.455 2.909 1.00 12.76 357 GLU A CA 1
ATOM 2614 C C . GLU A 1 348 ? 20.347 62.990 4.331 1.00 13.55 357 GLU A C 1
ATOM 2615 O O . GLU A 1 348 ? 19.381 62.891 5.091 1.00 12.20 357 GLU A O 1
ATOM 2621 N N . ASP A 1 349 ? 21.497 63.557 4.684 1.00 12.74 358 ASP A N 1
ATOM 2622 C CA . ASP A 1 349 ? 21.692 64.103 6.023 1.00 12.35 358 ASP A CA 1
ATOM 2623 C C . ASP A 1 349 ? 20.879 65.360 6.287 1.00 11.48 358 ASP A C 1
ATOM 2624 O O . ASP A 1 349 ? 20.598 66.145 5.382 1.00 12.24 358 ASP A O 1
ATOM 2629 N N . TYR A 1 350 ? 20.519 65.545 7.551 1.00 12.02 359 TYR A N 1
ATOM 2630 C CA . TYR A 1 350 ? 19.754 66.704 7.971 1.00 12.08 359 TYR A CA 1
ATOM 2631 C C . TYR A 1 350 ? 20.535 67.968 7.590 1.00 13.93 359 TYR A C 1
ATOM 2632 O O . TYR A 1 350 ? 19.953 68.965 7.163 1.00 13.18 359 TYR A O 1
ATOM 2641 N N . ASP A 1 351 ? 21.856 67.921 7.740 1.00 12.89 360 ASP A N 1
ATOM 2642 C CA . ASP A 1 351 ? 22.684 69.078 7.412 1.00 13.33 360 ASP A CA 1
ATOM 2643 C C . ASP A 1 351 ? 22.515 69.590 5.991 1.00 13.84 360 ASP A C 1
ATOM 2644 O O . ASP A 1 351 ? 22.699 70.779 5.735 1.00 14.44 360 ASP A O 1
ATOM 2649 N N . LYS A 1 352 ? 22.172 68.705 5.064 1.00 13.80 361 LYS A N 1
ATOM 2650 C CA . LYS A 1 352 ? 21.984 69.134 3.688 1.00 14.39 361 LYS A CA 1
ATOM 2651 C C . LYS A 1 352 ? 20.515 69.438 3.427 1.00 14.87 361 LYS A C 1
ATOM 2652 O O . LYS A 1 352 ? 20.186 70.389 2.723 1.00 15.04 361 LYS A O 1
ATOM 2658 N N . LEU A 1 353 ? 19.628 68.640 4.010 1.00 12.80 362 LEU A N 1
ATOM 2659 C CA . LEU A 1 353 ? 18.201 68.856 3.816 1.00 12.14 362 LEU A CA 1
ATOM 2660 C C . LEU A 1 353 ? 17.666 70.145 4.436 1.00 12.22 362 LEU A C 1
ATOM 2661 O O . LEU A 1 353 ? 16.664 70.681 3.968 1.00 12.73 362 LEU A O 1
ATOM 2666 N N . LYS A 1 354 ? 18.325 70.656 5.473 1.00 12.61 363 LYS A N 1
ATOM 2667 C CA . LYS A 1 354 ? 17.848 71.883 6.110 1.00 13.67 363 LYS A CA 1
ATOM 2668 C C . LYS A 1 354 ? 17.826 73.118 5.212 1.00 15.25 363 LYS A C 1
ATOM 2669 O O . LYS A 1 354 ? 17.285 74.156 5.598 1.00 15.41 363 LYS A O 1
ATOM 2675 N N . THR A 1 355 ? 18.407 73.011 4.018 1.00 15.37 364 THR A N 1
ATOM 2676 C CA . THR A 1 355 ? 18.426 74.137 3.082 1.00 15.93 364 THR A CA 1
ATOM 2677 C C . THR A 1 355 ? 17.930 73.705 1.703 1.00 16.41 364 THR A C 1
ATOM 2678 O O . THR A 1 355 ? 18.078 74.436 0.723 1.00 17.31 364 THR A O 1
ATOM 2682 N N . LEU A 1 356 ? 17.333 72.518 1.625 1.00 14.34 365 LEU A N 1
ATOM 2683 C CA . LEU A 1 356 ? 16.829 72.015 0.349 1.00 13.67 365 LEU A CA 1
ATOM 2684 C C . LEU A 1 356 ? 15.380 72.430 0.099 1.00 14.11 365 LEU A C 1
ATOM 2685 O O . LEU A 1 356 ? 14.475 72.057 0.845 1.00 14.45 365 LEU A O 1
ATOM 2690 N N . GLY A 1 357 ? 15.168 73.206 -0.959 1.00 13.71 366 GLY A N 1
ATOM 2691 C CA . GLY A 1 357 ? 13.823 73.652 -1.278 1.00 13.35 366 GLY A CA 1
ATOM 2692 C C . GLY A 1 357 ? 13.167 74.361 -0.111 1.00 13.28 366 GLY A C 1
ATOM 2693 O O . GLY A 1 357 ? 13.814 75.119 0.614 1.00 14.84 366 GLY A O 1
ATOM 2694 N N . THR A 1 358 ? 11.875 74.112 0.075 1.00 13.09 367 THR A N 1
ATOM 2695 C CA . THR A 1 358 ? 11.134 74.733 1.161 1.00 13.84 367 THR A CA 1
ATOM 2696 C C . THR A 1 358 ? 10.785 73.715 2.244 1.00 14.01 367 THR A C 1
ATOM 2697 O O . THR A 1 358 ? 10.455 72.561 1.952 1.00 14.25 367 THR A O 1
ATOM 2701 N N . ASP A 1 359 ? 10.862 74.163 3.493 1.00 13.29 368 ASP A N 1
ATOM 2702 C CA . ASP A 1 359 ? 10.568 73.327 4.655 1.00 12.94 368 ASP A CA 1
ATOM 2703 C C . ASP A 1 359 ? 9.062 73.260 4.933 1.00 12.94 368 ASP A C 1
ATOM 2704 O O . ASP A 1 359 ? 8.321 74.209 4.655 1.00 13.23 368 ASP A O 1
ATOM 2709 N N . HIS A 1 360 ? 8.616 72.128 5.470 1.00 12.55 369 HIS A N 1
ATOM 2710 C CA . HIS A 1 360 ? 7.209 71.918 5.794 1.00 12.92 369 HIS A CA 1
ATOM 2711 C C . HIS A 1 360 ? 7.096 71.199 7.129 1.00 14.40 369 HIS A C 1
ATOM 2712 O O . HIS A 1 360 ? 7.828 70.246 7.400 1.00 14.49 369 HIS A O 1
ATOM 2719 N N . TYR A 1 361 ? 6.179 71.672 7.964 1.00 13.80 370 TYR A N 1
ATOM 2720 C CA . TYR A 1 361 ? 5.965 71.085 9.277 1.00 14.05 370 TYR A CA 1
ATOM 2721 C C . TYR A 1 361 ? 4.477 70.920 9.560 1.00 14.78 370 TYR A C 1
ATOM 2722 O O . TYR A 1 361 ? 3.699 71.858 9.387 1.00 15.47 370 TYR A O 1
ATOM 2731 N N . ASP A 1 362 ? 4.086 69.720 9.981 1.00 13.52 371 ASP A N 1
ATOM 2732 C CA . ASP A 1 362 ? 2.688 69.436 10.294 1.00 13.18 371 ASP A CA 1
ATOM 2733 C C . ASP A 1 362 ? 2.603 69.002 11.750 1.00 13.46 371 ASP A C 1
ATOM 2734 O O . ASP A 1 362 ? 2.938 67.872 12.087 1.00 13.08 371 ASP A O 1
ATOM 2739 N N . ALA A 1 363 ? 2.153 69.909 12.613 1.00 13.42 372 ALA A N 1
ATOM 2740 C CA . ALA A 1 363 ? 2.035 69.602 14.031 1.00 13.71 372 ALA A CA 1
ATOM 2741 C C . ALA A 1 363 ? 0.995 68.525 14.326 1.00 14.12 372 ALA A C 1
ATOM 2742 O O . ALA A 1 363 ? 1.105 67.809 15.320 1.00 13.95 372 ALA A O 1
ATOM 2744 N N . ALA A 1 364 ? -0.013 68.403 13.466 1.00 13.26 373 ALA A N 1
ATOM 2745 C CA . ALA A 1 364 ? -1.055 67.401 13.677 1.00 14.95 373 ALA A CA 1
ATOM 2746 C C . ALA A 1 364 ? -0.509 65.975 13.654 1.00 15.29 373 ALA A C 1
ATOM 2747 O O . ALA A 1 364 ? -0.972 65.114 14.406 1.00 15.07 373 ALA A O 1
ATOM 2749 N N . THR A 1 365 ? 0.472 65.724 12.790 1.00 14.33 374 THR A N 1
ATOM 2750 C CA . THR A 1 365 ? 1.064 64.394 12.693 1.00 13.28 374 THR A CA 1
ATOM 2751 C C . THR A 1 365 ? 2.471 64.356 13.280 1.00 13.66 374 THR A C 1
ATOM 2752 O O . THR A 1 365 ? 3.061 63.282 13.413 1.00 13.06 374 THR A O 1
ATOM 2756 N N . GLY A 1 366 ? 3.000 65.523 13.637 1.00 12.14 375 GLY A N 1
ATOM 2757 C CA . GLY A 1 366 ? 4.339 65.589 14.202 1.00 13.20 375 GLY A CA 1
ATOM 2758 C C . GLY A 1 366 ? 5.344 65.129 13.163 1.00 13.53 375 GLY A C 1
ATOM 2759 O O . GLY A 1 366 ? 6.175 64.255 13.423 1.00 12.29 375 GLY A O 1
ATOM 2760 N N . SER A 1 367 ? 5.264 65.729 11.980 1.00 12.68 376 SER A N 1
ATOM 2761 C CA . SER A 1 367 ? 6.158 65.385 10.884 1.00 11.95 376 SER A CA 1
ATOM 2762 C C . SER A 1 367 ? 6.684 66.612 10.153 1.00 12.27 376 SER A C 1
ATOM 2763 O O . SER A 1 367 ? 6.142 67.713 10.280 1.00 11.30 376 SER A O 1
ATOM 2766 N N . ALA A 1 368 ? 7.743 66.410 9.378 1.00 10.78 377 ALA A N 1
ATOM 2767 C CA . ALA A 1 368 ? 8.349 67.493 8.615 1.00 10.80 377 ALA A CA 1
ATOM 2768 C C . ALA A 1 368 ? 8.886 66.933 7.308 1.00 11.34 377 ALA A C 1
ATOM 2769 O O . ALA A 1 368 ? 9.127 65.730 7.190 1.00 11.44 377 ALA A O 1
ATOM 2771 N N . TRP A 1 369 ? 9.059 67.802 6.318 1.00 11.19 378 TRP A N 1
ATOM 2772 C CA . TRP A 1 369 ? 9.571 67.367 5.029 1.00 11.84 378 TRP A CA 1
ATOM 2773 C C . TRP A 1 369 ? 10.050 68.542 4.201 1.00 11.97 378 TRP A C 1
ATOM 2774 O O . TRP A 1 369 ? 9.717 69.693 4.488 1.00 12.67 378 TRP A O 1
ATOM 2785 N N . ARG A 1 370 ? 10.870 68.248 3.198 1.00 12.19 379 ARG A N 1
ATOM 2786 C CA . ARG A 1 370 ? 11.394 69.282 2.316 1.00 11.29 379 ARG A CA 1
ATOM 2787 C C . ARG A 1 370 ? 10.781 69.004 0.952 1.00 11.55 379 ARG A C 1
ATOM 2788 O O . ARG A 1 370 ? 10.483 67.858 0.627 1.00 11.77 379 ARG A O 1
ATOM 2796 N N . TYR A 1 371 ? 10.583 70.051 0.161 1.00 12.02 380 TYR A N 1
ATOM 2797 C CA . TYR A 1 371 ? 10.018 69.889 -1.172 1.00 12.08 380 TYR A CA 1
ATOM 2798 C C . TYR A 1 371 ? 10.593 70.989 -2.043 1.00 13.23 380 TYR A C 1
ATOM 2799 O O . TYR A 1 371 ? 10.605 72.150 -1.645 1.00 13.96 380 TYR A O 1
ATOM 2808 N N . ASP A 1 372 ? 11.091 70.623 -3.220 1.00 13.96 381 ASP A N 1
ATOM 2809 C CA . ASP A 1 372 ? 11.661 71.616 -4.123 1.00 13.71 381 ASP A CA 1
ATOM 2810 C C . ASP A 1 372 ? 11.011 71.543 -5.499 1.00 14.52 381 ASP A C 1
ATOM 2811 O O . ASP A 1 372 ? 11.562 72.045 -6.480 1.00 15.44 381 ASP A O 1
ATOM 2816 N N . GLY A 1 373 ? 9.839 70.910 -5.561 1.00 13.69 382 GLY A N 1
ATOM 2817 C CA . GLY A 1 373 ? 9.118 70.775 -6.817 1.00 13.13 382 GLY A CA 1
ATOM 2818 C C . GLY A 1 373 ? 9.371 69.468 -7.547 1.00 13.99 382 GLY A C 1
ATOM 2819 O O . GLY A 1 373 ? 8.571 69.057 -8.392 1.00 15.35 382 GLY A O 1
ATOM 2820 N N . THR A 1 374 ? 10.482 68.814 -7.221 1.00 13.04 383 THR A N 1
ATOM 2821 C CA . THR A 1 374 ? 10.848 67.546 -7.847 1.00 13.42 383 THR A CA 1
ATOM 2822 C C . THR A 1 374 ? 11.147 66.495 -6.785 1.00 12.94 383 THR A C 1
ATOM 2823 O O . THR A 1 374 ? 10.642 65.372 -6.844 1.00 14.12 383 THR A O 1
ATOM 2827 N N . GLN A 1 375 ? 11.983 66.866 -5.822 1.00 12.31 384 GLN A N 1
ATOM 2828 C CA . GLN A 1 375 ? 12.352 65.958 -4.742 1.00 12.47 384 GLN A CA 1
ATOM 2829 C C . GLN A 1 375 ? 11.518 66.241 -3.495 1.00 11.96 384 GLN A C 1
ATOM 2830 O O . GLN A 1 375 ? 11.241 67.395 -3.168 1.00 12.52 384 GLN A O 1
ATOM 2836 N N . TRP A 1 376 ? 11.133 65.173 -2.804 1.00 11.29 385 TRP A N 1
ATOM 2837 C CA . TRP A 1 376 ? 10.325 65.264 -1.588 1.00 11.45 385 TRP A CA 1
ATOM 2838 C C . TRP A 1 376 ? 11.077 64.442 -0.539 1.00 10.79 385 TRP A C 1
ATOM 2839 O O . TRP A 1 376 ? 11.318 63.254 -0.744 1.00 10.39 385 TRP A O 1
ATOM 2850 N N . TRP A 1 377 ? 11.439 65.069 0.579 1.00 10.97 386 TRP A N 1
ATOM 2851 C CA . TRP A 1 377 ? 12.173 64.377 1.638 1.00 10.90 386 TRP A CA 1
ATOM 2852 C C . TRP A 1 377 ? 11.498 64.382 3.005 1.00 10.25 386 TRP A C 1
ATOM 2853 O O . TRP A 1 377 ? 11.122 65.437 3.501 1.00 11.16 386 TRP A O 1
ATOM 2864 N N . SER A 1 378 ? 11.367 63.204 3.617 1.00 10.73 387 SER A N 1
ATOM 2865 C CA . SER A 1 378 ? 10.745 63.083 4.939 1.00 10.68 387 SER A CA 1
ATOM 2866 C C . SER A 1 378 ? 11.884 63.070 5.957 1.00 10.96 387 SER A C 1
ATOM 2867 O O . SER A 1 378 ? 12.744 62.191 5.909 1.00 10.71 387 SER A O 1
ATOM 2870 N N . TYR A 1 379 ? 11.888 64.031 6.880 1.00 10.95 388 TYR A N 1
ATOM 2871 C CA . TYR A 1 379 ? 12.947 64.104 7.887 1.00 11.52 388 TYR A CA 1
ATOM 2872 C C . TYR A 1 379 ? 12.461 64.776 9.165 1.00 11.81 388 TYR A C 1
ATOM 2873 O O . TYR A 1 379 ? 11.288 65.117 9.285 1.00 11.42 388 TYR A O 1
ATOM 2882 N N . ASP A 1 380 ? 13.367 64.934 10.127 1.00 11.62 389 ASP A N 1
ATOM 2883 C CA . ASP A 1 380 ? 13.034 65.582 11.391 1.00 11.44 389 ASP A CA 1
ATOM 2884 C C . ASP A 1 380 ? 13.752 66.927 11.381 1.00 11.98 389 ASP A C 1
ATOM 2885 O O . ASP A 1 380 ? 14.878 67.031 10.888 1.00 13.12 389 ASP A O 1
ATOM 2890 N N . ASN A 1 381 ? 13.103 67.962 11.904 1.00 12.10 390 ASN A N 1
ATOM 2891 C CA . ASN A 1 381 ? 13.728 69.280 11.939 1.00 12.09 390 ASN A CA 1
ATOM 2892 C C . ASN A 1 381 ? 13.624 69.825 13.358 1.00 12.56 390 ASN A C 1
ATOM 2893 O O . ASN A 1 381 ? 13.246 69.100 14.276 1.00 12.57 390 ASN A O 1
ATOM 2898 N N . ILE A 1 382 ? 13.975 71.089 13.561 1.00 12.73 391 ILE A N 1
ATOM 2899 C CA . ILE A 1 382 ? 13.890 71.637 14.910 1.00 12.65 391 ILE A CA 1
ATOM 2900 C C . ILE A 1 382 ? 12.466 71.571 15.457 1.00 13.14 391 ILE A C 1
ATOM 2901 O O . ILE A 1 382 ? 12.260 71.234 16.626 1.00 13.03 391 ILE A O 1
ATOM 2906 N N . ALA A 1 383 ? 11.487 71.878 14.610 1.00 12.41 392 ALA A N 1
ATOM 2907 C CA . ALA A 1 383 ? 10.088 71.851 15.026 1.00 12.73 392 ALA A CA 1
ATOM 2908 C C . ALA A 1 383 ? 9.622 70.471 15.495 1.00 13.16 392 ALA A C 1
ATOM 2909 O O . ALA A 1 383 ? 8.995 70.354 16.552 1.00 13.21 392 ALA A O 1
ATOM 2911 N N . THR A 1 384 ? 9.910 69.424 14.723 1.00 12.15 393 THR A N 1
ATOM 2912 C CA . THR A 1 384 ? 9.477 68.094 15.146 1.00 11.76 393 THR A CA 1
ATOM 2913 C C . THR A 1 384 ? 10.286 67.618 16.341 1.00 11.31 393 THR A C 1
ATOM 2914 O O . THR A 1 384 ? 9.777 66.877 17.178 1.00 11.62 393 THR A O 1
ATOM 2918 N N . THR A 1 385 ? 11.544 68.042 16.428 1.00 10.83 394 THR A N 1
ATOM 2919 C CA . THR A 1 385 ? 12.382 67.631 17.548 1.00 11.27 394 THR A CA 1
ATOM 2920 C C . THR A 1 385 ? 11.826 68.231 18.836 1.00 11.69 394 THR A C 1
ATOM 2921 O O . THR A 1 385 ? 11.768 67.564 19.870 1.00 12.84 394 THR A O 1
ATOM 2925 N N . LYS A 1 386 ? 11.414 69.493 18.776 1.00 12.22 395 LYS A N 1
ATOM 2926 C CA . LYS A 1 386 ? 10.866 70.138 19.961 1.00 12.36 395 LYS A CA 1
ATOM 2927 C C . LYS A 1 386 ? 9.541 69.490 20.343 1.00 12.94 395 LYS A C 1
ATOM 2928 O O . LYS A 1 386 ? 9.286 69.237 21.519 1.00 13.32 395 LYS A O 1
ATOM 2934 N N . GLN A 1 387 ? 8.700 69.216 19.350 1.00 11.78 396 GLN A N 1
ATOM 2935 C CA . GLN A 1 387 ? 7.407 68.596 19.616 1.00 11.69 396 GLN A CA 1
ATOM 2936 C C . GLN A 1 387 ? 7.566 67.180 20.167 1.00 12.18 396 GLN A C 1
ATOM 2937 O O . GLN A 1 387 ? 6.860 66.781 21.096 1.00 11.92 396 GLN A O 1
ATOM 2943 N N . LYS A 1 388 ? 8.500 66.421 19.599 1.00 11.32 397 LYS A N 1
ATOM 2944 C CA . LYS A 1 388 ? 8.725 65.056 20.057 1.00 10.81 397 LYS A CA 1
ATOM 2945 C C . LYS A 1 388 ? 9.368 65.026 21.438 1.00 11.39 39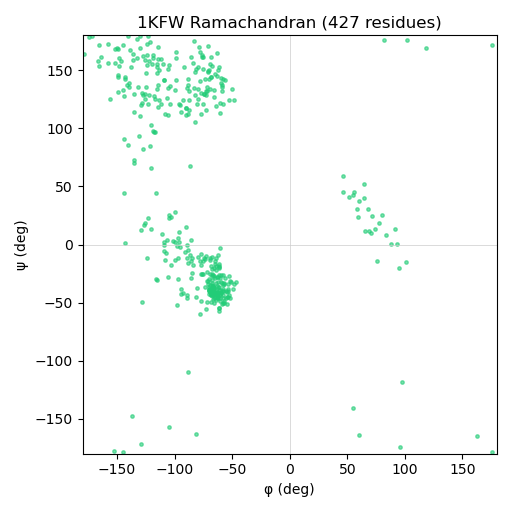7 LYS A C 1
ATOM 2946 O O . LYS A 1 388 ? 9.143 64.091 22.207 1.00 12.43 397 LYS A O 1
ATOM 2952 N N . THR A 1 389 ? 10.163 66.042 21.765 1.00 10.68 398 THR A N 1
ATOM 2953 C CA . THR A 1 389 ? 10.791 66.058 23.080 1.00 11.71 398 THR A CA 1
ATOM 2954 C C . THR A 1 389 ? 9.703 66.402 24.096 1.00 13.21 398 THR A C 1
ATOM 2955 O O . THR A 1 389 ? 9.696 65.867 25.205 1.00 12.88 398 THR A O 1
ATOM 2959 N N . ASP A 1 390 ? 8.779 67.284 23.714 1.00 13.38 399 ASP A N 1
ATOM 2960 C CA . ASP A 1 390 ? 7.690 67.665 24.612 1.00 14.34 399 ASP A CA 1
ATOM 2961 C C . ASP A 1 390 ? 6.881 66.396 24.870 1.00 13.31 399 ASP A C 1
ATOM 2962 O O . ASP A 1 390 ? 6.360 66.186 25.967 1.00 13.36 399 ASP A O 1
ATOM 2967 N N . TYR A 1 391 ? 6.774 65.560 23.839 1.00 12.70 400 TYR A N 1
ATOM 2968 C CA . TYR A 1 391 ? 6.039 64.302 23.922 1.00 12.35 400 TYR A CA 1
ATOM 2969 C C . TYR A 1 391 ? 6.757 63.341 24.870 1.00 13.09 400 TYR A C 1
ATOM 2970 O O . TYR A 1 391 ? 6.127 62.672 25.690 1.00 13.04 400 TYR A O 1
ATOM 2979 N N . ILE A 1 392 ? 8.079 63.267 24.754 1.00 11.55 401 ILE A N 1
ATOM 2980 C CA . ILE A 1 392 ? 8.853 62.387 25.618 1.00 12.60 401 ILE A CA 1
ATOM 2981 C C . ILE A 1 392 ? 8.577 62.786 27.068 1.00 13.40 401 ILE A C 1
ATOM 2982 O O . ILE A 1 392 ? 8.328 61.937 27.924 1.00 13.76 401 ILE A O 1
ATOM 2987 N N . VAL A 1 393 ? 8.610 64.087 27.328 1.00 13.88 402 VAL A N 1
ATOM 2988 C CA . VAL A 1 393 ? 8.365 64.605 28.670 1.00 14.19 402 VAL A CA 1
ATOM 2989 C C . VAL A 1 393 ? 6.932 64.344 29.131 1.00 15.30 402 VAL A C 1
ATOM 2990 O O . VAL A 1 393 ? 6.709 63.810 30.226 1.00 15.38 402 VAL A O 1
ATOM 2994 N N . SER A 1 394 ? 5.969 64.706 28.287 1.00 15.20 403 SER A N 1
ATOM 2995 C CA . SER A 1 394 ? 4.556 64.522 28.608 1.00 16.30 403 SER A CA 1
ATOM 2996 C C . SER A 1 394 ? 4.111 63.073 28.817 1.00 16.18 403 SER A C 1
ATOM 2997 O O . SER A 1 394 ? 3.154 62.823 29.559 1.00 15.13 403 SER A O 1
ATOM 3000 N N . LYS A 1 395 ? 4.792 62.123 28.176 1.00 15.39 404 LYS A N 1
ATOM 3001 C CA . LYS A 1 395 ? 4.453 60.705 28.313 1.00 15.81 404 LYS A CA 1
ATOM 3002 C C . LYS A 1 395 ? 5.241 60.067 29.454 1.00 16.99 404 LYS A C 1
ATOM 3003 O O . LYS A 1 395 ? 5.022 58.905 29.794 1.00 18.97 404 LYS A O 1
ATOM 3009 N N . GLY A 1 396 ? 6.170 60.827 30.026 1.00 15.57 405 GLY A N 1
ATOM 3010 C CA . GLY A 1 396 ? 6.976 60.316 31.122 1.00 15.33 405 GLY A CA 1
ATOM 3011 C C . GLY A 1 396 ? 8.098 59.378 30.714 1.00 15.52 405 GLY A C 1
ATOM 3012 O O . GLY A 1 396 ? 8.627 58.636 31.549 1.00 15.90 405 GLY A O 1
ATOM 3013 N N . LEU A 1 397 ? 8.474 59.410 29.438 1.00 14.41 406 LEU A N 1
ATOM 3014 C CA . LEU A 1 397 ? 9.542 58.546 28.945 1.00 13.76 406 LEU A CA 1
ATOM 3015 C C . LEU A 1 397 ? 10.906 58.947 29.507 1.00 13.87 406 LEU A C 1
ATOM 3016 O O . LEU A 1 397 ? 11.095 60.071 29.984 1.00 15.46 406 LEU A O 1
ATOM 3021 N N . GLY A 1 398 ? 11.854 58.019 29.427 1.00 13.92 407 GLY A N 1
ATOM 3022 C CA . GLY A 1 398 ? 13.194 58.261 29.931 1.00 12.82 407 GLY A CA 1
ATOM 3023 C C . GLY A 1 398 ? 14.110 59.126 29.087 1.00 13.24 407 GLY A C 1
ATOM 3024 O O . GLY A 1 398 ? 15.110 59.630 29.594 1.00 13.66 407 GLY A O 1
ATOM 3025 N N . GLY A 1 399 ? 13.794 59.305 27.810 1.00 12.28 408 GLY A N 1
ATOM 3026 C CA . GLY A 1 399 ? 14.660 60.130 26.988 1.00 12.28 408 GLY A CA 1
ATOM 3027 C C . GLY A 1 399 ? 14.489 59.953 25.494 1.00 12.72 408 GLY A C 1
ATOM 3028 O O . GLY A 1 399 ? 13.496 59.390 25.028 1.00 11.74 408 GLY A O 1
ATOM 3029 N N . GLY A 1 400 ? 15.470 60.450 24.747 1.00 10.93 409 GLY A N 1
ATOM 3030 C CA . GLY A 1 400 ? 15.436 60.351 23.299 1.00 10.20 409 GLY A CA 1
ATOM 3031 C C . GLY A 1 400 ? 16.639 59.612 22.746 1.00 11.49 409 GLY A C 1
ATOM 3032 O O . GLY A 1 400 ? 17.564 59.256 23.479 1.00 11.16 409 GLY A O 1
ATOM 3033 N N . MET A 1 401 ? 16.622 59.382 21.439 1.00 10.88 410 MET A N 1
ATOM 3034 C CA . MET A 1 401 ? 17.706 58.679 20.770 1.00 11.26 410 MET A CA 1
ATOM 3035 C C . MET A 1 401 ? 17.836 59.218 19.352 1.00 10.66 410 MET A C 1
ATOM 3036 O O . MET A 1 401 ? 16.864 59.713 18.780 1.00 10.17 410 MET A O 1
ATOM 3041 N N . TRP A 1 402 ? 19.039 59.121 18.794 1.00 10.34 411 TRP A N 1
ATOM 3042 C CA . TRP A 1 402 ? 19.296 59.610 17.445 1.00 11.36 411 TRP A CA 1
ATOM 3043 C C . TRP A 1 402 ? 20.035 58.691 16.490 1.00 10.74 411 TRP A C 1
ATOM 3044 O O . TRP A 1 402 ? 21.035 58.075 16.855 1.00 11.70 411 TRP A O 1
ATOM 3055 N N . TRP A 1 403 ? 19.537 58.609 15.261 1.00 11.63 412 TRP A N 1
ATOM 3056 C CA . TRP A 1 403 ? 20.179 57.792 14.241 1.00 12.29 412 TRP A CA 1
ATOM 3057 C C . TRP A 1 403 ? 20.319 58.711 13.036 1.00 11.79 412 TRP A C 1
ATOM 3058 O O . TRP A 1 403 ? 19.307 59.144 12.484 1.00 11.66 412 TRP A O 1
ATOM 3069 N N . GLU A 1 404 ? 21.541 59.116 12.691 1.00 12.30 413 GLU A N 1
ATOM 3070 C CA . GLU A 1 404 ? 22.768 58.758 13.403 1.00 12.01 413 GLU A CA 1
ATOM 3071 C C . GLU A 1 404 ? 23.525 60.087 13.466 1.00 12.52 413 GLU A C 1
ATOM 3072 O O . GLU A 1 404 ? 23.261 60.998 12.675 1.00 13.00 413 GLU A O 1
ATOM 3078 N N . LEU A 1 405 ? 24.453 60.201 14.405 1.00 12.14 414 LEU A N 1
ATOM 3079 C CA . LEU A 1 405 ? 25.225 61.425 14.594 1.00 11.10 414 LEU A CA 1
ATOM 3080 C C . LEU A 1 405 ? 25.867 62.175 13.428 1.00 11.00 414 LEU A C 1
ATOM 3081 O O . LEU A 1 405 ? 25.952 63.401 13.476 1.00 11.70 414 LEU A O 1
ATOM 3086 N N . SER A 1 406 ? 26.293 61.485 12.378 1.00 11.18 415 SER A N 1
ATOM 3087 C CA . SER A 1 406 ? 26.917 62.196 11.262 1.00 11.62 415 SER A CA 1
ATOM 3088 C C . SER A 1 406 ? 25.958 63.066 10.452 1.00 12.64 415 SER A C 1
ATOM 3089 O O . SER A 1 406 ? 26.398 63.878 9.637 1.00 13.73 415 SER A O 1
ATOM 3092 N N . GLY A 1 407 ? 24.655 62.919 10.675 1.00 11.52 416 GLY A N 1
ATOM 3093 C CA . GLY A 1 407 ? 23.706 63.725 9.923 1.00 11.87 416 GLY A CA 1
ATOM 3094 C C . GLY A 1 407 ? 23.412 65.104 10.490 1.00 11.48 416 GLY A C 1
ATOM 3095 O O . GLY A 1 407 ? 22.845 65.952 9.796 1.00 11.85 416 GLY A O 1
ATOM 3096 N N . ASP A 1 408 ? 23.806 65.331 11.741 1.00 11.33 417 ASP A N 1
ATOM 3097 C CA . ASP A 1 408 ? 23.590 66.605 12.439 1.00 12.40 417 ASP A CA 1
ATOM 3098 C C . ASP A 1 408 ? 24.907 66.942 13.142 1.00 13.15 417 ASP A C 1
ATOM 3099 O O . ASP A 1 408 ? 25.012 66.908 14.368 1.00 13.82 417 ASP A O 1
ATOM 3104 N N . ARG A 1 409 ? 25.910 67.279 12.335 1.00 14.26 418 ARG A N 1
ATOM 3105 C CA . ARG A 1 409 ? 27.240 67.609 12.833 1.00 13.77 418 ARG A CA 1
ATOM 3106 C C . ARG A 1 409 ? 27.407 68.794 13.772 1.00 14.75 418 ARG A C 1
ATOM 3107 O O . ARG A 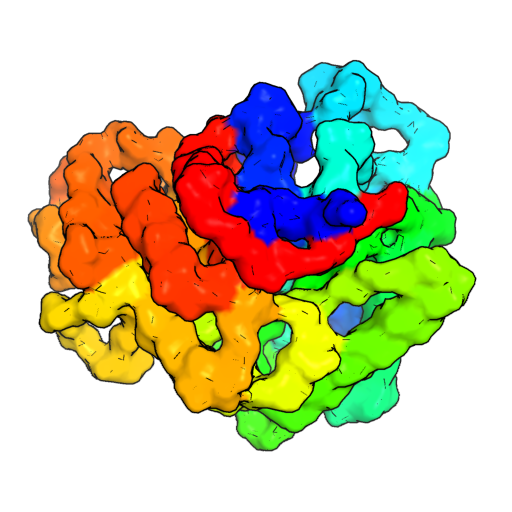1 409 ? 28.411 68.871 14.480 1.00 15.26 418 ARG A O 1
ATOM 3115 N N . ASN A 1 410 ? 26.446 69.713 13.789 1.00 14.91 419 ASN A N 1
ATOM 3116 C CA . ASN A 1 410 ? 26.543 70.864 14.680 1.00 15.23 419 ASN A CA 1
ATOM 3117 C C . ASN A 1 410 ? 25.647 70.611 15.890 1.00 15.31 419 ASN A C 1
ATOM 3118 O O . ASN A 1 410 ? 25.513 71.462 16.770 1.00 15.47 419 ASN A O 1
ATOM 3123 N N . GLY A 1 411 ? 25.037 69.428 15.924 1.00 13.47 420 GLY A N 1
ATOM 3124 C CA . GLY A 1 411 ? 24.161 69.073 17.029 1.00 13.37 420 GLY A CA 1
ATOM 3125 C C . GLY A 1 411 ? 22.977 70.005 17.205 1.00 13.90 420 GLY A C 1
ATOM 3126 O O . GLY A 1 411 ? 22.574 70.309 18.332 1.00 13.93 420 GLY A O 1
ATOM 3127 N N . GLU A 1 412 ? 22.417 70.459 16.089 1.00 13.44 421 GLU A N 1
ATOM 3128 C CA . GLU A 1 412 ? 21.271 71.361 16.113 1.00 14.32 421 GLU A CA 1
ATOM 3129 C C . GLU A 1 412 ? 20.011 70.664 16.616 1.00 13.86 421 GLU A C 1
ATOM 3130 O O . GLU A 1 412 ? 19.239 71.240 17.385 1.00 15.35 421 GLU A O 1
ATOM 3136 N N . LEU A 1 413 ? 19.803 69.427 16.181 1.00 12.93 422 LEU A N 1
ATOM 3137 C CA . LEU A 1 413 ? 18.629 68.670 16.605 1.00 12.38 422 LEU A CA 1
ATOM 3138 C C . LEU A 1 413 ? 18.905 68.073 17.978 1.00 11.56 422 LEU A C 1
ATOM 3139 O O . LEU A 1 413 ? 18.064 68.137 18.874 1.00 12.65 422 LEU A O 1
ATOM 3144 N N . VAL A 1 414 ? 20.089 67.493 18.145 1.00 11.41 423 VAL A N 1
ATOM 3145 C CA . VAL A 1 414 ? 20.449 66.899 19.426 1.00 11.98 423 VAL A CA 1
ATOM 3146 C C . VAL A 1 414 ? 20.368 67.984 20.497 1.00 13.03 423 VAL A C 1
ATOM 3147 O O . VAL A 1 414 ? 19.902 67.736 21.612 1.00 13.38 423 VAL A O 1
ATOM 3151 N N . GLY A 1 415 ? 20.821 69.184 20.139 1.00 13.20 424 GLY A N 1
ATOM 3152 C CA . GLY A 1 415 ? 20.806 70.311 21.060 1.00 14.85 424 GLY A CA 1
ATOM 3153 C C . GLY A 1 415 ? 19.415 70.824 21.377 1.00 14.65 424 GLY A C 1
ATOM 3154 O O . GLY A 1 415 ? 19.132 71.211 22.513 1.00 16.04 424 GLY A O 1
ATOM 3155 N N . ALA A 1 416 ? 18.542 70.845 20.377 1.00 13.55 425 ALA A N 1
ATOM 3156 C CA . ALA A 1 416 ? 17.181 71.319 20.594 1.00 14.02 425 ALA A CA 1
ATOM 3157 C C . ALA A 1 416 ? 16.529 70.403 21.626 1.00 14.41 425 ALA A C 1
ATOM 3158 O O . ALA A 1 416 ? 15.792 70.860 22.504 1.00 14.83 425 ALA A O 1
ATOM 3160 N N . MET A 1 417 ? 16.811 69.107 21.517 1.00 13.44 426 MET A N 1
ATOM 3161 C CA . MET A 1 417 ? 16.256 68.126 22.441 1.00 13.51 426 MET A CA 1
ATOM 3162 C C . MET A 1 417 ? 16.814 68.311 23.852 1.00 14.96 426 MET A C 1
ATOM 3163 O O . MET A 1 417 ? 16.058 68.374 24.821 1.00 15.19 426 MET A O 1
ATOM 3168 N N A SER A 1 418 ? 18.137 68.396 23.964 0.50 14.82 427 SER A N 1
ATOM 3169 N N B SER A 1 418 ? 18.137 68.396 23.964 0.50 14.82 427 SER A N 1
ATOM 3170 C CA A SER A 1 418 ? 18.774 68.571 25.264 0.50 16.66 427 SER A CA 1
ATOM 3171 C CA B SER A 1 418 ? 18.774 68.571 25.264 0.50 16.66 427 SER A CA 1
ATOM 3172 C C A SER A 1 418 ? 18.349 69.878 25.928 0.50 16.76 427 SER A C 1
ATOM 3173 C C B SER A 1 418 ? 18.349 69.878 25.928 0.50 16.76 427 SER A C 1
ATOM 3174 O O A SER A 1 418 ? 18.186 69.935 27.147 0.50 17.01 427 SER A O 1
ATOM 3175 O O B SER A 1 418 ? 18.186 69.935 27.147 0.50 17.01 427 SER A O 1
ATOM 3180 N N . ASP A 1 419 ? 18.173 70.927 25.129 1.00 16.97 428 ASP A N 1
ATOM 3181 C CA . ASP A 1 419 ? 17.762 72.223 25.672 1.00 17.80 428 ASP A CA 1
ATOM 3182 C C . ASP A 1 419 ? 16.393 72.066 26.318 1.00 18.64 428 ASP A C 1
ATOM 3183 O O . ASP A 1 419 ? 16.124 72.636 27.380 1.00 18.11 428 ASP A O 1
ATOM 3188 N N . LYS A 1 420 ? 15.531 71.288 25.667 1.00 17.52 429 LYS A N 1
ATOM 3189 C CA . LYS A 1 420 ? 14.186 71.040 26.172 1.00 17.75 429 LYS A CA 1
ATOM 3190 C C . LYS A 1 420 ? 14.285 70.264 27.479 1.00 18.47 429 LYS A C 1
ATOM 3191 O O . LYS A 1 420 ? 13.579 70.567 28.446 1.00 18.80 429 LYS A O 1
ATOM 3197 N N . PHE A 1 421 ? 15.163 69.262 27.509 1.00 16.43 430 PHE A N 1
ATOM 3198 C CA . PHE A 1 421 ? 15.334 68.456 28.712 1.00 16.02 430 PHE A CA 1
ATOM 3199 C C . PHE A 1 421 ? 15.796 69.293 29.900 1.00 17.35 430 PHE A C 1
ATOM 3200 O O . PHE A 1 421 ? 15.298 69.125 31.010 1.00 17.82 430 PHE A O 1
ATOM 3208 N N . ARG A 1 422 ? 16.749 70.192 29.674 1.00 17.39 431 ARG A N 1
ATOM 3209 C CA . ARG A 1 422 ? 17.247 71.030 30.763 1.00 19.10 431 ARG A CA 1
ATOM 3210 C C . ARG A 1 422 ? 16.218 72.030 31.279 1.00 19.58 431 ARG A C 1
ATOM 3211 O O . ARG A 1 422 ? 16.265 72.429 32.446 1.00 21.22 431 ARG A O 1
ATOM 3219 N N . ALA A 1 423 ? 15.286 72.425 30.418 1.00 19.77 432 ALA A N 1
ATOM 3220 C CA . ALA A 1 423 ? 14.252 73.384 30.800 1.00 21.37 432 ALA A CA 1
ATOM 3221 C C . ALA A 1 423 ? 13.015 72.724 31.400 1.00 21.34 432 ALA A C 1
ATOM 3222 O O . ALA A 1 423 ? 12.196 73.389 32.033 1.00 21.67 432 ALA A O 1
ATOM 3224 N N . ALA A 1 424 ? 12.886 71.417 31.203 1.00 20.79 433 ALA A N 1
ATOM 3225 C CA . ALA A 1 424 ? 11.744 70.671 31.721 1.00 21.11 433 ALA A CA 1
ATOM 3226 C C . ALA A 1 424 ? 11.900 70.259 33.178 1.00 20.74 433 ALA A C 1
ATOM 3227 O O . ALA A 1 424 ? 12.938 70.485 33.801 1.00 19.64 433 ALA A O 1
ATOM 3229 N N . ALA A 1 425 ? 10.845 69.659 33.721 1.00 22.23 434 ALA A N 1
ATOM 3230 C CA . ALA A 1 425 ? 10.869 69.206 35.101 1.00 22.94 434 ALA A CA 1
ATOM 3231 C C . ALA A 1 425 ? 11.888 68.070 35.106 1.00 23.75 434 ALA A C 1
ATOM 3232 O O . ALA A 1 425 ? 12.113 67.433 34.076 1.00 22.90 434 ALA A O 1
ATOM 3234 N N . PRO A 1 426 ? 12.527 67.809 36.256 1.00 23.68 435 PRO A N 1
ATOM 3235 C CA . PRO A 1 426 ? 13.518 66.732 36.328 1.00 23.23 435 PRO A CA 1
ATOM 3236 C C . PRO A 1 426 ? 12.999 65.410 35.763 1.00 22.53 435 PRO A C 1
ATOM 3237 O O . PRO A 1 426 ? 11.878 64.993 36.063 1.00 21.97 435 PRO A O 1
ATOM 3241 N N . GLY A 1 427 ? 13.822 64.767 34.936 1.00 21.27 436 GLY A N 1
ATOM 3242 C CA . GLY A 1 427 ? 13.448 63.500 34.334 1.00 19.98 436 GLY A CA 1
ATOM 3243 C C . GLY A 1 427 ? 13.431 62.360 35.336 1.00 18.17 436 GLY A C 1
ATOM 3244 O O . GLY A 1 427 ? 13.892 62.521 36.466 1.00 19.22 436 GLY A O 1
ATOM 3245 N N . PRO A 1 428 ? 12.922 61.183 34.944 1.00 17.23 437 PRO A N 1
ATOM 3246 C CA . PRO A 1 428 ? 12.832 59.999 35.804 1.00 17.07 437 PRO A CA 1
ATOM 3247 C C . PRO A 1 428 ? 14.055 59.082 35.868 1.00 17.35 437 PRO A C 1
ATOM 3248 O O . PRO A 1 428 ? 14.099 58.169 36.693 1.00 17.44 437 PRO A O 1
ATOM 3252 N N . VAL A 1 429 ? 15.041 59.320 35.009 1.00 16.07 438 VAL A N 1
ATOM 3253 C CA . VAL A 1 429 ? 16.247 58.491 34.984 1.00 15.06 438 VAL A CA 1
ATOM 3254 C C . VAL A 1 429 ? 17.307 58.862 36.022 1.00 15.01 438 VAL A C 1
ATOM 3255 O O . VAL A 1 429 ? 17.709 60.020 36.131 1.00 15.95 438 VAL A O 1
ATOM 3259 N N . THR A 1 430 ? 17.755 57.858 36.773 1.00 16.53 439 THR A N 1
ATOM 3260 C CA . THR A 1 430 ? 18.767 58.046 37.808 1.00 18.50 439 THR A CA 1
ATOM 3261 C C . THR A 1 430 ? 20.004 57.189 37.539 1.00 19.35 439 THR A C 1
ATOM 3262 O O . THR A 1 430 ? 20.856 57.016 38.415 1.00 18.86 439 THR A O 1
ATOM 3266 N N . GLU A 1 431 ? 20.091 56.657 36.322 1.00 18.21 440 GLU A N 1
ATOM 3267 C CA . GLU A 1 431 ? 21.209 55.814 35.902 1.00 18.49 440 GLU A CA 1
ATOM 3268 C C . GLU A 1 431 ? 22.553 56.457 36.250 1.00 17.41 440 GLU A C 1
ATOM 3269 O O . GLU A 1 431 ? 22.837 57.581 35.841 1.00 17.08 440 GLU A O 1
ATOM 3275 N N . ALA A 1 432 ? 23.382 55.729 36.991 1.00 18.40 441 ALA A N 1
ATOM 3276 C CA . ALA A 1 432 ? 24.692 56.232 37.394 1.00 19.10 441 ALA A CA 1
ATOM 3277 C C . ALA A 1 432 ? 25.669 56.380 36.232 1.00 18.46 441 ALA A C 1
ATOM 3278 O O . ALA A 1 432 ? 25.675 55.574 35.305 1.00 18.85 441 ALA A O 1
ATOM 3280 N N . ALA A 1 433 ? 26.493 57.420 36.299 1.00 18.67 442 ALA A N 1
ATOM 3281 C CA . ALA A 1 433 ? 27.487 57.698 35.269 1.00 19.43 442 ALA A CA 1
ATOM 3282 C C . ALA A 1 433 ? 28.680 56.766 35.460 1.00 20.55 442 ALA A C 1
ATOM 3283 O O . ALA A 1 433 ? 28.816 56.129 36.505 1.00 20.23 442 ALA A O 1
ATOM 3285 N N . PRO A 1 434 ? 29.560 56.667 34.449 1.00 21.33 443 PRO A N 1
ATOM 3286 C CA . PRO A 1 434 ? 30.732 55.794 34.563 1.00 22.73 443 PRO A CA 1
ATOM 3287 C C . PRO A 1 434 ? 31.641 56.241 35.705 1.00 25.52 443 PRO A C 1
ATOM 3288 O O . PRO A 1 434 ? 31.702 57.425 36.033 1.00 24.34 443 PRO A O 1
ATOM 3292 N N . PRO A 1 435 ? 32.358 55.293 36.324 1.00 28.45 444 PRO A N 1
ATOM 3293 C CA . PRO A 1 435 ? 33.267 55.606 37.430 1.00 31.62 444 PRO A CA 1
ATOM 3294 C C . PRO A 1 435 ? 34.427 56.475 36.954 1.00 33.33 444 PRO A C 1
ATOM 3295 O O . PRO A 1 435 ? 34.775 57.440 37.668 1.00 36.18 444 PRO A O 1
#

Organism: Arthrobacter sp. (NCBI:txid1667)